Protein AF-0000000075737477 (afdb_homodimer)

Nearest PDB structures (foldseek):
  4mdc-assembly1_A  TM=9.839E-01  e=1.144E-24  Sinorhizobium meliloti 1021
  4o7h-assembly1_A  TM=9.599E-01  e=1.481E-21  Rhodospirillum rubrum F11
  4o7h-assembly1_B  TM=9.553E-01  e=2.310E-21  Rhodospirillum rubrum F11
  5nr1-assembly1_A  TM=9.297E-01  e=1.619E-19  Caulobacter vibrioides
  5a5k-assembly1_T  TM=8.372E-01  e=6.673E-10  Arabidopsis thaliana

Radius of gyration: 21.73 Å; Cα contacts (8 Å, |Δi|>4): 726; chains: 2; bounding box: 50×58×51 Å

InterPro domains:
  IPR004045 Glutathione S-transferase, N-terminal [PF13409] (9-73)
  IPR004045 Glutathione S-transferase, N-terminal [PS50404] (1-79)
  IPR004046 Glutathione S-transferase, C-terminal [PF00043] (142-206)
  IPR010987 Glutathione S-transferase, C-terminal-like [PS50405] (88-228)
  IPR036249 Thioredoxin-like superfamily [SSF52833] (1-107)
  IPR036282 Glutathione S-transferase, C-terminal domain superfamily [SSF47616] (81-213)
  IPR040079 Glutathione transferase family [SFLDS00019] (2-205)

Structure (mmCIF, N/CA/C/O backbone):
data_AF-0000000075737477-model_v1
#
loop_
_entity.id
_entity.type
_entity.pdbx_description
1 polymer 'Glutathione S-transferase family protein'
#
loop_
_atom_site.group_PDB
_atom_site.id
_atom_site.type_symbol
_atom_site.label_atom_id
_atom_site.label_alt_id
_atom_site.label_comp_id
_atom_site.label_asym_id
_atom_site.label_entity_id
_atom_site.label_seq_id
_atom_site.pdbx_PDB_ins_code
_atom_site.Cartn_x
_atom_site.Cartn_y
_atom_site.Cartn_z
_atom_site.occupancy
_atom_site.B_iso_or_equiv
_atom_site.auth_seq_id
_atom_site.auth_comp_id
_atom_site.auth_asym_id
_atom_site.auth_atom_id
_atom_site.pdbx_PDB_model_num
ATOM 1 N N . MET A 1 1 ? 11.039 21.469 -11.516 1 90.56 1 MET A N 1
ATOM 2 C CA . MET A 1 1 ? 9.703 21.734 -10.984 1 90.56 1 MET A CA 1
ATOM 3 C C . MET A 1 1 ? 8.836 20.484 -11.078 1 90.56 1 MET A C 1
ATOM 5 O O . MET A 1 1 ? 8.867 19.766 -12.078 1 90.56 1 MET A O 1
ATOM 9 N N . TYR A 1 2 ? 8.188 20.141 -9.984 1 97.94 2 TYR A N 1
ATOM 10 C CA . TYR A 1 2 ? 7.277 19.016 -9.961 1 97.94 2 TYR A CA 1
ATOM 11 C C . TYR A 1 2 ? 5.828 19.469 -10.094 1 97.94 2 TYR A C 1
ATOM 13 O O . TYR A 1 2 ? 5.469 20.547 -9.641 1 97.94 2 TYR A O 1
ATOM 21 N N . THR A 1 3 ? 5.059 18.656 -10.805 1 98.81 3 THR A N 1
ATOM 22 C CA . THR A 1 3 ? 3.609 18.828 -10.859 1 98.81 3 THR A CA 1
ATOM 23 C C . THR A 1 3 ? 2.904 17.672 -10.164 1 98.81 3 THR A C 1
ATOM 25 O O . THR A 1 3 ? 3.213 16.5 -10.414 1 98.81 3 THR A O 1
ATOM 28 N N . LEU A 1 4 ? 2.008 18.031 -9.281 1 98.81 4 LEU A N 1
ATOM 29 C CA . LEU A 1 4 ? 1.27 17 -8.547 1 98.81 4 LEU A CA 1
ATOM 30 C C . LEU A 1 4 ? -0.213 17.047 -8.898 1 98.81 4 LEU A C 1
ATOM 32 O O . LEU A 1 4 ? -0.882 18.047 -8.672 1 98.81 4 LEU A O 1
ATOM 36 N N . PHE A 1 5 ? -0.681 16 -9.539 1 98.88 5 PHE A N 1
ATOM 37 C CA . PHE A 1 5 ? -2.121 15.789 -9.641 1 98.88 5 PHE A CA 1
ATOM 38 C C . PHE A 1 5 ? -2.691 15.273 -8.328 1 98.88 5 PHE A C 1
ATOM 40 O O . PHE A 1 5 ? -2.275 14.227 -7.832 1 98.88 5 PHE A O 1
ATOM 47 N N . HIS A 1 6 ? -3.607 16.078 -7.773 1 98.5 6 HIS A N 1
ATOM 48 C CA . HIS A 1 6 ? -4.035 15.812 -6.402 1 98.5 6 HIS A CA 1
ATOM 49 C C . HIS A 1 6 ? -5.473 16.266 -6.18 1 98.5 6 HIS A C 1
ATOM 51 O O . HIS A 1 6 ? -6.062 16.922 -7.035 1 98.5 6 HIS A O 1
ATOM 57 N N . HIS A 1 7 ? -6.086 15.805 -5.152 1 97.31 7 HIS A N 1
ATOM 58 C CA . HIS A 1 7 ? -7.242 16.469 -4.555 1 97.31 7 HIS A CA 1
ATOM 59 C C . HIS A 1 7 ? -6.875 17.125 -3.229 1 97.31 7 HIS A C 1
ATOM 61 O O . HIS A 1 7 ? -6.164 16.531 -2.414 1 97.31 7 HIS A O 1
ATOM 67 N N . PRO A 1 8 ? -7.32 18.281 -2.951 1 96.19 8 PRO A N 1
ATOM 68 C CA . PRO A 1 8 ? -6.879 19.031 -1.773 1 96.19 8 PRO A CA 1
ATOM 69 C C . PRO A 1 8 ? -7.145 18.297 -0.467 1 96.19 8 PRO A C 1
ATOM 71 O O . PRO A 1 8 ? -6.414 18.469 0.511 1 96.19 8 PRO A O 1
ATOM 74 N N . PHE A 1 9 ? -8.141 17.469 -0.463 1 96.44 9 PHE A N 1
ATOM 75 C CA . PHE A 1 9 ? -8.492 16.797 0.789 1 96.44 9 PHE A CA 1
ATOM 76 C C . PHE A 1 9 ? -8.195 15.312 0.717 1 96.44 9 PHE A C 1
ATOM 78 O O . PHE A 1 9 ? -8.703 14.531 1.528 1 96.44 9 PHE A O 1
ATOM 85 N N . CYS A 1 10 ? -7.488 14.898 -0.272 1 98 10 CYS A N 1
ATOM 86 C CA . CYS A 1 10 ? -6.934 13.547 -0.305 1 98 10 CYS A CA 1
ATOM 87 C C . CYS A 1 10 ? -5.754 13.422 0.652 1 98 10 CYS A C 1
ATOM 89 O O . CYS A 1 10 ? -4.715 14.047 0.45 1 98 10 CYS A O 1
ATOM 91 N N . PRO A 1 11 ? -5.906 12.594 1.67 1 98.62 11 PRO A N 1
ATOM 92 C CA . PRO A 1 11 ? -4.824 12.469 2.648 1 98.62 11 PRO A CA 1
ATOM 93 C C . PRO A 1 11 ? -3.506 12.023 2.018 1 98.62 11 PRO A C 1
ATOM 95 O O . PRO A 1 11 ? -2.436 12.477 2.426 1 98.62 11 PRO A O 1
ATOM 98 N N . LEU A 1 12 ? -3.572 11.164 1.034 1 98.88 12 LEU A N 1
ATOM 99 C CA . LEU A 1 12 ? -2.373 10.688 0.355 1 98.88 12 LEU A CA 1
ATOM 100 C C . LEU A 1 12 ? -1.705 11.812 -0.428 1 98.88 12 LEU A C 1
ATOM 102 O O . LEU A 1 12 ? -0.476 11.898 -0.47 1 98.88 12 LEU A O 1
ATOM 106 N N . SER A 1 13 ? -2.518 12.641 -1.04 1 98.81 13 SER A N 1
ATOM 107 C CA . SER A 1 13 ? -1.984 13.805 -1.749 1 98.81 13 SER A CA 1
ATOM 108 C C . SER A 1 13 ? -1.354 14.805 -0.783 1 98.81 13 SER A C 1
ATOM 110 O O . SER A 1 13 ? -0.287 15.352 -1.06 1 98.81 13 SER A O 1
ATOM 112 N N . ARG A 1 14 ? -2.008 15.047 0.33 1 98.81 14 ARG A N 1
ATOM 113 C CA . ARG A 1 14 ? -1.467 15.945 1.346 1 98.81 14 ARG A CA 1
ATOM 114 C C . ARG A 1 14 ? -0.124 15.438 1.863 1 98.81 14 ARG A C 1
ATOM 116 O O . ARG A 1 14 ? 0.792 16.234 2.1 1 98.81 14 ARG A O 1
ATOM 123 N N . PHE A 1 15 ? -0.051 14.133 2.029 1 98.94 15 PHE A N 1
ATOM 124 C CA . PHE A 1 15 ? 1.203 13.516 2.443 1 98.94 15 PHE A CA 1
ATOM 125 C C . PHE A 1 15 ? 2.328 13.875 1.48 1 98.94 15 PHE A C 1
ATOM 127 O O . PHE A 1 15 ? 3.402 14.305 1.905 1 98.94 15 PHE A O 1
ATOM 134 N N . ILE A 1 16 ? 2.105 13.75 0.18 1 98.94 16 ILE A N 1
ATOM 135 C CA . ILE A 1 16 ? 3.133 14.008 -0.823 1 98.94 16 ILE A CA 1
ATOM 136 C C . ILE A 1 16 ? 3.449 15.5 -0.867 1 98.94 16 ILE A C 1
ATOM 138 O O . ILE A 1 16 ? 4.602 15.891 -1.059 1 98.94 16 ILE A O 1
ATOM 142 N N . ARG A 1 17 ? 2.445 16.328 -0.648 1 98.88 17 ARG A N 1
ATOM 143 C CA . ARG A 1 17 ? 2.693 17.766 -0.586 1 98.88 17 ARG A CA 1
ATOM 144 C C . ARG A 1 17 ? 3.619 18.109 0.576 1 98.88 17 ARG A C 1
ATOM 146 O O . ARG A 1 17 ? 4.535 18.922 0.425 1 98.88 17 ARG A O 1
ATOM 153 N N . LEU A 1 18 ? 3.379 17.516 1.75 1 98.81 18 LEU A N 1
ATOM 154 C CA . LEU A 1 18 ? 4.266 17.719 2.891 1 98.81 18 LEU A CA 1
ATOM 155 C C . LEU A 1 18 ? 5.676 17.234 2.574 1 98.81 18 LEU A C 1
ATOM 157 O O . LEU A 1 18 ? 6.652 17.938 2.877 1 98.81 18 LEU A O 1
ATOM 161 N N . ALA A 1 19 ? 5.785 16.031 1.979 1 98.81 19 ALA A N 1
ATOM 162 C CA . ALA A 1 19 ? 7.086 15.453 1.653 1 98.81 19 ALA A CA 1
ATOM 163 C C . ALA A 1 19 ? 7.879 16.375 0.727 1 98.81 19 ALA A C 1
ATOM 165 O O . ALA A 1 19 ? 9.055 16.641 0.97 1 98.81 19 ALA A O 1
ATOM 166 N N . LEU A 1 20 ? 7.191 16.891 -0.332 1 98.62 20 LEU A N 1
ATOM 167 C CA . LEU A 1 20 ? 7.863 17.766 -1.279 1 98.62 20 LEU A CA 1
ATOM 168 C C . LEU A 1 20 ? 8.289 19.062 -0.604 1 98.62 20 LEU A C 1
ATOM 170 O O . LEU A 1 20 ? 9.375 19.578 -0.867 1 98.62 20 LEU A O 1
ATOM 174 N N . GLY A 1 21 ? 7.438 19.562 0.293 1 98.25 21 GLY A N 1
ATOM 175 C CA . GLY A 1 21 ? 7.777 20.75 1.06 1 98.25 21 GLY A CA 1
ATOM 176 C C . GLY A 1 21 ? 9.008 20.562 1.929 1 98.25 21 GLY A C 1
ATOM 177 O O . GLY A 1 21 ? 9.867 21.453 1.999 1 98.25 21 GLY A O 1
ATOM 178 N N . GLU A 1 22 ? 9.094 19.469 2.609 1 98.31 22 GLU A N 1
ATOM 179 C CA . GLU A 1 22 ? 10.242 19.188 3.473 1 98.31 22 GLU A CA 1
ATOM 180 C C . GLU A 1 22 ? 11.523 19.047 2.662 1 98.31 22 GLU A C 1
ATOM 182 O O . GLU A 1 22 ? 12.617 19.344 3.16 1 98.31 22 GLU A O 1
ATOM 187 N N . HIS A 1 23 ? 11.398 18.609 1.409 1 97.81 23 HIS A N 1
ATOM 188 C CA . HIS A 1 23 ? 12.555 18.5 0.521 1 97.81 23 HIS A CA 1
ATOM 189 C C . HIS A 1 23 ? 12.898 19.844 -0.094 1 97.81 23 HIS A C 1
ATOM 191 O O . HIS A 1 23 ? 13.922 19.984 -0.77 1 97.81 23 HIS A O 1
ATOM 197 N N . GLY A 1 24 ? 12.062 20.859 0.083 1 96.88 24 GLY A N 1
ATOM 198 C CA . GLY A 1 24 ? 12.289 22.172 -0.484 1 96.88 24 GLY A CA 1
ATOM 199 C C . GLY A 1 24 ? 12.102 22.219 -1.988 1 96.88 24 GLY A C 1
ATOM 200 O O . GLY A 1 24 ? 12.789 22.969 -2.682 1 96.88 24 GLY A O 1
ATOM 201 N N . LEU A 1 25 ? 11.234 21.406 -2.496 1 97.31 25 LEU A N 1
ATOM 202 C CA . LEU A 1 25 ? 11.039 21.297 -3.938 1 97.31 25 LEU A CA 1
ATOM 203 C C . LEU A 1 25 ? 9.844 22.141 -4.387 1 97.31 25 LEU A C 1
ATOM 205 O O . LEU A 1 25 ? 8.828 22.203 -3.695 1 97.31 25 LEU A O 1
ATOM 209 N N . ASP A 1 26 ? 9.992 22.766 -5.504 1 95.88 26 ASP A N 1
ATOM 210 C CA . ASP A 1 26 ? 8.898 23.531 -6.086 1 95.88 26 ASP A CA 1
ATOM 211 C C . ASP A 1 26 ? 7.789 22.609 -6.59 1 95.88 26 ASP A C 1
ATOM 213 O O . ASP A 1 26 ? 8.062 21.594 -7.242 1 95.88 26 ASP A O 1
ATOM 217 N N . LEU A 1 27 ? 6.598 23.062 -6.293 1 97.31 27 LEU A N 1
ATOM 218 C CA . LEU A 1 27 ? 5.461 22.188 -6.57 1 97.31 27 LEU A CA 1
ATOM 219 C C . LEU A 1 27 ? 4.328 22.969 -7.238 1 97.31 27 LEU A C 1
ATOM 221 O O . LEU A 1 27 ? 3.898 24.016 -6.727 1 97.31 27 LEU A O 1
ATOM 225 N N . ARG A 1 28 ? 3.936 22.484 -8.406 1 98.19 28 ARG A N 1
ATOM 226 C CA . ARG A 1 28 ? 2.701 22.922 -9.055 1 98.19 28 ARG A CA 1
ATOM 227 C C . ARG A 1 28 ? 1.571 21.938 -8.797 1 98.19 28 ARG A C 1
ATOM 229 O O . ARG A 1 28 ? 1.744 20.719 -8.969 1 98.19 28 ARG A O 1
ATOM 236 N N . LEU A 1 29 ? 0.444 22.453 -8.352 1 98.19 29 LEU A N 1
ATOM 237 C CA . LEU A 1 29 ? -0.681 21.594 -8.016 1 98.19 29 LEU A CA 1
ATOM 238 C C . LEU A 1 29 ? -1.737 21.609 -9.117 1 98.19 29 LEU A C 1
ATOM 240 O O . LEU A 1 29 ? -2.078 22.688 -9.625 1 98.19 29 LEU A O 1
ATOM 244 N N . VAL A 1 30 ? -2.191 20.484 -9.516 1 98.5 30 VAL A N 1
ATOM 245 C CA . VAL A 1 30 ? -3.316 20.328 -10.43 1 98.5 30 VAL A CA 1
ATOM 246 C C . VAL A 1 30 ? -4.41 19.5 -9.773 1 98.5 30 VAL A C 1
ATOM 248 O O . VAL A 1 30 ? -4.207 18.312 -9.469 1 98.5 30 VAL A O 1
ATOM 251 N N . GLU A 1 31 ? -5.512 20.109 -9.562 1 97.38 31 GLU A N 1
ATOM 252 C CA . GLU A 1 31 ? -6.602 19.406 -8.914 1 97.38 31 GLU A CA 1
ATOM 253 C C . GLU A 1 31 ? -7.207 18.359 -9.844 1 97.38 31 GLU A C 1
ATOM 255 O O . GLU A 1 31 ? -7.43 18.625 -11.031 1 97.38 31 GLU A O 1
ATOM 260 N N . GLU A 1 32 ? -7.352 17.172 -9.281 1 97.81 32 GLU A N 1
ATOM 261 C CA . GLU A 1 32 ? -7.941 16.062 -10.016 1 97.81 32 GLU A CA 1
ATOM 262 C C . GLU A 1 32 ? -9.078 15.414 -9.227 1 97.81 32 GLU A C 1
ATOM 264 O O . GLU A 1 32 ? -8.906 15.086 -8.047 1 97.81 32 GLU A O 1
ATOM 269 N N . ARG A 1 33 ? -10.258 15.367 -9.867 1 96.06 33 ARG A N 1
ATOM 270 C CA . ARG A 1 33 ? -11.383 14.594 -9.344 1 96.06 33 ARG A CA 1
ATOM 271 C C . ARG A 1 33 ? -11.414 13.203 -9.953 1 96.06 33 ARG A C 1
ATOM 273 O O . ARG A 1 33 ? -12 12.992 -11.016 1 96.06 33 ARG A O 1
ATOM 280 N N . SER A 1 34 ? -10.844 12.234 -9.219 1 95 34 SER A N 1
ATOM 281 C CA . SER A 1 34 ? -10.547 10.906 -9.758 1 95 34 SER A CA 1
ATOM 282 C C . SER A 1 34 ? -11.82 10.195 -10.211 1 95 34 SER A C 1
ATOM 284 O O . SER A 1 34 ? -11.789 9.391 -11.141 1 95 34 SER A O 1
ATOM 286 N N . TRP A 1 35 ? -12.977 10.516 -9.617 1 95 35 TRP A N 1
ATOM 287 C CA . TRP A 1 35 ? -14.234 9.852 -9.953 1 95 35 TRP A CA 1
ATOM 288 C C . TRP A 1 35 ? -14.711 10.25 -11.336 1 95 35 TRP A C 1
ATOM 290 O O . TRP A 1 35 ? -15.586 9.594 -11.914 1 95 35 TRP A O 1
ATOM 300 N N . GLU A 1 36 ? -14.164 11.289 -11.867 1 95.25 36 GLU A N 1
ATOM 301 C CA . GLU A 1 36 ? -14.539 11.727 -13.211 1 95.25 36 GLU A CA 1
ATOM 302 C C . GLU A 1 36 ? -13.883 10.859 -14.281 1 95.25 36 GLU A C 1
ATOM 304 O O . GLU A 1 36 ? -14.312 10.859 -15.438 1 95.25 36 GLU A O 1
ATOM 309 N N . ARG A 1 37 ? -12.797 10.234 -13.961 1 95.44 37 ARG A N 1
ATOM 310 C CA . ARG A 1 37 ? -12.109 9.281 -14.828 1 95.44 37 ARG A CA 1
ATOM 311 C C . ARG A 1 37 ? -11.773 9.906 -16.172 1 95.44 37 ARG A C 1
ATOM 313 O O . ARG A 1 37 ? -12.062 9.328 -17.219 1 95.44 37 ARG A O 1
ATOM 320 N N . ARG A 1 38 ? -11.219 11.125 -16.125 1 96.94 38 ARG A N 1
ATOM 321 C CA . ARG A 1 38 ? -10.805 11.781 -17.359 1 96.94 38 ARG A CA 1
ATOM 322 C C . ARG A 1 38 ? -9.75 10.961 -18.094 1 96.94 38 ARG A C 1
ATOM 324 O O . ARG A 1 38 ? -8.828 10.43 -17.484 1 96.94 38 ARG A O 1
ATOM 331 N N . THR A 1 39 ? -9.867 10.836 -19.375 1 97.62 39 THR A N 1
ATOM 332 C CA . THR A 1 39 ? -8.961 10.047 -20.219 1 97.62 39 THR A CA 1
ATOM 333 C C . THR A 1 39 ? -7.523 10.531 -20.047 1 97.62 39 THR A C 1
ATOM 335 O O . THR A 1 39 ? -6.605 9.719 -19.938 1 97.62 39 THR A O 1
ATOM 338 N N . ALA A 1 40 ? -7.336 11.805 -19.984 1 98 40 ALA A N 1
ATOM 339 C CA . ALA A 1 40 ? -5.996 12.375 -19.859 1 98 40 ALA A CA 1
ATOM 340 C C . ALA A 1 40 ? -5.348 11.969 -18.531 1 98 40 ALA A C 1
ATOM 342 O O . ALA A 1 40 ? -4.141 11.711 -18.484 1 98 40 ALA A O 1
ATOM 343 N N . PHE A 1 41 ? -6.172 11.922 -17.5 1 98.19 41 PHE A N 1
ATOM 344 C CA . PHE A 1 41 ? -5.633 11.531 -16.203 1 98.19 41 PHE A CA 1
ATOM 345 C C . PHE A 1 41 ? -5.332 10.039 -16.172 1 98.19 41 PHE A C 1
ATOM 347 O O . PHE A 1 41 ? -4.309 9.617 -15.625 1 98.19 41 PHE A O 1
ATOM 354 N N . LEU A 1 42 ? -6.242 9.273 -16.797 1 97.31 42 LEU A N 1
ATOM 355 C CA . LEU A 1 42 ? -6.059 7.828 -16.844 1 97.31 42 LEU A CA 1
ATOM 356 C C . LEU A 1 42 ? -4.824 7.461 -17.672 1 97.31 42 LEU A C 1
ATOM 358 O O . LEU A 1 42 ? -4.207 6.418 -17.438 1 97.31 42 LEU A O 1
ATOM 362 N N . ALA A 1 43 ? -4.406 8.281 -18.578 1 97 43 ALA A N 1
ATOM 363 C CA . ALA A 1 43 ? -3.174 8.078 -19.328 1 97 43 ALA A CA 1
ATOM 364 C C . ALA A 1 43 ? -1.948 8.219 -18.422 1 97 43 ALA A C 1
ATOM 366 O O . ALA A 1 43 ? -0.921 7.582 -18.672 1 97 43 ALA A O 1
ATOM 367 N N . LEU A 1 44 ? -2.074 9.039 -17.359 1 97.44 44 LEU A N 1
ATOM 368 C CA . LEU A 1 44 ? -0.996 9.219 -16.391 1 97.44 44 LEU A CA 1
ATOM 369 C C . LEU A 1 44 ? -0.961 8.062 -15.398 1 97.44 44 LEU A C 1
ATOM 371 O O . LEU A 1 44 ? 0.116 7.598 -15.016 1 97.44 44 LEU A O 1
ATOM 375 N N . ASN A 1 45 ? -2.115 7.609 -15.023 1 97.75 45 ASN A N 1
ATOM 376 C CA . ASN A 1 45 ? -2.262 6.531 -14.055 1 97.75 45 ASN A CA 1
ATOM 377 C C . ASN A 1 45 ? -3.506 5.691 -14.328 1 97.75 45 ASN A C 1
ATOM 379 O O . ASN A 1 45 ? -4.594 6.012 -13.852 1 97.75 45 ASN A O 1
ATOM 383 N N . PRO A 1 46 ? -3.338 4.586 -14.93 1 96.25 46 PRO A N 1
ATOM 384 C CA . PRO A 1 46 ? -4.48 3.74 -15.281 1 96.25 46 PRO A CA 1
ATOM 385 C C . PRO A 1 46 ? -5.305 3.32 -14.07 1 96.25 46 PRO A C 1
ATOM 387 O O . PRO A 1 46 ? -6.484 2.984 -14.203 1 96.25 46 PRO A O 1
ATOM 390 N N . ALA A 1 47 ? -4.688 3.369 -12.898 1 96.88 47 ALA A N 1
ATOM 391 C CA . ALA A 1 47 ? -5.434 3.025 -11.688 1 96.88 47 ALA A CA 1
ATOM 392 C C . ALA A 1 47 ? -6.445 4.109 -11.344 1 96.88 47 ALA A C 1
ATOM 394 O O . ALA A 1 47 ? -7.363 3.883 -10.547 1 96.88 47 ALA A O 1
ATOM 395 N N . GLY A 1 48 ? -6.234 5.355 -11.867 1 97.44 48 GLY A N 1
ATOM 396 C CA . GLY A 1 48 ? -7.203 6.434 -11.742 1 97.44 48 GLY A CA 1
ATOM 397 C C . GLY A 1 48 ? -7.262 7.023 -10.344 1 97.44 48 GLY A C 1
ATOM 398 O O . GLY A 1 48 ? -8.297 7.551 -9.93 1 97.44 48 GLY A O 1
ATOM 399 N N . THR A 1 49 ? -6.141 6.91 -9.602 1 97.69 49 THR A N 1
ATOM 400 C CA . THR A 1 49 ? -6.137 7.426 -8.242 1 97.69 49 THR A CA 1
ATOM 401 C C . THR A 1 49 ? -5.125 8.562 -8.094 1 97.69 49 THR A C 1
ATOM 403 O O . THR A 1 49 ? -4.199 8.68 -8.898 1 97.69 49 THR A O 1
ATOM 406 N N . THR A 1 50 ? -5.348 9.438 -7.176 1 98.38 50 THR A N 1
ATOM 407 C CA . THR A 1 50 ? -4.375 10.438 -6.75 1 98.38 50 THR A CA 1
ATOM 408 C C . THR A 1 50 ? -3.619 9.961 -5.512 1 98.38 50 THR A C 1
ATOM 410 O O . THR A 1 50 ? -4.125 9.141 -4.746 1 98.38 50 THR A O 1
ATOM 413 N N . PRO A 1 51 ? -2.359 10.445 -5.379 1 98.81 51 PRO A N 1
ATOM 414 C CA . PRO A 1 51 ? -1.619 11.461 -6.129 1 98.81 51 PRO A CA 1
ATOM 415 C C . PRO A 1 51 ? -0.83 10.875 -7.297 1 98.81 51 PRO A C 1
ATOM 417 O O . PRO A 1 51 ? -0.506 9.68 -7.293 1 98.81 51 PRO A O 1
ATOM 420 N N . VAL A 1 52 ? -0.579 11.688 -8.305 1 98.94 52 VAL A N 1
ATOM 421 C CA . VAL A 1 52 ? 0.365 11.391 -9.375 1 98.94 52 VAL A CA 1
ATOM 422 C C . VAL A 1 52 ? 1.365 12.531 -9.523 1 98.94 52 VAL A C 1
ATOM 424 O O . VAL A 1 52 ? 0.973 13.688 -9.695 1 98.94 52 VAL A O 1
ATOM 427 N N . LEU A 1 53 ? 2.639 12.211 -9.391 1 98.94 53 LEU A N 1
ATOM 428 C CA . LEU A 1 53 ? 3.713 13.188 -9.539 1 98.94 53 LEU A CA 1
ATOM 429 C C . LEU A 1 53 ? 4.289 13.148 -10.953 1 98.94 53 LEU A C 1
ATOM 431 O O . LEU A 1 53 ? 4.527 12.062 -11.5 1 98.94 53 LEU A O 1
ATOM 435 N N . VAL A 1 54 ? 4.406 14.266 -11.531 1 98.62 54 VAL A N 1
ATOM 436 C CA . VAL A 1 54 ? 4.969 14.375 -12.867 1 98.62 54 VAL A CA 1
ATOM 437 C C . VAL A 1 54 ? 6.184 15.305 -12.852 1 98.62 54 VAL A C 1
ATOM 439 O O . VAL A 1 54 ? 6.164 16.344 -12.188 1 98.62 54 VAL A O 1
ATOM 442 N N . ALA A 1 55 ? 7.234 14.867 -13.445 1 96 55 ALA A N 1
ATOM 443 C CA . ALA A 1 55 ? 8.461 15.656 -13.578 1 96 55 ALA A CA 1
ATOM 444 C C . ALA A 1 55 ? 9.031 15.547 -14.984 1 96 55 ALA A C 1
ATOM 446 O O . ALA A 1 55 ? 8.773 14.578 -15.703 1 96 55 ALA A O 1
ATOM 447 N N . GLU A 1 56 ? 9.781 16.516 -15.383 1 93.62 56 GLU A N 1
ATOM 448 C CA . GLU A 1 56 ? 10.391 16.531 -16.703 1 93.62 56 GLU A CA 1
ATOM 449 C C . GLU A 1 56 ? 11.359 15.359 -16.875 1 93.62 56 GLU A C 1
ATOM 451 O O . GLU A 1 56 ? 12.188 15.102 -16 1 93.62 56 GLU A O 1
ATOM 456 N N . GLY A 1 57 ? 11.227 14.695 -17.922 1 93 57 GLY A N 1
ATOM 457 C CA . GLY A 1 57 ? 12.156 13.633 -18.281 1 93 57 GLY A CA 1
ATOM 458 C C . GLY A 1 57 ? 11.891 12.344 -17.531 1 93 57 GLY A C 1
ATOM 459 O O . GLY A 1 57 ? 12.719 11.43 -17.547 1 93 57 GLY A O 1
ATOM 460 N N . ARG A 1 58 ? 10.828 12.312 -16.812 1 94.5 58 ARG A N 1
ATOM 461 C CA . ARG A 1 58 ? 10.461 11.109 -16.062 1 94.5 58 ARG A CA 1
ATOM 462 C C . ARG A 1 58 ? 9.07 10.625 -16.453 1 94.5 58 ARG A C 1
ATOM 464 O O . ARG A 1 58 ? 8.234 11.414 -16.906 1 94.5 58 ARG A O 1
ATOM 471 N N . PRO A 1 59 ? 8.898 9.344 -16.406 1 97.25 59 PRO A N 1
ATOM 472 C CA . PRO A 1 59 ? 7.5 8.914 -16.484 1 97.25 59 PRO A CA 1
ATOM 473 C C . PRO A 1 59 ? 6.668 9.406 -15.297 1 97.25 59 PRO A C 1
ATOM 475 O O . PRO A 1 59 ? 7.223 9.789 -14.266 1 97.25 59 PRO A O 1
ATOM 478 N N . PRO A 1 60 ? 5.312 9.391 -15.438 1 98.62 60 PRO A N 1
ATOM 479 C CA . PRO A 1 60 ? 4.484 9.68 -14.266 1 98.62 60 PRO A CA 1
ATOM 480 C C . PRO A 1 60 ? 4.766 8.75 -13.094 1 98.62 60 PRO A C 1
ATOM 482 O O . PRO A 1 60 ? 5.082 7.57 -13.297 1 98.62 60 PRO A O 1
ATOM 485 N N . ILE A 1 61 ? 4.707 9.289 -11.953 1 98.75 61 ILE A N 1
ATOM 486 C CA . ILE A 1 61 ? 4.961 8.539 -10.727 1 98.75 61 ILE A CA 1
ATOM 487 C C . ILE A 1 61 ? 3.68 8.461 -9.898 1 98.75 61 ILE A C 1
ATOM 489 O O . ILE A 1 61 ? 3.381 9.367 -9.117 1 98.75 61 ILE A O 1
ATOM 493 N N . PRO A 1 62 ? 2.912 7.371 -10.023 1 98.62 62 PRO A N 1
ATOM 494 C CA . PRO A 1 62 ? 1.612 7.301 -9.352 1 98.62 62 PRO A CA 1
ATOM 495 C C . PRO A 1 62 ? 1.702 6.676 -7.965 1 98.62 62 PRO A C 1
ATOM 497 O O . PRO A 1 62 ? 2.484 5.746 -7.75 1 98.62 62 PRO A O 1
ATOM 500 N N . GLY A 1 63 ? 0.907 7.219 -7.051 1 98.44 63 GLY A N 1
ATOM 501 C CA . GLY A 1 63 ? 0.766 6.602 -5.738 1 98.44 63 GLY A CA 1
ATOM 502 C C . GLY A 1 63 ? 1.74 7.152 -4.715 1 98.44 63 GLY A C 1
ATOM 503 O O . GLY A 1 63 ? 2.92 7.348 -5.016 1 98.44 63 GLY A O 1
ATOM 504 N N . ALA A 1 64 ? 1.278 7.324 -3.525 1 98.62 64 ALA A N 1
ATOM 505 C CA . ALA A 1 64 ? 2.086 7.926 -2.465 1 98.62 64 ALA A CA 1
ATOM 506 C C . ALA A 1 64 ? 3.318 7.074 -2.168 1 98.62 64 ALA A C 1
ATOM 508 O O . ALA A 1 64 ? 4.414 7.605 -1.968 1 98.62 64 ALA A O 1
ATOM 509 N N . GLY A 1 65 ? 3.135 5.75 -2.162 1 98.12 65 GLY A N 1
ATOM 510 C CA . GLY A 1 65 ? 4.246 4.859 -1.877 1 98.12 65 GLY A CA 1
ATOM 511 C C . GLY A 1 65 ? 5.352 4.934 -2.914 1 98.12 65 GLY A C 1
ATOM 512 O O . GLY A 1 65 ? 6.535 4.965 -2.568 1 98.12 65 GLY A O 1
ATOM 513 N N . VAL A 1 66 ? 5 4.961 -4.18 1 98.62 66 VAL A N 1
ATOM 514 C CA . VAL A 1 66 ? 5.973 5.031 -5.266 1 98.62 66 VAL A CA 1
ATOM 515 C C . VAL A 1 66 ? 6.68 6.387 -5.242 1 98.62 66 VAL A C 1
ATOM 517 O O . VAL A 1 66 ? 7.898 6.461 -5.402 1 98.62 66 VAL A O 1
ATOM 520 N N . ILE A 1 67 ? 5.93 7.43 -4.973 1 98.81 67 ILE A N 1
ATOM 521 C CA . ILE A 1 67 ? 6.453 8.789 -4.996 1 98.81 67 ILE A CA 1
ATOM 522 C C . ILE A 1 67 ? 7.512 8.953 -3.91 1 98.81 67 ILE A C 1
ATOM 524 O O . ILE A 1 67 ? 8.578 9.523 -4.156 1 98.81 67 ILE A O 1
ATOM 528 N N . VAL A 1 68 ? 7.27 8.406 -2.719 1 98.44 68 VAL A N 1
ATOM 529 C CA . VAL A 1 68 ? 8.203 8.664 -1.627 1 98.44 68 VAL A CA 1
ATOM 530 C C . VAL A 1 68 ? 9.484 7.875 -1.844 1 98.44 68 VAL A C 1
ATOM 532 O O . VAL A 1 68 ? 10.578 8.328 -1.48 1 98.44 68 VAL A O 1
ATOM 535 N N . GLU A 1 69 ? 9.375 6.652 -2.398 1 98.44 69 GLU A N 1
ATOM 536 C CA . GLU A 1 69 ? 10.594 5.922 -2.748 1 98.44 69 GLU A CA 1
ATOM 537 C C . GLU A 1 69 ? 11.398 6.672 -3.803 1 98.44 69 GLU A C 1
ATOM 539 O O . GLU A 1 69 ? 12.617 6.785 -3.691 1 98.44 69 GLU A O 1
ATOM 544 N N . PHE A 1 70 ? 10.734 7.223 -4.781 1 98.56 70 PHE A N 1
ATOM 545 C CA . PHE A 1 70 ? 11.375 8.031 -5.816 1 98.56 70 PHE A CA 1
ATOM 546 C C . PHE A 1 70 ? 12.062 9.242 -5.203 1 98.56 70 PHE A C 1
ATOM 548 O O . PHE A 1 70 ? 13.227 9.508 -5.492 1 98.56 70 PHE A O 1
ATOM 555 N N . LEU A 1 71 ? 11.352 9.984 -4.328 1 98.56 71 LEU A N 1
ATOM 556 C CA . LEU A 1 71 ? 11.898 11.188 -3.709 1 98.56 71 LEU A CA 1
ATOM 557 C C . LEU A 1 71 ? 13.156 10.852 -2.902 1 98.56 71 LEU A C 1
ATOM 559 O O . LEU A 1 71 ? 14.141 11.594 -2.943 1 98.56 71 LEU A O 1
ATOM 563 N N . ASP A 1 72 ? 13.055 9.727 -2.207 1 98.25 72 ASP A N 1
ATOM 564 C CA . ASP A 1 72 ? 14.219 9.344 -1.411 1 98.25 72 ASP A CA 1
ATOM 565 C C . ASP A 1 72 ? 15.406 9 -2.305 1 98.25 72 ASP A C 1
ATOM 567 O O . ASP A 1 72 ? 16.531 9.398 -2.018 1 98.25 72 ASP A O 1
ATOM 571 N N . GLU A 1 73 ? 15.164 8.281 -3.365 1 97.19 73 GLU A N 1
ATOM 572 C CA . GLU A 1 73 ? 16.219 7.816 -4.254 1 97.19 73 GLU A CA 1
ATOM 573 C C . GLU A 1 73 ? 16.875 8.984 -4.988 1 97.19 73 GLU A C 1
ATOM 575 O O . GLU A 1 73 ? 18.094 8.969 -5.23 1 97.19 73 GLU A O 1
ATOM 580 N N . VAL A 1 74 ? 16.094 9.992 -5.254 1 96.94 74 VAL A N 1
ATOM 581 C CA . VAL A 1 74 ? 16.594 11.07 -6.105 1 96.94 74 VAL A CA 1
ATOM 582 C C . VAL A 1 74 ? 17.062 12.234 -5.242 1 96.94 74 VAL A C 1
ATOM 584 O O . VAL A 1 74 ? 18.078 12.883 -5.559 1 96.94 74 VAL A O 1
ATOM 587 N N . HIS A 1 75 ? 16.438 12.43 -4.109 1 97.25 75 HIS A N 1
ATOM 588 C CA . HIS A 1 75 ? 16.703 13.648 -3.355 1 97.25 75 HIS A CA 1
ATOM 589 C C . HIS A 1 75 ? 17.156 13.328 -1.938 1 97.25 75 HIS A C 1
ATOM 591 O O . HIS A 1 75 ? 17.641 14.211 -1.226 1 97.25 75 HIS A O 1
ATOM 597 N N . GLY A 1 76 ? 17.016 12.07 -1.497 1 96.81 76 GLY A N 1
ATOM 598 C CA . GLY A 1 76 ? 17.203 11.711 -0.101 1 96.81 76 GLY A CA 1
ATOM 599 C C . GLY A 1 76 ? 18.641 11.93 0.373 1 96.81 76 GLY A C 1
ATOM 600 O O . GLY A 1 76 ? 18.859 12.398 1.49 1 96.81 76 GLY A O 1
ATOM 601 N N . VAL A 1 77 ? 19.594 11.641 -0.471 1 94.69 77 VAL A N 1
ATOM 602 C CA . VAL A 1 77 ? 21 11.695 -0.091 1 94.69 77 VAL A CA 1
ATOM 603 C C . VAL A 1 77 ? 21.391 13.141 0.187 1 94.69 77 VAL A C 1
ATOM 605 O O . VAL A 1 77 ? 22.141 13.414 1.133 1 94.69 77 VAL A O 1
ATOM 608 N N . GLU A 1 78 ? 20.859 14.023 -0.549 1 95.12 78 GLU A N 1
ATOM 609 C CA . GLU A 1 78 ? 21.219 15.438 -0.44 1 95.12 78 GLU A CA 1
ATOM 610 C C . GLU A 1 78 ? 20.703 16.031 0.867 1 95.12 78 GLU A C 1
ATOM 612 O O . GLU A 1 78 ? 21.188 17.094 1.296 1 95.12 78 GLU A O 1
ATOM 617 N N . MET A 1 79 ? 19.828 15.375 1.475 1 95.62 79 MET A N 1
ATOM 618 C CA . MET A 1 79 ? 19.234 15.891 2.697 1 95.62 79 MET A CA 1
ATOM 619 C C . MET A 1 79 ? 20.125 15.633 3.902 1 95.62 79 MET A C 1
ATOM 621 O O . MET A 1 79 ? 19.891 16.172 4.984 1 95.62 79 MET A O 1
ATOM 625 N N . GLY A 1 80 ? 21.156 14.719 3.756 1 94.38 80 GLY A N 1
ATOM 626 C CA . GLY A 1 80 ? 22.062 14.414 4.855 1 94.38 80 GLY A CA 1
ATOM 627 C C . GLY A 1 80 ? 21.344 13.891 6.09 1 94.38 80 GLY A C 1
ATOM 628 O O . GLY A 1 80 ? 20.562 12.938 6.004 1 94.38 80 GLY A O 1
ATOM 629 N N . ASP A 1 81 ? 21.438 14.641 7.172 1 92.12 81 ASP A N 1
ATOM 630 C CA . ASP A 1 81 ? 20.891 14.211 8.453 1 92.12 81 ASP A CA 1
ATOM 631 C C . ASP A 1 81 ? 19.375 14.383 8.492 1 92.12 81 ASP A C 1
ATOM 633 O O . ASP A 1 81 ? 18.703 13.828 9.367 1 92.12 81 ASP A O 1
ATOM 637 N N . ARG A 1 82 ? 18.875 15.141 7.562 1 94.94 82 ARG A N 1
ATOM 638 C CA . ARG A 1 82 ? 17.438 15.414 7.547 1 94.94 82 ARG A CA 1
ATOM 639 C C . ARG A 1 82 ? 16.719 14.469 6.602 1 94.94 82 ARG A C 1
ATOM 641 O O . ARG A 1 82 ? 15.523 14.633 6.34 1 94.94 82 ARG A O 1
ATOM 648 N N . ARG A 1 83 ? 17.469 13.438 6.105 1 97.94 83 ARG A N 1
ATOM 649 C CA . ARG A 1 83 ? 16.859 12.477 5.199 1 97.94 83 ARG A CA 1
ATOM 650 C C . ARG A 1 83 ? 15.633 11.836 5.832 1 97.94 83 ARG A C 1
ATOM 652 O O . ARG A 1 83 ? 15.68 11.375 6.973 1 97.94 83 ARG A O 1
ATOM 659 N N . LEU A 1 84 ? 14.555 11.742 5.094 1 98.69 84 LEU A N 1
ATOM 660 C CA . LEU A 1 84 ? 13.25 11.375 5.641 1 98.69 84 LEU A CA 1
ATOM 661 C C . LEU A 1 84 ? 13.094 9.859 5.684 1 98.69 84 LEU A C 1
ATOM 663 O O . LEU A 1 84 ? 12.219 9.344 6.383 1 98.69 84 LEU A O 1
ATOM 667 N N . LEU A 1 85 ? 13.812 9.156 4.887 1 98.62 85 LEU A N 1
ATOM 668 C CA . LEU A 1 85 ? 14 7.715 5.023 1 98.62 85 LEU A CA 1
ATOM 669 C C . LEU A 1 85 ? 15.406 7.398 5.52 1 98.62 85 LEU A C 1
ATOM 671 O O . LEU A 1 85 ? 16.391 7.621 4.805 1 98.62 85 LEU A O 1
ATOM 675 N N . PRO A 1 86 ? 15.453 6.898 6.742 1 97.62 86 PRO A N 1
ATOM 676 C CA . PRO A 1 86 ? 16.766 6.691 7.363 1 97.62 86 PRO A CA 1
ATOM 677 C C . PRO A 1 86 ? 17.656 5.734 6.57 1 97.62 86 PRO A C 1
ATOM 679 O O . PRO A 1 86 ? 17.188 5.109 5.613 1 97.62 86 PRO A O 1
ATOM 682 N N . GLN A 1 87 ? 18.938 5.656 6.992 1 95.06 87 GLN A N 1
ATOM 683 C CA . GLN A 1 87 ? 19.906 4.836 6.273 1 95.06 87 GLN A CA 1
ATOM 684 C C . GLN A 1 87 ? 19.938 3.416 6.824 1 95.06 87 GLN A C 1
ATOM 686 O O . GLN A 1 87 ? 20.141 2.459 6.074 1 95.06 87 GLN A O 1
ATOM 691 N N . SER A 1 88 ? 19.719 3.293 8.148 1 95.75 88 SER A N 1
ATOM 692 C CA . SER A 1 88 ? 19.797 1.964 8.742 1 95.75 88 SER A CA 1
ATOM 693 C C . SER A 1 88 ? 18.641 1.085 8.297 1 95.75 88 SER A C 1
ATOM 695 O O . SER A 1 88 ? 17.5 1.558 8.18 1 95.75 88 SER A O 1
ATOM 697 N N . THR A 1 89 ? 18.953 -0.16 8.109 1 97.19 89 THR A N 1
ATOM 698 C CA . THR A 1 89 ? 17.969 -1.124 7.637 1 97.19 89 THR A CA 1
ATOM 699 C C . THR A 1 89 ? 16.781 -1.216 8.609 1 97.19 89 THR A C 1
ATOM 701 O O . THR A 1 89 ? 15.625 -1.172 8.195 1 97.19 89 THR A O 1
ATOM 704 N N . ALA A 1 90 ? 17.094 -1.27 9.844 1 97.75 90 ALA A N 1
ATOM 705 C CA . ALA A 1 90 ? 16.047 -1.408 10.867 1 97.75 90 ALA A CA 1
ATOM 706 C C . ALA A 1 90 ? 15.125 -0.198 10.875 1 97.75 90 ALA A C 1
ATOM 708 O O . ALA A 1 90 ? 13.906 -0.346 10.953 1 97.75 90 ALA A O 1
ATOM 709 N N . GLU A 1 91 ? 15.703 0.974 10.773 1 97.75 91 GLU A N 1
ATOM 710 C CA . GLU A 1 91 ? 14.906 2.193 10.789 1 97.75 91 GLU A CA 1
ATOM 711 C C . GLU A 1 91 ? 14.078 2.328 9.516 1 97.75 91 GLU A C 1
ATOM 713 O O . GLU A 1 91 ? 12.945 2.811 9.547 1 97.75 91 GLU A O 1
ATOM 718 N N . ARG A 1 92 ? 14.641 1.875 8.383 1 98.31 92 ARG A N 1
ATOM 719 C CA . ARG A 1 92 ? 13.906 1.899 7.121 1 98.31 92 ARG A CA 1
ATOM 720 C C . ARG A 1 92 ? 12.68 0.996 7.184 1 98.31 92 ARG A C 1
ATOM 722 O O . ARG A 1 92 ? 11.602 1.373 6.723 1 98.31 92 ARG A O 1
ATOM 729 N N . ILE A 1 93 ? 12.844 -0.152 7.801 1 98.5 93 ILE A N 1
ATOM 730 C CA . ILE A 1 93 ? 11.742 -1.091 7.965 1 98.5 93 ILE A CA 1
ATOM 731 C C . ILE A 1 93 ? 10.633 -0.443 8.789 1 98.5 93 ILE A C 1
ATOM 733 O O . ILE A 1 93 ? 9.453 -0.503 8.422 1 98.5 93 ILE A O 1
ATOM 737 N N . GLU A 1 94 ? 11.023 0.218 9.836 1 98.44 94 GLU A N 1
ATOM 738 C CA . GLU A 1 94 ? 10.055 0.825 10.742 1 98.44 94 GLU A CA 1
ATOM 739 C C . GLU A 1 94 ? 9.305 1.966 10.055 1 98.44 94 GLU A C 1
ATOM 741 O O . GLU A 1 94 ? 8.086 2.086 10.195 1 98.44 94 GLU A O 1
ATOM 746 N N . VAL A 1 95 ? 10 2.766 9.312 1 98.81 95 VAL A N 1
ATOM 747 C CA . VAL A 1 95 ? 9.367 3.871 8.602 1 98.81 95 VAL A CA 1
ATOM 748 C C . VAL A 1 95 ? 8.375 3.328 7.574 1 98.81 95 VAL A C 1
ATOM 750 O O . VAL A 1 95 ? 7.238 3.793 7.492 1 98.81 95 VAL A O 1
ATOM 753 N N . ARG A 1 96 ? 8.766 2.307 6.84 1 98.69 96 ARG A N 1
ATOM 754 C CA . ARG A 1 96 ? 7.895 1.745 5.812 1 98.69 96 ARG A CA 1
ATOM 755 C C . ARG A 1 96 ? 6.695 1.037 6.438 1 98.69 96 ARG A C 1
ATOM 757 O O . ARG A 1 96 ? 5.598 1.06 5.879 1 98.69 96 ARG A O 1
ATOM 764 N N . ARG A 1 97 ? 6.953 0.415 7.59 1 98.56 97 ARG A N 1
ATOM 765 C CA . ARG A 1 97 ? 5.844 -0.199 8.312 1 98.56 97 ARG A CA 1
ATOM 766 C C . ARG A 1 97 ? 4.793 0.842 8.695 1 98.56 97 ARG A C 1
ATOM 768 O O . ARG A 1 97 ? 3.596 0.623 8.5 1 98.56 97 ARG A O 1
ATOM 775 N N . LEU A 1 98 ? 5.219 1.947 9.18 1 98.75 98 LEU A N 1
ATOM 776 C CA . LEU A 1 98 ? 4.301 2.998 9.602 1 98.75 98 LEU A CA 1
ATOM 777 C C . LEU A 1 98 ? 3.672 3.689 8.398 1 98.75 98 LEU A C 1
ATOM 779 O O . LEU A 1 98 ? 2.516 4.113 8.453 1 98.75 98 LEU A O 1
ATOM 783 N N . LEU A 1 99 ? 4.438 3.822 7.32 1 98.81 99 LEU A N 1
ATOM 784 C CA . LEU A 1 99 ? 3.834 4.324 6.09 1 98.81 99 LEU A CA 1
ATOM 785 C C . LEU A 1 99 ? 2.668 3.441 5.656 1 98.81 99 LEU A C 1
ATOM 787 O O . LEU A 1 99 ? 1.603 3.947 5.293 1 98.81 99 LEU A O 1
ATOM 791 N N . SER A 1 100 ? 2.865 2.162 5.723 1 98.44 100 SER A N 1
ATOM 792 C CA . SER A 1 100 ? 1.789 1.234 5.387 1 98.44 100 SER A CA 1
ATOM 793 C C . SER A 1 100 ? 0.625 1.361 6.363 1 98.44 100 SER A C 1
ATOM 795 O O . SER A 1 100 ? -0.539 1.302 5.961 1 98.44 100 SER A O 1
ATOM 797 N N . TRP A 1 101 ? 0.911 1.579 7.633 1 98.56 101 TRP A N 1
ATOM 798 C CA . TRP A 1 101 ? -0.131 1.751 8.641 1 98.56 101 TRP A CA 1
ATOM 799 C C . TRP A 1 101 ? -1.032 2.932 8.297 1 98.56 101 TRP A C 1
ATOM 801 O O . TRP A 1 101 ? -2.26 2.818 8.336 1 98.56 101 TRP A O 1
ATOM 811 N N . PHE A 1 102 ? -0.431 4.016 7.922 1 98.81 102 PHE A N 1
ATOM 812 C CA . PHE A 1 102 ? -1.216 5.23 7.73 1 98.81 102 PHE A CA 1
ATOM 813 C C . PHE A 1 102 ? -1.796 5.285 6.32 1 98.81 102 PHE A C 1
ATOM 815 O O . PHE A 1 102 ? -2.992 5.523 6.145 1 98.81 102 PHE A O 1
ATOM 822 N N . ASN A 1 103 ? -0.989 4.969 5.309 1 98.69 103 ASN A N 1
ATOM 823 C CA . ASN A 1 103 ? -1.397 5.156 3.92 1 98.69 103 ASN A CA 1
ATOM 824 C C . ASN A 1 103 ? -2.309 4.031 3.445 1 98.69 103 ASN A C 1
ATOM 826 O O . ASN A 1 103 ? -2.982 4.16 2.422 1 98.69 103 ASN A O 1
ATOM 830 N N . ASP A 1 104 ? -2.26 2.926 4.172 1 98.06 104 ASP A N 1
ATOM 831 C CA . ASP A 1 104 ? -3.115 1.808 3.789 1 98.06 104 ASP A CA 1
ATOM 832 C C . ASP A 1 104 ? -4.191 1.554 4.844 1 98.06 104 ASP A C 1
ATOM 834 O O . ASP A 1 104 ? -5.375 1.787 4.598 1 98.06 104 ASP A O 1
ATOM 838 N N . LYS A 1 105 ? -3.838 1.19 6.062 1 98.12 105 LYS A N 1
ATOM 839 C CA . LYS A 1 105 ? -4.781 0.776 7.098 1 98.12 105 LYS A CA 1
ATOM 840 C C . LYS A 1 105 ? -5.621 1.956 7.582 1 98.12 105 LYS A C 1
ATOM 842 O O . LYS A 1 105 ? -6.852 1.898 7.562 1 98.12 105 LYS A O 1
ATOM 847 N N . PHE A 1 106 ? -4.984 3.033 7.996 1 98.88 106 PHE A N 1
ATOM 848 C CA . PHE A 1 106 ? -5.684 4.219 8.469 1 98.88 106 PHE A CA 1
ATOM 849 C C . PHE A 1 106 ? -6.539 4.824 7.363 1 98.88 106 PHE A C 1
ATOM 851 O O . PHE A 1 106 ? -7.672 5.238 7.602 1 98.88 106 PHE A O 1
ATOM 858 N N . PHE A 1 107 ? -6.016 4.812 6.176 1 98.75 107 PHE A N 1
ATOM 859 C CA . PHE A 1 107 ? -6.754 5.332 5.031 1 98.75 107 PHE A CA 1
ATOM 860 C C . PHE A 1 107 ? -8.023 4.523 4.793 1 98.75 107 PHE A C 1
ATOM 862 O O . PHE A 1 107 ? -9.109 5.086 4.668 1 98.75 107 PHE A O 1
ATOM 869 N N . GLU A 1 108 ? -7.895 3.262 4.812 1 97.69 108 GLU A N 1
ATOM 870 C CA . GLU A 1 108 ? -9.008 2.373 4.508 1 97.69 108 GLU A CA 1
ATOM 871 C C . GLU A 1 108 ? -10.07 2.422 5.605 1 97.69 108 GLU A C 1
ATOM 873 O O . GLU A 1 108 ? -11.266 2.34 5.328 1 97.69 108 GLU A O 1
ATOM 878 N N . GLU A 1 109 ? -9.648 2.592 6.809 1 97.88 109 GLU A N 1
ATOM 879 C CA . GLU A 1 109 ? -10.539 2.412 7.949 1 97.88 109 GLU A CA 1
ATOM 880 C C . GLU A 1 109 ? -11.141 3.744 8.391 1 97.88 109 GLU A C 1
ATOM 882 O O . GLU A 1 109 ? -12.164 3.77 9.07 1 97.88 109 GLU A O 1
ATOM 887 N N . ALA A 1 110 ? -10.445 4.832 8.078 1 98.56 110 ALA A N 1
ATOM 888 C CA . ALA A 1 110 ? -10.859 6.066 8.742 1 98.56 110 ALA A CA 1
ATOM 889 C C . ALA A 1 110 ? -10.828 7.246 7.77 1 98.56 110 ALA A C 1
ATOM 891 O O . ALA A 1 110 ? -11.883 7.688 7.289 1 98.56 110 ALA A O 1
ATOM 892 N N . SER A 1 111 ? -9.672 7.656 7.246 1 98.75 111 SER A N 1
ATOM 893 C CA . SER A 1 111 ? -9.586 8.922 6.523 1 98.75 111 SER A CA 1
ATOM 894 C C . SER A 1 111 ? -10.25 8.82 5.152 1 98.75 111 SER A C 1
ATOM 896 O O . SER A 1 111 ? -10.938 9.75 4.719 1 98.75 111 SER A O 1
ATOM 898 N N . GLY A 1 112 ? -10.086 7.707 4.441 1 98.19 112 GLY A N 1
ATOM 899 C CA . GLY A 1 112 ? -10.719 7.52 3.148 1 98.19 112 GLY A CA 1
ATOM 900 C C . GLY A 1 112 ? -12.234 7.613 3.205 1 98.19 112 GLY A C 1
ATOM 901 O O . GLY A 1 112 ? -12.828 8.453 2.527 1 98.19 112 GLY A O 1
ATOM 902 N N . PRO A 1 113 ? -12.82 6.766 4.059 1 98.12 113 PRO A N 1
ATOM 903 C CA . PRO A 1 113 ? -14.281 6.801 4.203 1 98.12 113 PRO A CA 1
ATOM 904 C C . PRO A 1 113 ? -14.797 8.172 4.641 1 98.12 113 PRO A C 1
ATOM 906 O O . PRO A 1 113 ? -15.82 8.633 4.137 1 98.12 113 PRO A O 1
ATOM 909 N N . LEU A 1 114 ? -14.117 8.812 5.547 1 98.12 114 LEU A N 1
ATOM 910 C CA . LEU A 1 114 ? -14.57 10.117 6.02 1 98.12 114 LEU A CA 1
ATOM 911 C C . LEU A 1 114 ? -14.5 11.156 4.906 1 98.12 114 LEU A C 1
ATOM 913 O O . LEU A 1 114 ? -15.43 11.945 4.727 1 98.12 114 LEU A O 1
ATOM 917 N N . MET A 1 115 ? -13.43 11.164 4.121 1 97.19 115 MET A N 1
ATOM 918 C CA . MET A 1 115 ? -13.297 12.117 3.023 1 97.19 115 MET A CA 1
ATOM 919 C C . MET A 1 115 ? -14.336 11.844 1.938 1 97.19 115 MET A C 1
ATOM 921 O O . MET A 1 115 ? -14.898 12.773 1.363 1 97.19 115 MET A O 1
ATOM 925 N N . THR A 1 116 ? -14.547 10.57 1.697 1 97.25 116 THR A N 1
ATOM 926 C CA . THR A 1 116 ? -15.508 10.211 0.663 1 97.25 116 THR A CA 1
ATOM 927 C C . THR A 1 116 ? -16.922 10.648 1.058 1 97.25 116 THR A C 1
ATOM 929 O O . THR A 1 116 ? -17.594 11.352 0.303 1 97.25 116 THR A O 1
ATOM 932 N N . GLU A 1 117 ? -17.312 10.305 2.264 1 96.75 117 GLU A N 1
ATOM 933 C CA . GLU A 1 117 ? -18.688 10.516 2.703 1 96.75 117 GLU A CA 1
ATOM 934 C C . GLU A 1 117 ? -18.953 11.992 2.979 1 96.75 117 GLU A C 1
ATOM 936 O O . GLU A 1 117 ? -20.062 12.484 2.729 1 96.75 117 GLU A O 1
ATOM 941 N N . ARG A 1 118 ? -17.906 12.703 3.43 1 94.88 118 ARG A N 1
ATOM 942 C CA . ARG A 1 118 ? -18.188 14.039 3.943 1 94.88 118 ARG A CA 1
ATOM 943 C C . ARG A 1 118 ? -17.734 15.109 2.951 1 94.88 118 ARG A C 1
ATOM 945 O O . ARG A 1 118 ? -18.156 16.266 3.045 1 94.88 118 ARG A O 1
ATOM 952 N N . ILE A 1 119 ? -16.938 14.688 1.983 1 94.88 119 ILE A N 1
ATOM 953 C CA . ILE A 1 119 ? -16.406 15.703 1.08 1 94.88 119 ILE A CA 1
ATOM 954 C C . ILE A 1 119 ? -16.688 15.305 -0.366 1 94.88 119 ILE A C 1
ATOM 956 O O . ILE A 1 119 ? -17.453 15.977 -1.061 1 94.88 119 ILE A O 1
ATOM 960 N N . TYR A 1 120 ? -16.266 14.148 -0.824 1 95.38 120 TYR A N 1
ATOM 961 C CA . TYR A 1 120 ? -16.266 13.812 -2.242 1 95.38 120 TYR A CA 1
ATOM 962 C C . TYR A 1 120 ? -17.688 13.656 -2.773 1 95.38 120 TYR A C 1
ATOM 964 O O . TYR A 1 120 ? -18 14.117 -3.877 1 95.38 120 TYR A O 1
ATOM 972 N N . LYS A 1 121 ? -18.484 13.047 -1.992 1 94.81 121 LYS A N 1
ATOM 973 C CA . LYS A 1 121 ? -19.844 12.766 -2.455 1 94.81 121 LYS A CA 1
ATOM 974 C C . LYS A 1 121 ? -20.594 14.055 -2.785 1 94.81 121 LYS A C 1
ATOM 976 O O . LYS A 1 121 ? -21.484 14.062 -3.637 1 94.81 121 LYS A O 1
ATOM 981 N N . ARG A 1 122 ? -20.156 15.109 -2.195 1 89.69 122 ARG A N 1
ATOM 982 C CA . ARG A 1 122 ? -20.781 16.391 -2.439 1 89.69 122 ARG A CA 1
ATOM 983 C C . ARG A 1 122 ? -20.562 16.859 -3.875 1 89.69 122 ARG A C 1
ATOM 985 O O . ARG A 1 122 ? -21.328 17.656 -4.41 1 89.69 122 ARG A O 1
ATOM 992 N N . PHE A 1 123 ? -19.562 16.312 -4.465 1 91.19 123 PHE A N 1
ATOM 993 C CA . PHE A 1 123 ? -19.172 16.766 -5.801 1 91.19 123 PHE A CA 1
ATOM 994 C C . PHE A 1 123 ? -19.406 15.672 -6.828 1 91.19 123 PHE A C 1
ATOM 996 O O . PHE A 1 123 ? -19.188 15.883 -8.023 1 91.19 123 PHE A O 1
ATOM 1003 N N . MET A 1 124 ? -19.828 14.531 -6.355 1 93.5 124 MET A N 1
ATOM 1004 C CA . MET A 1 124 ? -20.047 13.391 -7.238 1 93.5 124 MET A CA 1
ATOM 1005 C C . MET A 1 124 ? -21.484 13.336 -7.723 1 93.5 124 MET A C 1
ATOM 1007 O O . MET A 1 124 ? -22.406 13.625 -6.961 1 93.5 124 MET A O 1
ATOM 1011 N N . SER A 1 125 ? -21.594 12.984 -8.977 1 92.69 125 SER A N 1
ATOM 1012 C CA . SER A 1 125 ? -22.938 12.68 -9.469 1 92.69 125 SER A CA 1
ATOM 1013 C C . SER A 1 125 ? -23.484 11.398 -8.836 1 92.69 125 SER A C 1
ATOM 1015 O O . SER A 1 125 ? -22.719 10.609 -8.281 1 92.69 125 SER A O 1
ATOM 1017 N N . GLU A 1 126 ? -24.719 11.227 -8.961 1 89.5 126 GLU A N 1
ATOM 1018 C CA . GLU A 1 126 ? -25.312 9.992 -8.461 1 89.5 126 GLU A CA 1
ATOM 1019 C C . GLU A 1 126 ? -24.734 8.773 -9.164 1 89.5 126 GLU A C 1
ATOM 1021 O O . GLU A 1 126 ? -24.516 7.734 -8.539 1 89.5 126 GLU A O 1
ATOM 1026 N N . GLU A 1 127 ? -24.484 8.938 -10.375 1 89.12 127 GLU A N 1
ATOM 1027 C CA . GLU A 1 127 ? -23.922 7.852 -11.172 1 89.12 127 GLU A CA 1
ATOM 1028 C C . GLU A 1 127 ? -22.516 7.512 -10.727 1 89.12 127 GLU A C 1
ATOM 1030 O O . GLU A 1 127 ? -22.078 6.363 -10.82 1 89.12 127 GLU A O 1
ATOM 1035 N N . ASP A 1 128 ? -21.891 8.477 -10.078 1 89.25 128 ASP A N 1
ATOM 1036 C CA . ASP A 1 128 ? -20.516 8.305 -9.648 1 89.25 128 ASP A CA 1
ATOM 1037 C C . ASP A 1 128 ? -20.438 7.867 -8.188 1 89.25 128 ASP A C 1
ATOM 1039 O O . ASP A 1 128 ? -19.359 7.766 -7.617 1 89.25 128 ASP A O 1
ATOM 1043 N N . GLY A 1 129 ? -21.625 7.688 -7.641 1 87 129 GLY A N 1
ATOM 1044 C CA . GLY A 1 129 ? -21.656 7.254 -6.254 1 87 129 GLY A CA 1
ATOM 1045 C C . GLY A 1 129 ? -22 8.367 -5.289 1 87 129 GLY A C 1
ATOM 1046 O O . GLY A 1 129 ? -21.859 8.219 -4.074 1 87 129 GLY A O 1
ATOM 1047 N N . GLY A 1 130 ? -22.375 9.5 -5.918 1 90.31 130 GLY A N 1
ATOM 1048 C CA . GLY A 1 130 ? -22.797 10.609 -5.07 1 90.31 130 GLY A CA 1
ATOM 1049 C C . GLY A 1 130 ? -24.109 10.359 -4.352 1 90.31 130 GLY A C 1
ATOM 1050 O O . GLY A 1 130 ? -24.734 9.32 -4.547 1 90.31 130 GLY A O 1
ATOM 1051 N N . GLY A 1 131 ? -24.453 11.234 -3.424 1 89.81 131 GLY A N 1
ATOM 1052 C CA . GLY A 1 131 ? -25.641 11.125 -2.6 1 89.81 131 GLY A CA 1
ATOM 1053 C C . GLY A 1 131 ? -25.391 11.477 -1.145 1 89.81 131 GLY A C 1
ATOM 1054 O O . GLY A 1 131 ? -24.328 11.984 -0.793 1 89.81 131 GLY A O 1
ATOM 1055 N N . PRO A 1 132 ? -26.422 11.289 -0.39 1 93.06 132 PRO A N 1
ATOM 1056 C CA . PRO A 1 132 ? -26.25 11.609 1.029 1 93.06 132 PRO A CA 1
ATOM 1057 C C . PRO A 1 132 ? -25.203 10.727 1.714 1 93.06 132 PRO A C 1
ATOM 1059 O O . PRO A 1 132 ? -25 9.578 1.314 1 93.06 132 PRO A O 1
ATOM 1062 N N . PRO A 1 133 ? -24.531 11.312 2.65 1 94.5 133 PRO A N 1
ATOM 1063 C CA . PRO A 1 133 ? -23.516 10.523 3.365 1 94.5 133 PRO A CA 1
ATOM 1064 C C . PRO A 1 133 ? -24.109 9.281 4.039 1 94.5 133 PRO A C 1
ATOM 1066 O O . PRO A 1 133 ? -25.234 9.328 4.535 1 94.5 133 PRO A O 1
ATOM 1069 N N . ALA A 1 134 ? -23.375 8.227 3.982 1 96.38 134 ALA A N 1
ATOM 1070 C CA . ALA A 1 134 ? -23.75 7.004 4.699 1 96.38 134 ALA A CA 1
ATOM 1071 C C . ALA A 1 134 ? -23.344 7.094 6.168 1 96.38 134 ALA A C 1
ATOM 1073 O O . ALA A 1 134 ? -22.172 6.895 6.516 1 96.38 134 ALA A O 1
ATOM 1074 N N . MET A 1 135 ? -24.297 7.215 7.07 1 96.81 135 MET A N 1
ATOM 1075 C CA . MET A 1 135 ? -24.031 7.516 8.477 1 96.81 135 MET A CA 1
ATOM 1076 C C . MET A 1 135 ? -23.359 6.336 9.172 1 96.81 135 MET A C 1
ATOM 1078 O O . MET A 1 135 ? -22.547 6.523 10.078 1 96.81 135 MET A O 1
ATOM 1082 N N . ASP A 1 136 ? -23.688 5.184 8.719 1 97.62 136 ASP A N 1
ATOM 1083 C CA . ASP A 1 136 ? -23.047 4.004 9.305 1 97.62 136 ASP A CA 1
ATOM 1084 C C . ASP A 1 136 ? -21.562 3.961 8.992 1 97.62 136 ASP A C 1
ATOM 1086 O O . ASP A 1 136 ? -20.75 3.574 9.836 1 97.62 136 ASP A O 1
ATOM 1090 N N . VAL A 1 137 ? -21.188 4.395 7.844 1 97.5 137 VAL A N 1
ATOM 1091 C CA . VAL A 1 137 ? -19.797 4.453 7.426 1 97.5 137 VAL A CA 1
ATOM 1092 C C . VAL A 1 137 ? -19.062 5.52 8.234 1 97.5 137 VAL A C 1
ATOM 1094 O O . VAL A 1 137 ? -17.953 5.277 8.727 1 97.5 137 VAL A O 1
ATOM 1097 N N . ILE A 1 138 ? -19.703 6.617 8.422 1 97.88 138 ILE A N 1
ATOM 1098 C CA . ILE A 1 138 ? -19.109 7.727 9.156 1 97.88 138 ILE A CA 1
ATOM 1099 C C . ILE A 1 138 ? -18.891 7.316 10.609 1 97.88 138 ILE A C 1
ATOM 1101 O O . ILE A 1 138 ? -17.812 7.562 11.172 1 97.88 138 ILE A O 1
ATOM 1105 N N . ARG A 1 139 ? -19.859 6.676 11.172 1 98.06 139 ARG A N 1
ATOM 1106 C CA . ARG A 1 139 ? -19.75 6.238 12.562 1 98.06 139 ARG A CA 1
ATOM 1107 C C . ARG A 1 139 ? -18.609 5.242 12.742 1 98.06 139 ARG A C 1
ATOM 1109 O O . ARG A 1 139 ? -17.828 5.344 13.688 1 98.06 139 ARG A O 1
ATOM 1116 N N . ALA A 1 140 ? -18.5 4.312 11.867 1 98.19 140 ALA A N 1
ATOM 1117 C CA . ALA A 1 140 ? -17.438 3.32 11.93 1 98.19 140 ALA A CA 1
ATOM 1118 C C . ALA A 1 140 ? -16.062 3.977 11.766 1 98.19 140 ALA A C 1
ATOM 1120 O O . ALA A 1 140 ? -15.125 3.658 12.5 1 98.19 140 ALA A O 1
ATOM 1121 N N . ALA A 1 141 ? -15.969 4.848 10.82 1 98.5 141 ALA A N 1
ATOM 1122 C CA . ALA A 1 141 ? -14.719 5.547 10.562 1 98.5 141 ALA A CA 1
ATOM 1123 C C . ALA A 1 141 ? -14.289 6.375 11.773 1 98.5 141 ALA A C 1
ATOM 1125 O O . ALA A 1 141 ? -13.117 6.371 12.156 1 98.5 141 ALA A O 1
ATOM 1126 N N . ASN A 1 142 ? -15.242 7.023 12.375 1 98.25 142 ASN A N 1
ATOM 1127 C CA . ASN A 1 142 ? -14.945 7.824 13.555 1 98.25 142 ASN A CA 1
ATOM 1128 C C . ASN A 1 142 ? -14.469 6.957 14.719 1 98.25 142 ASN A C 1
ATOM 1130 O O . ASN A 1 142 ? -13.562 7.344 15.453 1 98.25 142 ASN A O 1
ATOM 1134 N N . ALA A 1 143 ? -15.109 5.855 14.844 1 98.44 143 ALA A N 1
ATOM 1135 C CA . ALA A 1 143 ? -14.656 4.918 15.867 1 98.44 143 ALA A CA 1
ATOM 1136 C C . ALA A 1 143 ? -13.227 4.465 15.609 1 98.44 143 ALA A C 1
ATOM 1138 O O . ALA A 1 143 ? -12.43 4.344 16.547 1 98.44 143 ALA A O 1
ATOM 1139 N N . ASN A 1 144 ? -12.93 4.293 14.383 1 98.5 144 ASN A N 1
ATOM 1140 C CA . ASN A 1 144 ? -11.586 3.854 14.008 1 98.5 144 ASN A CA 1
ATOM 1141 C C . ASN A 1 144 ? -10.555 4.953 14.234 1 98.5 144 ASN A C 1
ATOM 1143 O O . ASN A 1 144 ? -9.398 4.672 14.562 1 98.5 144 ASN A O 1
ATOM 1147 N N . VAL A 1 145 ? -10.953 6.207 14.055 1 98.62 145 VAL A N 1
ATOM 1148 C CA . VAL A 1 145 ? -10.039 7.32 14.305 1 98.62 145 VAL A CA 1
ATOM 1149 C C . VAL A 1 145 ? -9.508 7.25 15.734 1 98.62 145 VAL A C 1
ATOM 1151 O O . VAL A 1 145 ? -8.32 7.484 15.969 1 98.62 145 VAL A O 1
ATOM 1154 N N . ARG A 1 146 ? -10.352 6.871 16.656 1 98.25 146 ARG A N 1
ATOM 1155 C CA . ARG A 1 146 ? -9.969 6.797 18.062 1 98.25 146 ARG A CA 1
ATOM 1156 C C . ARG A 1 146 ? -8.898 5.73 18.281 1 98.25 146 ARG A C 1
ATOM 1158 O O . ARG A 1 146 ? -7.934 5.953 19.016 1 98.25 146 ARG A O 1
ATOM 1165 N N . TYR A 1 147 ? -9.094 4.648 17.594 1 96.94 147 TYR A N 1
ATOM 1166 C CA . TYR A 1 147 ? -8.117 3.562 17.672 1 96.94 147 TYR A CA 1
ATOM 1167 C C . TYR A 1 147 ? -6.766 4.004 17.125 1 96.94 147 TYR A C 1
ATOM 1169 O O . TYR A 1 147 ? -5.73 3.768 17.734 1 96.94 147 TYR A O 1
ATOM 1177 N N . HIS A 1 148 ? -6.754 4.609 16.047 1 98.5 148 HIS A N 1
ATOM 1178 C CA . HIS A 1 148 ? -5.52 5.059 15.398 1 98.5 148 HIS A CA 1
ATOM 1179 C C . HIS A 1 148 ? -4.859 6.18 16.203 1 98.5 148 HIS A C 1
ATOM 1181 O O . HIS A 1 148 ? -3.633 6.25 16.281 1 98.5 148 HIS A O 1
ATOM 1187 N N . LEU A 1 149 ? -5.691 7.039 16.781 1 98.75 149 LEU A N 1
ATOM 1188 C CA . LEU A 1 149 ? -5.164 8.117 17.609 1 98.75 149 LEU A CA 1
ATOM 1189 C C . LEU A 1 149 ? -4.453 7.562 18.828 1 98.75 149 LEU A C 1
ATOM 1191 O O . LEU A 1 149 ? -3.373 8.031 19.203 1 98.75 149 LEU A O 1
ATOM 1195 N N . ALA A 1 150 ? -5.043 6.594 19.422 1 98.38 150 ALA A N 1
ATOM 1196 C CA . ALA A 1 150 ? -4.434 5.953 20.578 1 98.38 150 ALA A CA 1
ATOM 1197 C C . ALA A 1 150 ? -3.088 5.332 20.234 1 98.38 150 ALA A C 1
ATOM 1199 O O . ALA A 1 150 ? -2.137 5.402 21.016 1 98.38 150 ALA A O 1
ATOM 1200 N N . TYR A 1 151 ? -3.01 4.738 19.094 1 98.12 151 TYR A N 1
ATOM 1201 C CA . TYR A 1 151 ? -1.76 4.145 18.641 1 98.12 151 TYR A CA 1
ATOM 1202 C C . TYR A 1 151 ? -0.698 5.211 18.406 1 98.12 151 TYR A C 1
ATOM 1204 O O . TYR A 1 151 ? 0.459 5.039 18.797 1 98.12 151 TYR A O 1
ATOM 1212 N N . ILE A 1 152 ? -1.083 6.297 17.781 1 98.69 152 ILE A N 1
ATOM 1213 C CA . ILE A 1 152 ? -0.173 7.414 17.562 1 98.69 152 ILE A CA 1
ATOM 1214 C C . ILE A 1 152 ? 0.33 7.934 18.922 1 98.69 152 ILE A C 1
ATOM 1216 O O . ILE A 1 152 ? 1.525 8.195 19.078 1 98.69 152 ILE A O 1
ATOM 1220 N N . GLY A 1 153 ? -0.629 8.102 19.828 1 98.69 153 GLY A N 1
ATOM 1221 C CA . GLY A 1 153 ? -0.244 8.531 21.156 1 98.69 153 GLY A CA 1
ATOM 1222 C C . GLY A 1 153 ? 0.764 7.609 21.828 1 98.69 153 GLY A C 1
ATOM 1223 O O . GLY A 1 153 ? 1.728 8.07 22.438 1 98.69 153 GLY A O 1
ATOM 1224 N N . TRP A 1 154 ? 0.525 6.348 21.688 1 98.06 154 TRP A N 1
ATOM 1225 C CA . TRP A 1 154 ? 1.438 5.363 22.266 1 98.06 154 TRP A CA 1
ATOM 1226 C C . TRP A 1 154 ? 2.836 5.508 21.672 1 98.06 154 TRP A C 1
ATOM 1228 O O . TRP A 1 154 ? 3.83 5.492 22.391 1 98.06 154 TRP A O 1
ATOM 1238 N N . LEU A 1 155 ? 2.961 5.656 20.391 1 98.19 155 LEU A N 1
ATOM 1239 C CA . LEU A 1 155 ? 4.242 5.855 19.719 1 98.19 155 LEU A CA 1
ATOM 1240 C C . LEU A 1 155 ? 4.914 7.137 20.203 1 98.19 155 LEU A C 1
ATOM 1242 O O . LEU A 1 155 ? 6.117 7.148 20.469 1 98.19 155 LEU A O 1
ATOM 1246 N N . ALA A 1 156 ? 4.121 8.156 20.359 1 98.06 156 ALA A N 1
ATOM 1247 C CA . ALA A 1 156 ? 4.641 9.484 20.672 1 98.06 156 ALA A CA 1
ATOM 1248 C C . ALA A 1 156 ? 5.117 9.562 22.125 1 98.06 156 ALA A C 1
ATOM 1250 O O . ALA A 1 156 ? 5.898 10.453 22.469 1 98.06 156 ALA A O 1
ATOM 1251 N N . ARG A 1 157 ? 4.637 8.703 22.953 1 97.81 157 ARG A N 1
ATOM 1252 C CA . ARG A 1 157 ? 5.051 8.68 24.344 1 97.81 157 ARG A CA 1
ATOM 1253 C C . ARG A 1 157 ? 6.41 8 24.5 1 97.81 157 ARG A C 1
ATOM 1255 O O . ARG A 1 157 ? 7.145 8.281 25.453 1 97.81 157 ARG A O 1
ATOM 1262 N N . THR A 1 158 ? 6.742 7.203 23.547 1 95.25 158 THR A N 1
ATOM 1263 C CA . THR A 1 158 ? 7.93 6.371 23.719 1 95.25 158 THR A CA 1
ATOM 1264 C C . THR A 1 158 ? 9.039 6.797 22.766 1 95.25 158 THR A C 1
ATOM 1266 O O . THR A 1 158 ? 10.195 6.383 22.922 1 95.25 158 THR A O 1
ATOM 1269 N N . ARG A 1 159 ? 8.719 7.625 21.859 1 97.19 159 ARG A N 1
ATOM 1270 C CA . ARG A 1 159 ? 9.656 8.055 20.828 1 97.19 159 ARG A CA 1
ATOM 1271 C C . ARG A 1 159 ? 9.57 9.555 20.594 1 97.19 159 ARG A C 1
ATOM 1273 O O . ARG A 1 159 ? 8.523 10.164 20.844 1 97.19 159 ARG A O 1
ATOM 1280 N N . ASN A 1 160 ? 10.656 10.172 20.141 1 97.25 160 ASN A N 1
ATOM 1281 C CA . ASN A 1 160 ? 10.625 11.586 19.781 1 97.25 160 ASN A CA 1
ATOM 1282 C C . ASN A 1 160 ? 9.734 11.844 18.578 1 97.25 160 ASN A C 1
ATOM 1284 O O . ASN A 1 160 ? 9.055 12.867 18.5 1 97.25 160 ASN A O 1
ATOM 1288 N N . PHE A 1 161 ? 9.82 10.977 17.625 1 98.62 161 PHE A N 1
ATOM 1289 C CA . PHE A 1 161 ? 8.953 10.93 16.453 1 98.62 161 PHE A CA 1
ATOM 1290 C C . PHE A 1 161 ? 8.352 9.531 16.297 1 98.62 161 PHE A C 1
ATOM 1292 O O . PHE A 1 161 ? 8.703 8.609 17.031 1 98.62 161 PHE A O 1
ATOM 1299 N N . LEU A 1 162 ? 7.457 9.359 15.43 1 98.75 162 LEU A N 1
ATOM 1300 C CA . LEU A 1 162 ? 6.648 8.148 15.406 1 98.75 162 LEU A CA 1
ATOM 1301 C C . LEU A 1 162 ? 7.512 6.926 15.117 1 98.75 162 LEU A C 1
ATOM 1303 O O . LEU A 1 162 ? 7.285 5.852 15.68 1 98.75 162 LEU A O 1
ATOM 1307 N N . ALA A 1 163 ? 8.5 7.117 14.219 1 98.38 163 ALA A N 1
ATOM 1308 C CA . ALA A 1 163 ? 9.297 5.957 13.82 1 98.38 163 ALA A CA 1
ATOM 1309 C C . ALA A 1 163 ? 10.625 5.922 14.57 1 98.38 163 ALA A C 1
ATOM 1311 O O . ALA A 1 163 ? 11.469 5.055 14.32 1 98.38 163 ALA A O 1
ATOM 1312 N N . GLY A 1 164 ? 10.891 6.91 15.438 1 97.19 164 GLY A N 1
ATOM 1313 C CA . GLY A 1 164 ? 12.148 6.961 16.172 1 97.19 164 GLY A CA 1
ATOM 1314 C C . GLY A 1 164 ? 12.523 8.359 16.625 1 97.19 164 GLY A C 1
ATOM 1315 O O . GLY A 1 164 ? 11.664 9.133 17.047 1 97.19 164 GLY A O 1
ATOM 1316 N N . ASP A 1 165 ? 13.844 8.656 16.469 1 96.19 165 ASP A N 1
ATOM 1317 C CA . ASP A 1 165 ? 14.375 9.859 17.094 1 96.19 165 ASP A CA 1
ATOM 1318 C C . ASP A 1 165 ? 14.266 11.062 16.172 1 96.19 165 ASP A C 1
ATOM 1320 O O . ASP A 1 165 ? 14.328 12.211 16.625 1 96.19 165 ASP A O 1
ATOM 1324 N N . ARG A 1 166 ? 14.109 10.805 14.938 1 97.12 166 ARG A N 1
ATOM 1325 C CA . ARG A 1 166 ? 14.062 11.891 13.953 1 97.12 166 ARG A CA 1
ATOM 1326 C C . ARG A 1 166 ? 12.773 11.828 13.141 1 97.12 166 ARG A C 1
ATOM 1328 O O . ARG A 1 166 ? 12.141 10.773 13.039 1 97.12 166 ARG A O 1
ATOM 1335 N N . MET A 1 167 ? 12.438 12.977 12.594 1 98.44 167 MET A N 1
ATOM 1336 C CA . MET A 1 167 ? 11.266 13.039 11.727 1 98.44 167 MET A CA 1
ATOM 1337 C C . MET A 1 167 ? 11.492 12.25 10.445 1 98.44 167 MET A C 1
ATOM 1339 O O . MET A 1 167 ? 12.578 12.312 9.859 1 98.44 167 MET A O 1
ATOM 1343 N N . THR A 1 168 ? 10.555 11.508 10.07 1 98.81 168 THR A N 1
ATOM 1344 C CA . THR A 1 168 ? 10.625 10.719 8.852 1 98.81 168 THR A CA 1
ATOM 1345 C C . THR A 1 168 ? 9.344 10.867 8.031 1 98.81 168 THR A C 1
ATOM 1347 O O . THR A 1 168 ? 8.445 11.625 8.414 1 98.81 168 THR A O 1
ATOM 1350 N N . TYR A 1 169 ? 9.219 10.125 6.918 1 98.88 169 TYR A N 1
ATOM 1351 C CA . TYR A 1 169 ? 8.008 10.07 6.113 1 98.88 169 TYR A CA 1
ATOM 1352 C C . TYR A 1 169 ? 6.82 9.594 6.945 1 98.88 169 TYR A C 1
ATOM 1354 O O . TYR A 1 169 ? 5.676 9.969 6.676 1 98.88 169 TYR A O 1
ATOM 1362 N N . ALA A 1 170 ? 7.09 8.812 7.949 1 98.88 170 ALA A N 1
ATOM 1363 C CA . ALA A 1 170 ? 6.016 8.273 8.781 1 98.88 170 ALA A CA 1
ATOM 1364 C C . ALA A 1 170 ? 5.254 9.398 9.484 1 98.88 170 ALA A C 1
ATOM 1366 O O . ALA A 1 170 ? 4.023 9.367 9.562 1 98.88 170 ALA A O 1
ATOM 1367 N N . ASP A 1 171 ? 5.988 10.375 9.969 1 98.94 171 ASP A N 1
ATOM 1368 C CA . ASP A 1 171 ? 5.359 11.508 10.641 1 98.94 171 ASP A CA 1
ATOM 1369 C C . ASP A 1 171 ? 4.508 12.32 9.672 1 98.94 171 ASP A C 1
ATOM 1371 O O . ASP A 1 171 ? 3.398 12.734 10.008 1 98.94 171 ASP A O 1
ATOM 1375 N N . LEU A 1 172 ? 5.039 12.484 8.516 1 98.94 172 LEU A N 1
ATOM 1376 C CA . LEU A 1 172 ? 4.352 13.289 7.516 1 98.94 172 LEU A CA 1
ATOM 1377 C C . LEU A 1 172 ? 3.082 12.594 7.039 1 98.94 172 LEU A C 1
ATOM 1379 O O . LEU A 1 172 ? 2.053 13.242 6.836 1 98.94 172 LEU A O 1
ATOM 1383 N N . ALA A 1 173 ? 3.146 11.289 6.848 1 98.94 173 ALA A N 1
ATOM 1384 C CA . ALA A 1 173 ? 1.965 10.539 6.445 1 98.94 173 ALA A CA 1
ATOM 1385 C C . ALA A 1 173 ? 0.873 10.617 7.508 1 98.94 173 ALA A C 1
ATOM 1387 O O . ALA A 1 173 ? -0.274 10.953 7.207 1 98.94 173 ALA A O 1
ATOM 1388 N N . ALA A 1 174 ? 1.272 10.344 8.719 1 98.94 174 ALA A N 1
ATOM 1389 C CA . ALA A 1 174 ? 0.313 10.398 9.82 1 98.94 174 ALA A CA 1
ATOM 1390 C C . ALA A 1 174 ? -0.332 11.773 9.922 1 98.94 174 ALA A C 1
ATOM 1392 O O . ALA A 1 174 ? -1.558 11.891 10.008 1 98.94 174 ALA A O 1
ATOM 1393 N N . ALA A 1 175 ? 0.438 12.781 9.852 1 98.88 175 ALA A N 1
ATOM 1394 C CA . ALA A 1 175 ? -0.046 14.156 10 1 98.88 175 ALA A CA 1
ATOM 1395 C C . ALA A 1 175 ? -0.966 14.539 8.844 1 98.88 175 ALA A C 1
ATOM 1397 O O . ALA A 1 175 ? -1.947 15.258 9.039 1 98.88 175 ALA A O 1
ATOM 1398 N N . ALA A 1 176 ? -0.649 14.078 7.668 1 98.88 176 ALA A N 1
ATOM 1399 C CA . ALA A 1 176 ? -1.471 14.367 6.496 1 98.88 176 ALA A CA 1
ATOM 1400 C C . ALA A 1 176 ? -2.869 13.781 6.648 1 98.88 176 ALA A C 1
ATOM 1402 O O . ALA A 1 176 ? -3.867 14.445 6.352 1 98.88 176 ALA A O 1
ATOM 1403 N N . HIS A 1 177 ? -2.916 12.539 7.082 1 98.81 177 HIS A N 1
ATOM 1404 C CA . HIS A 1 177 ? -4.211 11.906 7.312 1 98.81 177 HIS A CA 1
ATOM 1405 C C . HIS A 1 177 ? -5 12.641 8.391 1 98.81 177 HIS A C 1
ATOM 1407 O O . HIS A 1 177 ? -6.188 12.922 8.211 1 98.81 177 HIS A O 1
ATOM 1413 N N . LEU A 1 178 ? -4.32 12.977 9.484 1 98.69 178 LEU A N 1
ATOM 1414 C CA . LEU A 1 178 ? -4.98 13.68 10.57 1 98.69 178 LEU A CA 1
ATOM 1415 C C . LEU A 1 178 ? -5.426 15.07 10.133 1 98.69 178 LEU A C 1
ATOM 1417 O O . LEU A 1 178 ? -6.465 15.562 10.57 1 98.69 178 LEU A O 1
ATOM 1421 N N . SER A 1 179 ? -4.672 15.703 9.289 1 98.06 179 SER A N 1
ATOM 1422 C CA . SER A 1 179 ? -5.02 17.047 8.82 1 98.06 179 SER A CA 1
ATOM 1423 C C . SER A 1 179 ? -6.352 17.047 8.07 1 98.06 179 SER A C 1
ATOM 1425 O O . SER A 1 179 ? -7.168 17.953 8.25 1 98.06 179 SER A O 1
ATOM 1427 N N . ALA A 1 180 ? -6.59 16.047 7.242 1 97.69 180 ALA A N 1
ATOM 1428 C CA . ALA A 1 180 ? -7.836 15.93 6.488 1 97.69 180 ALA A CA 1
ATOM 1429 C C . ALA A 1 180 ? -9.023 15.719 7.422 1 97.69 180 ALA A C 1
ATOM 1431 O O . ALA A 1 180 ? -10.07 16.359 7.262 1 97.69 180 ALA A O 1
ATOM 1432 N N . ILE A 1 181 ? -8.805 14.891 8.422 1 97.94 181 ILE A N 1
ATOM 1433 C CA . ILE A 1 181 ? -9.875 14.578 9.359 1 97.94 181 ILE A CA 1
ATOM 1434 C C . ILE A 1 181 ? -10.109 15.766 10.289 1 97.94 181 ILE A C 1
ATOM 1436 O O . ILE A 1 181 ? -11.25 16.078 10.648 1 97.94 181 ILE A O 1
ATOM 1440 N N . ASP A 1 182 ? -9.047 16.391 10.672 1 97.12 182 ASP A N 1
ATOM 1441 C CA . ASP A 1 182 ? -9.117 17.562 11.555 1 97.12 182 ASP A CA 1
ATOM 1442 C C . ASP A 1 182 ? -9.875 18.703 10.891 1 97.12 182 ASP A C 1
ATOM 1444 O O . ASP A 1 182 ? -10.562 19.469 11.57 1 97.12 182 ASP A O 1
ATOM 1448 N N . TYR A 1 183 ? -9.742 18.828 9.57 1 96.81 183 TYR A N 1
ATOM 1449 C CA . TYR A 1 183 ? -10.492 19.828 8.836 1 96.81 183 TYR A CA 1
ATOM 1450 C C . TYR A 1 183 ? -11.984 19.719 9.117 1 96.81 183 TYR A C 1
ATOM 1452 O O . TYR A 1 183 ? -12.68 20.719 9.266 1 96.81 183 TYR A O 1
ATOM 1460 N N . LEU A 1 184 ? -12.453 18.484 9.281 1 94.12 184 LEU A N 1
ATOM 1461 C CA . LEU A 1 184 ? -13.867 18.188 9.477 1 94.12 184 LEU A CA 1
ATOM 1462 C C . LEU A 1 184 ? -14.234 18.25 10.953 1 94.12 184 LEU A C 1
ATOM 1464 O O . LEU A 1 184 ? -15.406 18.141 11.312 1 94.12 184 LEU A O 1
ATOM 1468 N N . GLY A 1 185 ? -13.211 18.297 11.797 1 94.06 185 GLY A N 1
ATOM 1469 C CA . GLY A 1 185 ? -13.453 18.344 13.234 1 94.06 185 GLY A CA 1
ATOM 1470 C C . GLY A 1 185 ? -13.664 16.969 13.844 1 94.06 185 GLY A C 1
ATOM 1471 O O . GLY A 1 185 ? -14.258 16.844 14.914 1 94.06 185 GLY A O 1
ATOM 1472 N N . ASP A 1 186 ? -13.133 15.938 13.203 1 94.5 186 ASP A N 1
ATOM 1473 C CA . ASP A 1 186 ? -13.461 14.57 13.602 1 94.5 186 ASP A CA 1
ATOM 1474 C C . ASP A 1 186 ? -12.305 13.922 14.352 1 94.5 186 ASP A C 1
ATOM 1476 O O . ASP A 1 186 ? -12.297 12.703 14.555 1 94.5 186 ASP A O 1
ATOM 1480 N N . VAL A 1 187 ? -11.281 14.648 14.711 1 97.62 187 VAL A N 1
ATOM 1481 C CA . VAL A 1 187 ? -10.219 14.086 15.531 1 97.62 187 VAL A CA 1
ATOM 1482 C C . VAL A 1 187 ? -10.477 14.414 17 1 97.62 187 VAL A C 1
ATOM 1484 O O . VAL A 1 187 ? -10.531 15.578 17.391 1 97.62 187 VAL A O 1
ATOM 1487 N N . PRO A 1 188 ? -10.633 13.43 17.797 1 97.31 188 PRO A N 1
ATOM 1488 C CA . PRO A 1 188 ? -10.875 13.68 19.219 1 97.31 188 PRO A CA 1
ATOM 1489 C C . PRO A 1 188 ? -9.594 13.961 19.984 1 97.31 188 PRO A C 1
ATOM 1491 O O . PRO A 1 188 ? -9.203 13.172 20.844 1 97.31 188 PRO A O 1
ATOM 1494 N N . TRP A 1 189 ? -9.055 15.094 19.859 1 96.88 189 TRP A N 1
ATOM 1495 C CA . TRP A 1 189 ? -7.754 15.469 20.406 1 96.88 189 TRP A CA 1
ATOM 1496 C C . TRP A 1 189 ? -7.754 15.375 21.938 1 96.88 189 TRP A C 1
ATOM 1498 O O . TRP A 1 189 ? -6.723 15.07 22.531 1 96.88 189 TRP A O 1
ATOM 1508 N N . ILE A 1 190 ? -8.828 15.586 22.562 1 96 190 ILE A N 1
ATOM 1509 C CA . ILE A 1 190 ? -8.945 15.625 24.016 1 96 190 ILE A CA 1
ATOM 1510 C C . ILE A 1 190 ? -8.664 14.242 24.594 1 96 190 ILE A C 1
ATOM 1512 O O . ILE A 1 190 ? -8.312 14.109 25.766 1 96 190 ILE A O 1
ATOM 1516 N N . GLU A 1 191 ? -8.758 13.258 23.781 1 97.5 191 GLU A N 1
ATOM 1517 C CA . GLU A 1 191 ? -8.648 11.883 24.25 1 97.5 191 GLU A CA 1
ATOM 1518 C C . GLU A 1 191 ? -7.188 11.445 24.344 1 97.5 191 GLU A C 1
ATOM 1520 O O . GLU A 1 191 ? -6.875 10.422 24.953 1 97.5 191 GLU A O 1
ATOM 1525 N N . ASP A 1 192 ? -6.258 12.172 23.734 1 98.19 192 ASP A N 1
ATOM 1526 C CA . ASP A 1 192 ? -4.863 11.742 23.766 1 98.19 192 ASP A CA 1
ATOM 1527 C C . ASP A 1 192 ? -3.916 12.93 23.641 1 98.19 192 ASP A C 1
ATOM 1529 O O . ASP A 1 192 ? -3.576 13.352 22.531 1 98.19 192 ASP A O 1
ATOM 1533 N N . GLU A 1 193 ? -3.334 13.359 24.734 1 97.81 193 GLU A N 1
ATOM 1534 C CA . GLU A 1 193 ? -2.502 14.555 24.812 1 97.81 193 GLU A CA 1
ATOM 1535 C C . GLU A 1 193 ? -1.169 14.344 24.094 1 97.81 193 GLU A C 1
ATOM 1537 O O . GLU A 1 193 ? -0.62 15.273 23.5 1 97.81 193 GLU A O 1
ATOM 1542 N N . ALA A 1 194 ? -0.691 13.148 24.141 1 98.38 194 ALA A N 1
ATOM 1543 C CA . ALA A 1 194 ? 0.581 12.852 23.484 1 98.38 194 ALA A CA 1
ATOM 1544 C C . ALA A 1 194 ? 0.453 12.953 21.969 1 98.38 194 ALA A C 1
ATOM 1546 O O . ALA A 1 194 ? 1.312 13.531 21.297 1 98.38 194 ALA A O 1
ATOM 1547 N N . ALA A 1 195 ? -0.625 12.398 21.469 1 98.44 195 ALA A N 1
ATOM 1548 C CA . ALA A 1 195 ? -0.884 12.5 20.031 1 98.44 195 ALA A CA 1
ATOM 1549 C C . ALA A 1 195 ? -1.064 13.961 19.609 1 98.44 195 ALA A C 1
ATOM 1551 O O . ALA A 1 195 ? -0.534 14.383 18.578 1 98.44 195 ALA A O 1
ATOM 1552 N N . LYS A 1 196 ? -1.778 14.656 20.453 1 98.06 196 LYS A N 1
ATOM 1553 C CA . LYS A 1 196 ? -2.033 16.062 20.172 1 98.06 196 LYS A CA 1
ATOM 1554 C C . LYS A 1 196 ? -0.731 16.859 20.125 1 98.06 196 LYS A C 1
ATOM 1556 O O . LYS A 1 196 ? -0.508 17.641 19.203 1 98.06 196 LYS A O 1
ATOM 1561 N N . ALA A 1 197 ? 0.092 16.688 21.062 1 98 197 ALA A N 1
ATOM 1562 C CA . ALA A 1 197 ? 1.36 17.406 21.156 1 98 197 ALA A CA 1
ATOM 1563 C C . ALA A 1 197 ? 2.26 17.078 19.969 1 98 197 ALA A C 1
ATOM 1565 O O . ALA A 1 197 ? 2.875 17.969 19.375 1 98 197 ALA A O 1
ATOM 1566 N N . TRP A 1 198 ? 2.338 15.812 19.625 1 98.5 198 TRP A N 1
ATOM 1567 C CA . TRP A 1 198 ? 3.107 15.391 18.453 1 98.5 198 TRP A CA 1
ATOM 1568 C C . TRP A 1 198 ? 2.594 16.062 17.188 1 98.5 198 TRP A C 1
ATOM 1570 O O . TRP A 1 198 ? 3.375 16.625 16.406 1 98.5 198 TRP A O 1
ATOM 1580 N N . TYR A 1 199 ? 1.265 16.031 17.016 1 98.5 199 TYR A N 1
ATOM 1581 C CA . TYR A 1 199 ? 0.668 16.625 15.82 1 98.5 199 TYR A CA 1
ATOM 1582 C C . TYR A 1 199 ? 0.935 18.125 15.75 1 98.5 199 TYR A C 1
ATOM 1584 O O . TYR A 1 199 ? 1.237 18.656 14.68 1 98.5 199 TYR A O 1
ATOM 1592 N N . ALA A 1 200 ? 0.824 18.812 16.859 1 97.75 200 ALA A N 1
ATOM 1593 C CA . ALA A 1 200 ? 1.075 20.25 16.906 1 97.75 200 ALA A CA 1
ATOM 1594 C C . ALA A 1 200 ? 2.496 20.562 16.453 1 97.75 200 ALA A C 1
ATOM 1596 O O . ALA A 1 200 ? 2.721 21.562 15.766 1 97.75 200 ALA A O 1
ATOM 1597 N N . ARG A 1 201 ? 3.369 19.734 16.828 1 97.38 201 ARG A N 1
ATOM 1598 C CA . ARG A 1 201 ? 4.766 19.922 16.438 1 97.38 201 ARG A CA 1
ATOM 1599 C C . ARG A 1 201 ? 4.934 19.781 14.922 1 97.38 201 ARG A C 1
ATOM 1601 O O . ARG A 1 201 ? 5.617 20.594 14.297 1 97.38 201 ARG A O 1
ATOM 1608 N N . ILE A 1 202 ? 4.355 18.781 14.32 1 98.25 202 ILE A N 1
ATOM 1609 C CA . ILE A 1 202 ? 4.469 18.578 12.883 1 98.25 202 ILE A CA 1
ATOM 1610 C C . ILE A 1 202 ? 3.717 19.672 12.133 1 98.25 202 ILE A C 1
ATOM 1612 O O . ILE A 1 202 ? 4.219 20.219 11.148 1 98.25 202 ILE A O 1
ATOM 1616 N N . LYS A 1 203 ? 2.58 20.016 12.617 1 97.62 203 LYS A N 1
ATOM 1617 C CA . LYS A 1 203 ? 1.695 21 12.016 1 97.62 203 LYS A CA 1
ATOM 1618 C C . LYS A 1 203 ? 2.346 22.375 12 1 97.62 203 LYS A C 1
ATOM 1620 O O . LYS A 1 203 ? 2.027 23.219 11.148 1 97.62 203 LYS A O 1
ATOM 1625 N N . SER A 1 204 ? 3.221 22.672 12.875 1 97.25 204 SER A N 1
ATOM 1626 C CA . SER A 1 204 ? 3.85 23.984 13.008 1 97.25 204 SER A CA 1
ATOM 1627 C C . SER A 1 204 ? 4.969 24.156 11.992 1 97.25 204 SER A C 1
ATOM 1629 O O . SER A 1 204 ? 5.523 25.25 11.852 1 97.25 204 SER A O 1
ATOM 1631 N N . ARG A 1 205 ? 5.273 23.172 11.273 1 97.5 205 ARG A N 1
ATOM 1632 C CA . ARG A 1 205 ? 6.355 23.25 10.305 1 97.5 205 ARG A CA 1
ATOM 1633 C C . ARG A 1 205 ? 5.941 24.062 9.078 1 97.5 205 ARG A C 1
ATOM 1635 O O . ARG A 1 205 ? 4.773 24.047 8.68 1 97.5 205 ARG A O 1
ATOM 1642 N N . PRO A 1 206 ? 6.914 24.656 8.383 1 97.31 206 PRO A N 1
ATOM 1643 C CA . PRO A 1 206 ? 6.613 25.469 7.203 1 97.31 206 PRO A CA 1
ATOM 1644 C C . PRO A 1 206 ? 5.914 24.672 6.102 1 97.31 206 PRO A C 1
ATOM 1646 O O . PRO A 1 206 ? 5.047 25.203 5.406 1 97.31 206 PRO A O 1
ATOM 1649 N N . SER A 1 207 ? 6.234 23.438 5.945 1 97.5 207 SER A N 1
ATOM 1650 C CA . SER A 1 207 ? 5.66 22.625 4.883 1 97.5 207 SER A CA 1
ATOM 1651 C C . SER A 1 207 ? 4.156 22.453 5.066 1 97.5 207 SER A C 1
ATOM 1653 O O . SER A 1 207 ? 3.436 22.172 4.105 1 97.5 207 SER A O 1
ATOM 1655 N N . PHE A 1 208 ? 3.643 22.703 6.289 1 97.75 208 PHE A N 1
ATOM 1656 C CA . PHE A 1 208 ? 2.236 22.484 6.594 1 97.75 208 PHE A CA 1
ATOM 1657 C C . PHE A 1 208 ? 1.398 23.703 6.246 1 97.75 208 PHE A C 1
ATOM 1659 O O . PHE A 1 208 ? 0.174 23.609 6.129 1 97.75 208 PHE A O 1
ATOM 1666 N N . ARG A 1 209 ? 1.979 24.812 6.094 1 96.25 209 ARG A N 1
ATOM 1667 C CA . ARG A 1 209 ? 1.29 26.094 5.969 1 96.25 209 ARG A CA 1
ATOM 1668 C C . ARG A 1 209 ? 0.342 26.094 4.777 1 96.25 209 ARG A C 1
ATOM 1670 O O . ARG A 1 209 ? -0.817 26.5 4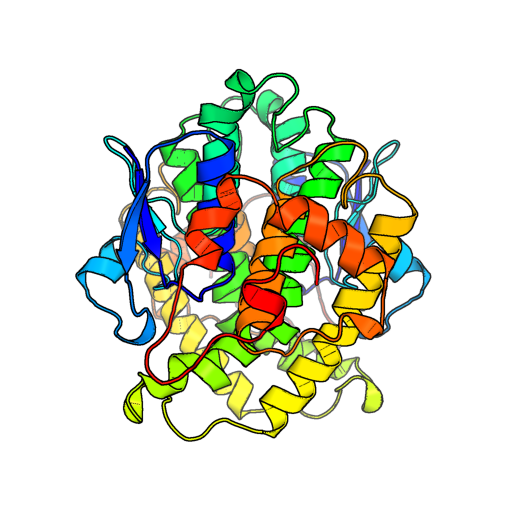.898 1 96.25 209 ARG A O 1
ATOM 1677 N N . PRO A 1 210 ? 0.793 25.594 3.609 1 95.88 210 PRO A N 1
ATOM 1678 C CA . PRO A 1 210 ? -0.136 25.594 2.479 1 95.88 210 PRO A CA 1
ATOM 1679 C C . PRO A 1 210 ? -1.369 24.734 2.725 1 95.88 210 PRO A C 1
ATOM 1681 O O . PRO A 1 210 ? -2.453 25.031 2.219 1 95.88 210 PRO A O 1
ATOM 1684 N N . LEU A 1 211 ? -1.229 23.656 3.486 1 96.19 211 LEU A N 1
ATOM 1685 C CA . LEU A 1 211 ? -2.363 22.781 3.783 1 96.19 211 LEU A CA 1
ATOM 1686 C C . LEU A 1 211 ? -3.389 23.516 4.648 1 96.19 211 LEU A C 1
ATOM 1688 O O . LEU A 1 211 ? -4.598 23.375 4.441 1 96.19 211 LEU A O 1
ATOM 1692 N N . LEU A 1 212 ? -2.908 24.297 5.562 1 95 212 LEU A N 1
ATOM 1693 C CA . LEU A 1 212 ? -3.766 24.938 6.547 1 95 212 LEU A CA 1
ATOM 1694 C C . LEU A 1 212 ? -4.562 26.078 5.906 1 95 212 LEU A C 1
ATOM 1696 O O . LEU A 1 212 ? -5.539 26.562 6.484 1 95 212 LEU A O 1
ATOM 1700 N N . SER A 1 213 ? -4.184 26.469 4.691 1 91.81 213 SER A N 1
ATOM 1701 C CA . SER A 1 213 ? -4.879 27.531 3.975 1 91.81 213 SER A CA 1
ATOM 1702 C C . SER A 1 213 ? -5.945 26.969 3.045 1 91.81 213 SER A C 1
ATOM 1704 O O . SER A 1 213 ? -6.707 27.719 2.436 1 91.81 213 SER A O 1
ATOM 1706 N N . GLU A 1 214 ? -5.996 25.625 2.934 1 91.62 214 GLU A N 1
ATOM 1707 C CA . GLU A 1 214 ? -6.996 24.984 2.078 1 91.62 214 GLU A CA 1
ATOM 1708 C C . GLU A 1 214 ? -8.398 25.141 2.656 1 91.62 214 GLU A C 1
ATOM 1710 O O . GLU A 1 214 ? -8.586 25.062 3.873 1 91.62 214 GLU A O 1
ATOM 1715 N N . TRP A 1 215 ? -9.312 25.422 1.747 1 89.38 215 TRP A N 1
ATOM 1716 C CA . TRP A 1 215 ? -10.703 25.562 2.16 1 89.38 215 TRP A CA 1
ATOM 1717 C C . TRP A 1 215 ? -11.641 24.984 1.1 1 89.38 215 TRP A C 1
ATOM 1719 O O . TRP A 1 215 ? -11.266 24.875 -0.07 1 89.38 215 TRP A O 1
ATOM 1729 N N . LEU A 1 216 ? -12.75 24.516 1.542 1 87.69 216 LEU A N 1
ATOM 1730 C CA . LEU A 1 216 ? -13.781 23.984 0.666 1 87.69 216 LEU A CA 1
ATOM 1731 C C . LEU A 1 216 ? -15.086 24.75 0.829 1 87.69 216 LEU A C 1
ATOM 1733 O O . LEU A 1 216 ? -15.57 24.938 1.949 1 87.69 216 LEU A O 1
ATOM 1737 N N . ALA A 1 217 ? -15.562 25.141 -0.328 1 84.56 217 ALA A N 1
ATOM 1738 C CA . ALA A 1 217 ? -16.812 25.891 -0.295 1 84.56 217 ALA A CA 1
ATOM 1739 C C . ALA A 1 217 ? -17.938 25.078 0.339 1 84.56 217 ALA A C 1
ATOM 1741 O O . ALA A 1 217 ? -18.125 23.906 -0.016 1 84.56 217 ALA A O 1
ATOM 1742 N N . GLY A 1 218 ? -18.547 25.641 1.292 1 82.25 218 GLY A N 1
ATOM 1743 C CA . GLY A 1 218 ? -19.688 24.984 1.906 1 82.25 218 GLY A CA 1
ATOM 1744 C C . GLY A 1 218 ? -19.312 24.094 3.074 1 82.25 218 GLY A C 1
ATOM 1745 O O . GLY A 1 218 ? -20.188 23.562 3.76 1 82.25 218 GLY A O 1
ATOM 1746 N N . VAL A 1 219 ? -18.047 24 3.203 1 85.75 219 VAL A N 1
ATOM 1747 C CA . VAL A 1 219 ? -17.578 23.172 4.309 1 85.75 219 VAL A CA 1
ATOM 1748 C C . VAL A 1 219 ? -16.516 23.938 5.109 1 85.75 219 VAL A C 1
ATOM 1750 O O . VAL A 1 219 ? -15.32 23.734 4.91 1 85.75 219 VAL A O 1
ATOM 1753 N N . PRO A 1 220 ? -16.938 24.672 6.016 1 86.88 220 PRO A N 1
ATOM 1754 C CA . PRO A 1 220 ? -15.945 25.438 6.789 1 86.88 220 PRO A CA 1
ATOM 1755 C C . PRO A 1 220 ? -15.016 24.547 7.598 1 86.88 220 PRO A C 1
ATOM 1757 O O . PRO A 1 220 ? -15.43 23.484 8.086 1 86.88 220 PRO A O 1
ATOM 1760 N N . ALA A 1 221 ? -13.797 25.031 7.773 1 90.38 221 ALA A N 1
ATOM 1761 C CA . ALA A 1 221 ? -12.797 24.297 8.539 1 90.38 221 ALA A CA 1
ATOM 1762 C C . ALA A 1 221 ? -13.125 24.297 10.031 1 90.38 221 ALA A C 1
ATOM 1764 O O . ALA A 1 221 ? -13.656 25.281 10.547 1 90.38 221 ALA A O 1
ATOM 1765 N N . SER A 1 222 ? -12.773 23.281 10.625 1 90.25 222 SER A N 1
ATOM 1766 C CA . SER A 1 222 ? -12.898 23.234 12.078 1 90.25 222 SER A CA 1
ATOM 1767 C C . SER A 1 222 ? -11.945 24.219 12.75 1 90.25 222 SER A C 1
ATOM 1769 O O . SER A 1 222 ? -10.977 24.672 12.141 1 90.25 222 SER A O 1
ATOM 1771 N N . ARG A 1 223 ? -12.211 24.516 14.031 1 87.12 223 ARG A N 1
ATOM 1772 C CA . ARG A 1 223 ? -11.391 25.453 14.789 1 87.12 223 ARG A CA 1
ATOM 1773 C C . ARG A 1 223 ? -9.977 24.922 14.984 1 87.12 223 ARG A C 1
ATOM 1775 O O . ARG A 1 223 ? -9.008 25.672 14.867 1 87.12 223 ARG A O 1
ATOM 1782 N N . THR A 1 224 ? -9.859 23.703 15.219 1 87.31 224 THR A N 1
ATOM 1783 C CA . THR A 1 224 ? -8.562 23.094 15.516 1 87.31 224 THR A CA 1
ATOM 1784 C C . THR A 1 224 ? -7.707 23 14.258 1 87.31 224 THR A C 1
ATOM 1786 O O . THR A 1 224 ? -6.48 22.922 14.336 1 87.31 224 THR A O 1
ATOM 1789 N N . TYR A 1 225 ? -8.328 23.062 13.125 1 90.06 225 TYR A N 1
ATOM 1790 C CA . TYR A 1 225 ? -7.621 22.891 11.859 1 90.06 225 TYR A CA 1
ATOM 1791 C C . TYR A 1 225 ? -6.633 24.031 11.633 1 90.06 225 TYR A C 1
ATOM 1793 O O . TYR A 1 225 ? -5.469 23.797 11.297 1 90.06 225 TYR A O 1
ATOM 1801 N N . VAL A 1 226 ? -6.988 25.25 11.945 1 86.75 226 VAL A N 1
ATOM 1802 C CA . VAL A 1 226 ? -6.164 26.391 11.602 1 86.75 226 VAL A CA 1
ATOM 1803 C C . VAL A 1 226 ? -5.367 26.844 12.828 1 86.75 226 VAL A C 1
ATOM 1805 O O . VAL A 1 226 ? -4.391 27.578 12.703 1 86.75 226 VAL A O 1
ATOM 1808 N N . ASP A 1 227 ? -5.797 26.281 14 1 87.19 227 ASP A N 1
ATOM 1809 C CA . ASP A 1 227 ? -5.168 26.688 15.25 1 87.19 227 ASP A CA 1
ATOM 1810 C C . ASP A 1 227 ? -3.928 25.844 15.547 1 87.19 227 ASP A C 1
ATOM 1812 O O . ASP A 1 227 ? -4.035 24.656 15.844 1 87.19 227 ASP A O 1
ATOM 1816 N N . LEU A 1 228 ? -2.773 26.438 15.555 1 85.75 228 LEU A N 1
ATOM 1817 C CA . LEU A 1 228 ? -1.52 25.719 15.805 1 85.75 228 LEU A CA 1
ATOM 1818 C C . LEU A 1 228 ? -1.365 25.406 17.281 1 85.75 228 LEU A C 1
ATOM 1820 O O . LEU A 1 228 ? -0.582 24.516 17.656 1 85.75 228 LEU A O 1
ATOM 1824 N N . ASP A 1 229 ? -2.047 26.156 18.172 1 82.56 229 ASP A N 1
ATOM 1825 C CA . ASP A 1 229 ? -2.012 25.984 19.609 1 82.56 229 ASP A CA 1
ATOM 1826 C C . ASP A 1 229 ? -3.309 25.359 20.125 1 82.56 229 ASP A C 1
ATOM 1828 O O . ASP A 1 229 ? -3.766 25.672 21.219 1 82.56 229 ASP A O 1
ATOM 1832 N N . PHE A 1 230 ? -3.85 24.578 19.484 1 84.12 230 PHE A N 1
ATOM 1833 C CA . PHE A 1 230 ? -5.152 24 19.781 1 84.12 230 PHE A CA 1
ATOM 1834 C C . PHE A 1 230 ? -5.051 23.016 20.938 1 84.12 230 PHE A C 1
ATOM 1836 O O . PHE A 1 230 ? -3.971 22.484 21.234 1 84.12 230 PHE A O 1
ATOM 1843 N N . MET B 1 1 ? 18.828 -17.609 7.488 1 90.75 1 MET B N 1
ATOM 1844 C CA . MET B 1 1 ? 17.531 -18.25 7.23 1 90.75 1 MET B CA 1
ATOM 1845 C C . MET B 1 1 ? 16.391 -17.297 7.543 1 90.75 1 MET B C 1
ATOM 1847 O O . MET B 1 1 ? 16.422 -16.578 8.539 1 90.75 1 MET B O 1
ATOM 1851 N N . TYR B 1 2 ? 15.477 -17.172 6.629 1 97.94 2 TYR B N 1
ATOM 1852 C CA . TYR B 1 2 ? 14.297 -16.344 6.836 1 97.94 2 TYR B CA 1
ATOM 1853 C C . TYR B 1 2 ? 13.102 -17.188 7.273 1 97.94 2 TYR B C 1
ATOM 1855 O O . TYR B 1 2 ? 12.969 -18.344 6.867 1 97.94 2 TYR B O 1
ATOM 1863 N N . THR B 1 3 ? 12.305 -16.609 8.148 1 98.81 3 THR B N 1
ATOM 1864 C CA . THR B 1 3 ? 11.016 -17.188 8.516 1 98.81 3 THR B CA 1
ATOM 1865 C C . THR B 1 3 ? 9.875 -16.297 8.023 1 98.81 3 THR B C 1
ATOM 1867 O O . THR B 1 3 ? 9.891 -15.078 8.242 1 98.81 3 THR B O 1
ATOM 1870 N N . LEU B 1 4 ? 8.945 -16.906 7.352 1 98.81 4 LEU B N 1
ATOM 1871 C CA . LEU B 1 4 ? 7.805 -16.156 6.828 1 98.81 4 LEU B CA 1
ATOM 1872 C C . LEU B 1 4 ? 6.508 -16.609 7.496 1 98.81 4 LEU B C 1
ATOM 1874 O O . LEU B 1 4 ? 6.117 -17.766 7.387 1 98.81 4 LEU B O 1
ATOM 1878 N N . PHE B 1 5 ? 5.918 -15.719 8.242 1 98.88 5 PHE B N 1
ATOM 1879 C CA . PHE B 1 5 ? 4.535 -15.914 8.664 1 98.88 5 PHE B CA 1
ATOM 1880 C C . PHE B 1 5 ? 3.572 -15.625 7.523 1 98.88 5 PHE B C 1
ATOM 1882 O O . PHE B 1 5 ? 3.559 -14.516 6.984 1 98.88 5 PHE B O 1
ATOM 1889 N N . HIS B 1 6 ? 2.826 -16.672 7.156 1 98.5 6 HIS B N 1
ATOM 1890 C CA . HIS B 1 6 ? 2.055 -16.578 5.922 1 98.5 6 HIS B CA 1
ATOM 1891 C C . HIS B 1 6 ? 0.785 -17.422 6.004 1 98.5 6 HIS B C 1
ATOM 1893 O O . HIS B 1 6 ? 0.605 -18.188 6.945 1 98.5 6 HIS B O 1
ATOM 1899 N N . HIS B 1 7 ? -0.141 -17.188 5.145 1 97.25 7 HIS B N 1
ATOM 1900 C CA . HIS B 1 7 ? -1.165 -18.172 4.793 1 97.25 7 HIS B CA 1
ATOM 1901 C C . HIS B 1 7 ? -0.929 -18.734 3.396 1 97.25 7 HIS B C 1
ATOM 1903 O O . HIS B 1 7 ? -0.606 -17.984 2.467 1 97.25 7 HIS B O 1
ATOM 1909 N N . PRO B 1 8 ? -1.078 -19.969 3.186 1 96.12 8 PRO B N 1
ATOM 1910 C CA . PRO B 1 8 ? -0.717 -20.609 1.916 1 96.12 8 PRO B CA 1
ATOM 1911 C C . PRO B 1 8 ? -1.457 -20.016 0.723 1 96.12 8 PRO B C 1
ATOM 1913 O O . PRO B 1 8 ? -0.934 -20 -0.395 1 96.12 8 PRO B O 1
ATOM 1916 N N . PHE B 1 9 ? -2.627 -19.5 0.964 1 96.31 9 PHE B N 1
ATOM 1917 C CA . PHE B 1 9 ? -3.41 -19 -0.16 1 96.31 9 PHE B CA 1
ATOM 1918 C C . PHE B 1 9 ? -3.535 -17.484 -0.106 1 96.31 9 PHE B C 1
ATOM 1920 O O . PHE B 1 9 ? -4.41 -16.906 -0.752 1 96.31 9 PHE B O 1
ATOM 1927 N N . CYS B 1 10 ? -2.77 -16.859 0.717 1 97.94 10 CYS B N 1
ATOM 1928 C CA . CYS B 1 10 ? -2.623 -15.414 0.674 1 97.94 10 CYS B CA 1
ATOM 1929 C C . CYS B 1 10 ? -1.762 -14.984 -0.51 1 97.94 10 CYS B C 1
ATOM 1931 O O . CYS B 1 10 ? -0.569 -15.289 -0.557 1 97.94 10 CYS B O 1
ATOM 1933 N N . PRO B 1 11 ? -2.355 -14.266 -1.454 1 98.62 11 PRO B N 1
ATOM 1934 C CA . PRO B 1 11 ? -1.59 -13.875 -2.641 1 98.62 11 PRO B CA 1
ATOM 1935 C C . PRO B 1 11 ? -0.344 -13.062 -2.295 1 98.62 11 PRO B C 1
ATOM 1937 O O . PRO B 1 11 ? 0.696 -13.211 -2.939 1 98.62 11 PRO B O 1
ATOM 1940 N N . LEU B 1 12 ? -0.435 -12.219 -1.289 1 98.88 12 LEU B N 1
ATOM 1941 C CA . LEU B 1 12 ? 0.703 -11.406 -0.873 1 98.88 12 LEU B CA 1
ATOM 1942 C C . LEU B 1 12 ? 1.81 -12.273 -0.288 1 98.88 12 LEU B C 1
ATOM 1944 O O . LEU B 1 12 ? 2.994 -12.023 -0.518 1 98.88 12 LEU B O 1
ATOM 1948 N N . SER B 1 13 ? 1.414 -13.281 0.463 1 98.81 13 SER B N 1
ATOM 1949 C CA . SER B 1 13 ? 2.389 -14.227 1.004 1 98.81 13 SER B CA 1
ATOM 1950 C C . SER B 1 13 ? 3.045 -15.039 -0.106 1 98.81 13 SER B C 1
ATOM 1952 O O . SER B 1 13 ? 4.258 -15.258 -0.085 1 98.81 13 SER B O 1
ATOM 1954 N N . ARG B 1 14 ? 2.262 -15.484 -1.059 1 98.81 14 ARG B N 1
ATOM 1955 C CA . ARG B 1 14 ? 2.797 -16.234 -2.195 1 98.81 14 ARG B CA 1
ATOM 1956 C C . ARG B 1 14 ? 3.801 -15.391 -2.977 1 98.81 14 ARG B C 1
ATOM 1958 O O . ARG B 1 14 ? 4.828 -15.898 -3.43 1 98.81 14 ARG B O 1
ATOM 1965 N N . PHE B 1 15 ? 3.469 -14.125 -3.113 1 98.94 15 PHE B N 1
ATOM 1966 C CA . PHE B 1 15 ? 4.379 -13.195 -3.773 1 98.94 15 PHE B CA 1
ATOM 1967 C C . PHE B 1 15 ? 5.742 -13.195 -3.09 1 98.94 15 PHE B C 1
ATOM 1969 O O . PHE B 1 15 ? 6.773 -13.328 -3.752 1 98.94 15 PHE B O 1
ATOM 1976 N N . ILE B 1 16 ? 5.781 -13.094 -1.767 1 98.94 16 ILE B N 1
ATOM 1977 C CA . ILE B 1 16 ? 7.031 -13.023 -1.021 1 98.94 16 ILE B CA 1
ATOM 1978 C C . ILE B 1 16 ? 7.754 -14.367 -1.094 1 98.94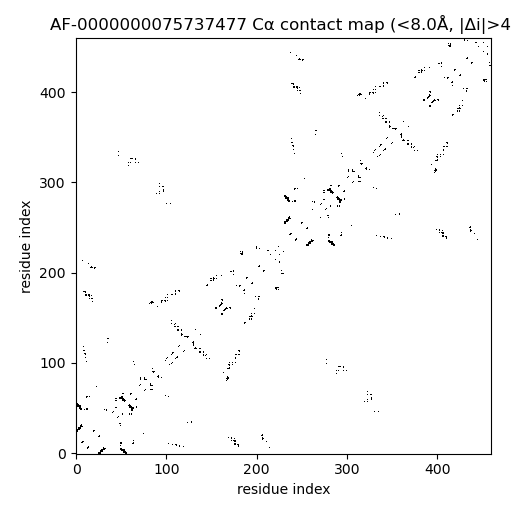 16 ILE B C 1
ATOM 1980 O O . ILE B 1 16 ? 8.984 -14.414 -1.17 1 98.94 16 ILE B O 1
ATOM 1984 N N . ARG B 1 17 ? 7 -15.453 -1.115 1 98.81 17 ARG B N 1
ATOM 1985 C CA . ARG B 1 17 ? 7.617 -16.766 -1.273 1 98.81 17 ARG B CA 1
ATOM 1986 C C . ARG B 1 17 ? 8.328 -16.875 -2.619 1 98.81 17 ARG B C 1
ATOM 1988 O O . ARG B 1 17 ? 9.445 -17.391 -2.699 1 98.81 17 ARG B O 1
ATOM 1995 N N . LEU B 1 18 ? 7.676 -16.406 -3.695 1 98.81 18 LEU B N 1
ATOM 1996 C CA . LEU B 1 18 ? 8.312 -16.391 -5.008 1 98.81 18 LEU B CA 1
ATOM 1997 C C . LEU B 1 18 ? 9.57 -15.523 -4.996 1 98.81 18 LEU B C 1
ATOM 1999 O O . LEU B 1 18 ? 10.609 -15.922 -5.523 1 98.81 18 LEU B O 1
ATOM 2003 N N . ALA B 1 19 ? 9.461 -14.312 -4.395 1 98.81 19 ALA B N 1
ATOM 2004 C CA . ALA B 1 19 ? 10.586 -13.383 -4.344 1 98.81 19 ALA B CA 1
ATOM 2005 C C . ALA B 1 19 ? 11.781 -14.016 -3.645 1 98.81 19 ALA B C 1
ATOM 2007 O O . ALA B 1 19 ? 12.906 -13.953 -4.148 1 98.81 19 ALA B O 1
ATOM 2008 N N . LEU B 1 20 ? 11.516 -14.664 -2.48 1 98.62 20 LEU B N 1
ATOM 2009 C CA . LEU B 1 20 ? 12.602 -15.289 -1.731 1 98.62 20 LEU B CA 1
ATOM 2010 C C . LEU B 1 20 ? 13.211 -16.438 -2.523 1 98.62 20 LEU B C 1
ATOM 2012 O O . LEU B 1 20 ? 14.43 -16.625 -2.523 1 98.62 20 LEU B O 1
ATOM 2016 N N . GLY B 1 21 ? 12.359 -17.188 -3.23 1 98.25 21 GLY B N 1
ATOM 2017 C CA . GLY B 1 21 ? 12.844 -18.266 -4.09 1 98.25 21 GLY B CA 1
ATOM 2018 C C . GLY B 1 21 ? 13.75 -17.766 -5.203 1 98.25 21 GLY B C 1
ATOM 2019 O O . GLY B 1 21 ? 14.781 -18.375 -5.484 1 98.25 21 GLY B O 1
ATOM 2020 N N . GLU B 1 22 ? 13.375 -16.703 -5.852 1 98.38 22 GLU B N 1
ATOM 2021 C CA . GLU B 1 22 ? 14.172 -16.141 -6.934 1 98.38 22 GLU B CA 1
ATOM 2022 C C . GLU B 1 22 ? 15.516 -15.625 -6.414 1 98.38 22 GLU B C 1
ATOM 2024 O O . GLU B 1 22 ? 16.5 -15.617 -7.148 1 98.38 22 GLU B O 1
ATOM 2029 N N . HIS B 1 23 ? 15.555 -15.18 -5.152 1 97.81 23 HIS B N 1
ATOM 2030 C CA . HIS B 1 23 ? 16.797 -14.727 -4.531 1 97.81 23 HIS B CA 1
ATOM 2031 C C . HIS B 1 23 ? 17.641 -15.906 -4.059 1 97.81 23 HIS B C 1
ATOM 2033 O O . HIS B 1 23 ? 18.781 -15.727 -3.637 1 97.81 23 HIS B O 1
ATOM 2039 N N . GLY B 1 24 ? 17.094 -17.094 -4.078 1 96.81 24 GLY B N 1
ATOM 2040 C CA . GLY B 1 24 ? 17.797 -18.281 -3.621 1 96.81 24 GLY B CA 1
ATOM 2041 C C . GLY B 1 24 ? 17.969 -18.328 -2.113 1 96.81 24 GLY B C 1
ATOM 2042 O O . GLY B 1 24 ? 18.969 -18.828 -1.612 1 96.81 24 GLY B O 1
ATOM 2043 N N . LEU B 1 25 ? 17.031 -17.781 -1.396 1 97.31 25 LEU B N 1
ATOM 2044 C CA . LEU B 1 25 ? 17.141 -17.688 0.057 1 97.31 25 LEU B CA 1
ATOM 2045 C C . LEU B 1 25 ? 16.359 -18.812 0.727 1 97.31 25 LEU B C 1
ATOM 2047 O O . LEU B 1 25 ? 15.266 -19.188 0.274 1 97.31 25 LEU B O 1
ATOM 2051 N N . ASP B 1 26 ? 16.906 -19.328 1.77 1 95.75 26 ASP B N 1
ATOM 2052 C CA . ASP B 1 26 ? 16.234 -20.344 2.555 1 95.75 26 ASP B CA 1
ATOM 2053 C C . ASP B 1 26 ? 15.039 -19.766 3.314 1 95.75 26 ASP B C 1
ATOM 2055 O O . ASP B 1 26 ? 15.156 -18.688 3.916 1 95.75 26 ASP B O 1
ATOM 2059 N N . LEU B 1 27 ? 14 -20.547 3.279 1 97.31 27 LEU B N 1
ATOM 2060 C CA . LEU B 1 27 ? 12.75 -20.031 3.826 1 97.31 27 LEU B CA 1
ATOM 2061 C C . LEU B 1 27 ? 12.055 -21.062 4.695 1 97.31 27 LEU B C 1
ATOM 2063 O O . LEU B 1 27 ? 11.836 -22.203 4.262 1 97.31 27 LEU B O 1
ATOM 2067 N N . ARG B 1 28 ? 11.805 -20.688 5.938 1 98.19 28 ARG B N 1
ATOM 2068 C CA . ARG B 1 28 ? 10.914 -21.422 6.824 1 98.19 28 ARG B CA 1
ATOM 2069 C C . ARG B 1 28 ? 9.523 -20.797 6.848 1 98.19 28 ARG B C 1
ATOM 2071 O O . ARG B 1 28 ? 9.383 -19.578 7.02 1 98.19 28 ARG B O 1
ATOM 2078 N N . LEU B 1 29 ? 8.523 -21.625 6.648 1 98.19 29 LEU B N 1
ATOM 2079 C CA . LEU B 1 29 ? 7.156 -21.125 6.598 1 98.19 29 LEU B CA 1
ATOM 2080 C C . LEU B 1 29 ? 6.418 -21.422 7.898 1 98.19 29 LEU B C 1
ATOM 2082 O O . LEU B 1 29 ? 6.512 -22.516 8.438 1 98.19 29 LEU B O 1
ATOM 2086 N N . VAL B 1 30 ? 5.762 -20.438 8.414 1 98.5 30 VAL B N 1
ATOM 2087 C CA . VAL B 1 30 ? 4.867 -20.578 9.562 1 98.5 30 VAL B CA 1
ATOM 2088 C C . VAL B 1 30 ? 3.465 -20.109 9.18 1 98.5 30 VAL B C 1
ATOM 2090 O O . VAL B 1 30 ? 3.258 -18.922 8.883 1 98.5 30 VAL B O 1
ATOM 2093 N N . GLU B 1 31 ? 2.57 -21.016 9.195 1 97.38 31 GLU B N 1
ATOM 2094 C CA . GLU B 1 31 ? 1.205 -20.656 8.82 1 97.38 31 GLU B CA 1
ATOM 2095 C C . GLU B 1 31 ? 0.544 -19.797 9.891 1 97.38 31 GLU B C 1
ATOM 2097 O O . GLU B 1 31 ? 0.669 -20.078 11.086 1 97.38 31 GLU B O 1
ATOM 2102 N N . GLU B 1 32 ? -0.044 -18.719 9.414 1 97.81 32 GLU B N 1
ATOM 2103 C CA . GLU B 1 32 ? -0.749 -17.797 10.297 1 97.81 32 GLU B CA 1
ATOM 2104 C C . GLU B 1 32 ? -2.162 -17.516 9.789 1 97.81 32 GLU B C 1
ATOM 2106 O O . GLU B 1 32 ? -2.354 -17.188 8.617 1 97.81 32 GLU B O 1
ATOM 2111 N N . ARG B 1 33 ? -3.148 -17.781 10.672 1 95.94 33 ARG B N 1
ATOM 2112 C CA . ARG B 1 33 ? -4.527 -17.375 10.422 1 95.94 33 ARG B CA 1
ATOM 2113 C C . ARG B 1 33 ? -4.82 -16.031 11.07 1 95.94 33 ARG B C 1
ATOM 2115 O O . ARG B 1 33 ? -5.207 -15.961 12.234 1 95.94 33 ARG B O 1
ATOM 2122 N N . SER B 1 34 ? -4.715 -14.961 10.273 1 95 34 SER B N 1
ATOM 2123 C CA . SER B 1 34 ? -4.691 -13.594 10.773 1 95 34 SER B CA 1
ATOM 2124 C C . SER B 1 34 ? -5.984 -13.25 11.508 1 95 34 SER B C 1
ATOM 2126 O O . SER B 1 34 ? -5.98 -12.445 12.438 1 95 34 SER B O 1
ATOM 2128 N N . TRP B 1 35 ? -7.109 -13.914 11.172 1 94.94 35 TRP B N 1
ATOM 2129 C CA . TRP B 1 35 ? -8.398 -13.609 11.789 1 94.94 35 TRP B CA 1
ATOM 2130 C C . TRP B 1 35 ? -8.43 -14.086 13.234 1 94.94 35 TRP B C 1
ATOM 2132 O O . TRP B 1 35 ? -9.305 -13.672 14.008 1 94.94 35 TRP B O 1
ATOM 2142 N N . GLU B 1 36 ? -7.504 -14.906 13.609 1 95.19 36 GLU B N 1
ATOM 2143 C CA . GLU B 1 36 ? -7.449 -15.383 14.984 1 95.19 36 GLU B CA 1
ATOM 2144 C C . GLU B 1 36 ? -6.836 -14.336 15.906 1 95.19 36 GLU B C 1
ATOM 2146 O O . GLU B 1 36 ? -6.984 -14.422 17.125 1 95.19 36 GLU B O 1
ATOM 2151 N N . ARG B 1 37 ? -6.074 -13.445 15.383 1 95.38 37 ARG B N 1
ATOM 2152 C CA . ARG B 1 37 ? -5.504 -12.312 16.094 1 95.38 37 ARG B CA 1
ATOM 2153 C C . ARG B 1 37 ? -4.723 -12.773 17.328 1 95.38 37 ARG B C 1
ATOM 2155 O O . ARG B 1 37 ? -4.922 -12.258 18.422 1 95.38 37 ARG B O 1
ATOM 2162 N N . ARG B 1 38 ? -3.877 -13.781 17.125 1 96.88 38 ARG B N 1
ATOM 2163 C CA . ARG B 1 38 ? -3.031 -14.258 18.219 1 96.88 38 ARG B CA 1
ATOM 2164 C C . ARG B 1 38 ? -2.123 -13.148 18.734 1 96.88 38 ARG B C 1
ATOM 2166 O O . ARG B 1 38 ? -1.543 -12.398 17.938 1 96.88 38 ARG B O 1
ATOM 2173 N N . THR B 1 39 ? -1.983 -13.016 20 1 97.56 39 THR B N 1
ATOM 2174 C CA . THR B 1 39 ? -1.179 -11.984 20.656 1 97.56 39 THR B CA 1
ATOM 2175 C C . THR B 1 39 ? 0.267 -12.047 20.172 1 97.56 39 THR B C 1
ATOM 2177 O O . THR B 1 39 ? 0.875 -11.016 19.891 1 97.56 39 THR B O 1
ATOM 2180 N N . ALA B 1 40 ? 0.778 -13.219 20.016 1 97.94 40 ALA B N 1
ATOM 2181 C CA . ALA B 1 40 ? 2.162 -13.391 19.578 1 97.94 40 ALA B CA 1
ATOM 2182 C C . ALA B 1 40 ? 2.367 -12.867 18.172 1 97.94 40 ALA B C 1
ATOM 2184 O O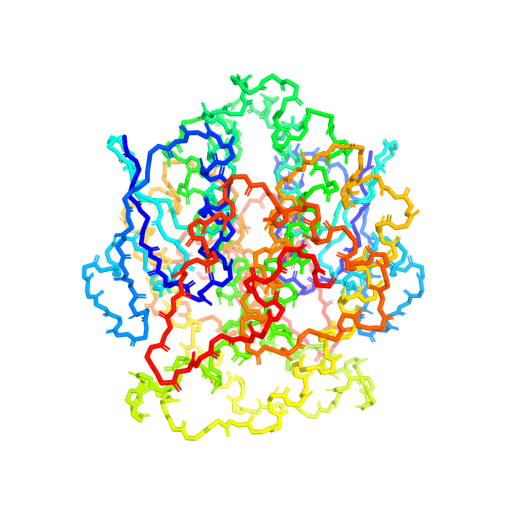 . ALA B 1 40 ? 3.41 -12.281 17.859 1 97.94 40 ALA B O 1
ATOM 2185 N N . PHE B 1 41 ? 1.357 -13.086 17.328 1 98.19 41 PHE B N 1
ATOM 2186 C CA . PHE B 1 41 ? 1.471 -12.602 15.961 1 98.19 41 PHE B CA 1
ATOM 2187 C C . PHE B 1 41 ? 1.33 -11.086 15.914 1 98.19 41 PHE B C 1
ATOM 2189 O O . PHE B 1 41 ? 2.051 -10.414 15.172 1 98.19 41 PHE B O 1
ATOM 2196 N N . LEU B 1 42 ? 0.401 -10.594 16.75 1 97.31 42 LEU B N 1
ATOM 2197 C CA . LEU B 1 42 ? 0.18 -9.148 16.797 1 97.31 42 LEU B CA 1
ATOM 2198 C C . LEU B 1 42 ? 1.409 -8.43 17.344 1 97.31 42 LEU B C 1
ATOM 2200 O O . LEU B 1 42 ? 1.645 -7.266 17.016 1 97.31 42 LEU B O 1
ATOM 2204 N N . ALA B 1 43 ? 2.227 -9.07 18.109 1 97 43 ALA B N 1
ATOM 2205 C CA . ALA B 1 43 ? 3.488 -8.508 18.594 1 97 43 ALA B CA 1
ATOM 2206 C C . ALA B 1 43 ? 4.477 -8.328 17.438 1 97 43 ALA B C 1
ATOM 2208 O O . ALA B 1 43 ? 5.312 -7.422 17.469 1 97 43 ALA B O 1
ATOM 2209 N N . LEU B 1 44 ? 4.359 -9.188 16.391 1 97.44 44 LEU B N 1
ATOM 2210 C CA . LEU B 1 44 ? 5.207 -9.086 15.211 1 97.44 44 LEU B CA 1
ATOM 2211 C C . LEU B 1 44 ? 4.699 -7.996 14.273 1 97.44 44 LEU B C 1
ATOM 2213 O O . LEU B 1 44 ? 5.492 -7.262 13.68 1 97.44 44 LEU B O 1
ATOM 2217 N N . ASN B 1 45 ? 3.412 -7.898 14.18 1 97.69 45 ASN B N 1
ATOM 2218 C CA . ASN B 1 45 ? 2.762 -6.934 13.297 1 97.69 45 ASN B CA 1
ATOM 2219 C C . ASN B 1 45 ? 1.422 -6.469 13.859 1 97.69 45 ASN B C 1
ATOM 2221 O O . ASN B 1 45 ? 0.39 -7.098 13.617 1 97.69 45 ASN B O 1
ATOM 2225 N N . PRO B 1 46 ? 1.398 -5.34 14.445 1 96.25 46 PRO B N 1
ATOM 2226 C CA . PRO B 1 46 ? 0.172 -4.836 15.07 1 96.25 46 PRO B CA 1
ATOM 2227 C C . PRO B 1 46 ? -0.982 -4.707 14.078 1 96.25 46 PRO B C 1
ATOM 2229 O O . PRO B 1 46 ? -2.148 -4.707 14.477 1 96.25 46 PRO B O 1
ATOM 2232 N N . ALA B 1 47 ? -0.648 -4.617 12.797 1 96.88 47 ALA B N 1
ATOM 2233 C CA . ALA B 1 47 ? -1.703 -4.539 11.789 1 96.88 47 ALA B CA 1
ATOM 2234 C C . ALA B 1 47 ? -2.42 -5.875 11.641 1 96.88 47 ALA B C 1
ATOM 2236 O O . ALA B 1 47 ? -3.514 -5.941 11.07 1 96.88 47 ALA B O 1
ATOM 2237 N N . GLY B 1 48 ? -1.76 -6.996 12.062 1 97.38 48 GLY B N 1
ATOM 2238 C CA . GLY B 1 48 ? -2.389 -8.305 12.117 1 97.38 48 GLY B CA 1
ATOM 2239 C C . GLY B 1 48 ? -2.582 -8.93 10.742 1 97.38 48 GLY B C 1
ATOM 2240 O O . GLY B 1 48 ? -3.5 -9.727 10.547 1 97.38 48 GLY B O 1
ATOM 2241 N N . THR B 1 49 ? -1.722 -8.531 9.789 1 97.69 49 THR B N 1
ATOM 2242 C CA . THR B 1 49 ? -1.868 -9.07 8.445 1 97.69 49 THR B CA 1
ATOM 2243 C C . THR B 1 49 ? -0.636 -9.883 8.047 1 97.69 49 THR B C 1
ATOM 2245 O O . THR B 1 49 ? 0.439 -9.711 8.625 1 97.69 49 THR B O 1
ATOM 2248 N N . THR B 1 50 ? -0.798 -10.805 7.168 1 98.38 50 THR B N 1
ATOM 2249 C CA . THR B 1 50 ? 0.3 -11.508 6.508 1 98.38 50 THR B CA 1
ATOM 2250 C C . THR B 1 50 ? 0.603 -10.883 5.152 1 98.38 50 THR B C 1
ATOM 2252 O O . THR B 1 50 ? -0.267 -10.25 4.543 1 98.38 50 THR B O 1
ATOM 2255 N N . PRO B 1 51 ? 1.889 -10.992 4.73 1 98.81 51 PRO B N 1
ATOM 2256 C CA . PRO B 1 51 ? 3.031 -11.734 5.27 1 98.81 51 PRO B CA 1
ATOM 2257 C C . PRO B 1 51 ? 3.857 -10.914 6.254 1 98.81 51 PRO B C 1
ATOM 2259 O O . PRO B 1 51 ? 3.826 -9.68 6.215 1 98.81 51 PRO B O 1
ATOM 2262 N N . VAL B 1 52 ? 4.535 -11.594 7.16 1 98.94 52 VAL B N 1
ATOM 2263 C CA . VAL B 1 52 ? 5.566 -11.008 8.008 1 98.94 52 VAL B CA 1
ATOM 2264 C C . VAL B 1 52 ? 6.855 -11.82 7.895 1 98.94 52 VAL B C 1
ATOM 2266 O O . VAL B 1 52 ? 6.852 -13.031 8.117 1 98.94 52 VAL B O 1
ATOM 2269 N N . LEU B 1 53 ? 7.93 -11.164 7.492 1 98.94 53 LEU B N 1
ATOM 2270 C CA . LEU B 1 53 ? 9.242 -11.797 7.379 1 98.94 53 LEU B CA 1
ATOM 2271 C C . LEU B 1 53 ? 10.078 -11.539 8.633 1 98.94 53 LEU B C 1
ATOM 2273 O O . LEU B 1 53 ? 10.109 -10.422 9.141 1 98.94 53 LEU B O 1
ATOM 2277 N N . VAL B 1 54 ? 10.617 -12.562 9.141 1 98.62 54 VAL B N 1
ATOM 2278 C CA . VAL B 1 54 ? 11.469 -12.469 10.32 1 98.62 54 VAL B CA 1
ATOM 2279 C C . VAL B 1 54 ? 12.859 -13.016 10.008 1 98.62 54 VAL B C 1
ATOM 2281 O O . VAL B 1 54 ? 12.992 -14.039 9.328 1 98.62 54 VAL B O 1
ATOM 2284 N N . ALA B 1 55 ? 13.852 -12.281 10.375 1 96.06 55 ALA B N 1
ATOM 2285 C CA . ALA B 1 55 ? 15.242 -12.688 10.211 1 96.06 55 ALA B CA 1
ATOM 2286 C C . ALA B 1 55 ? 16.062 -12.383 11.461 1 96.06 55 ALA B C 1
ATOM 2288 O O . ALA B 1 55 ? 15.695 -11.492 12.242 1 96.06 55 ALA B O 1
ATOM 2289 N N . GLU B 1 56 ? 17.109 -13.094 11.648 1 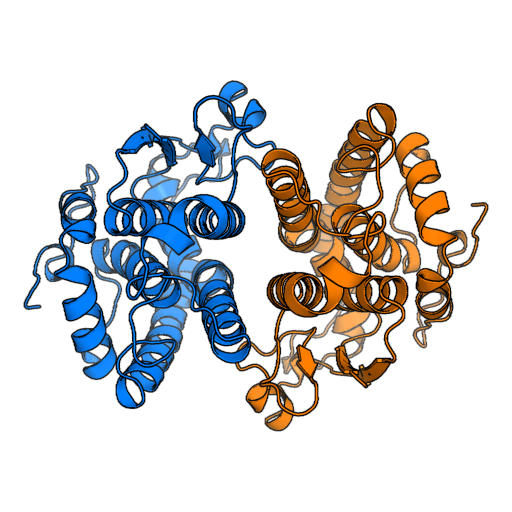93.75 56 GLU B N 1
ATOM 2290 C CA . GLU B 1 56 ? 17.969 -12.883 12.812 1 93.75 56 GLU B CA 1
ATOM 2291 C C . GLU B 1 56 ? 18.594 -11.484 12.805 1 93.75 56 GLU B C 1
ATOM 2293 O O . GLU B 1 56 ? 19.094 -11.039 11.773 1 93.75 56 GLU B O 1
ATOM 2298 N N . GLY B 1 57 ? 18.516 -10.859 13.875 1 93.25 57 GLY B N 1
ATOM 2299 C CA . GLY B 1 57 ? 19.156 -9.562 14.047 1 93.25 57 GLY B CA 1
ATOM 2300 C C . GLY B 1 57 ? 18.375 -8.422 13.414 1 93.25 57 GLY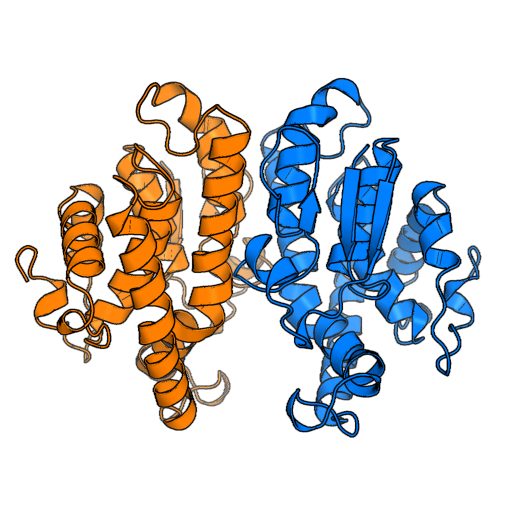 B C 1
ATOM 2301 O O . GLY B 1 57 ? 18.906 -7.316 13.273 1 93.25 57 GLY B O 1
ATOM 2302 N N . ARG B 1 58 ? 17.219 -8.719 12.953 1 94.69 58 ARG B N 1
ATOM 2303 C CA . ARG B 1 58 ? 16.375 -7.691 12.344 1 94.69 58 ARG B CA 1
ATOM 2304 C C . ARG B 1 58 ? 15.023 -7.602 13.039 1 94.69 58 ARG B C 1
ATOM 2306 O O . ARG B 1 58 ? 14.562 -8.578 13.641 1 94.69 58 ARG B O 1
ATOM 2313 N N . PRO B 1 59 ? 14.492 -6.422 13.07 1 97.31 59 PRO B N 1
ATOM 2314 C CA . PRO B 1 59 ? 13.078 -6.402 13.461 1 97.31 59 PRO B CA 1
ATOM 2315 C C . PRO B 1 59 ? 12.18 -7.141 12.477 1 97.31 59 PRO B C 1
ATOM 2317 O O . PRO B 1 59 ? 12.578 -7.379 11.336 1 97.31 59 PRO B O 1
ATOM 2320 N N . PRO B 1 60 ? 10.938 -7.504 12.906 1 98.62 60 PRO B N 1
ATOM 2321 C CA . PRO B 1 60 ? 9.992 -8.062 11.938 1 98.62 60 PRO B CA 1
ATOM 2322 C C . PRO B 1 60 ? 9.734 -7.121 10.758 1 98.62 60 PRO B C 1
ATOM 2324 O O . PRO B 1 60 ? 9.734 -5.898 10.93 1 98.62 60 PRO B O 1
ATOM 2327 N N . ILE B 1 61 ? 9.594 -7.695 9.641 1 98.75 61 ILE B N 1
ATOM 2328 C CA . ILE B 1 61 ? 9.344 -6.941 8.414 1 98.75 61 ILE B CA 1
ATOM 2329 C C . ILE B 1 61 ? 7.949 -7.258 7.883 1 98.75 61 ILE B C 1
ATOM 2331 O O . ILE B 1 61 ? 7.754 -8.242 7.168 1 98.75 61 ILE B O 1
ATOM 2335 N N . PRO B 1 62 ? 6.953 -6.418 8.211 1 98.62 62 PRO B N 1
ATOM 2336 C CA . PRO B 1 62 ? 5.574 -6.738 7.832 1 98.62 62 PRO B CA 1
ATOM 2337 C C . PRO B 1 62 ? 5.184 -6.16 6.473 1 98.62 62 PRO B C 1
ATOM 2339 O O . PRO B 1 62 ? 5.609 -5.059 6.117 1 98.62 62 PRO B O 1
ATOM 2342 N N . GLY B 1 63 ? 4.387 -6.93 5.742 1 98.44 63 GLY B N 1
ATOM 2343 C CA . GLY B 1 63 ? 3.801 -6.422 4.512 1 98.44 63 GLY B CA 1
ATOM 2344 C C . GLY B 1 63 ? 4.645 -6.711 3.285 1 98.44 63 GLY B C 1
ATOM 2345 O O . GLY B 1 63 ? 5.867 -6.551 3.314 1 98.44 63 GLY B O 1
ATOM 2346 N N . ALA B 1 64 ? 4.012 -7.039 2.221 1 98.62 64 ALA B N 1
ATOM 2347 C CA . ALA B 1 64 ? 4.703 -7.422 0.992 1 98.62 64 ALA B CA 1
ATOM 2348 C C . ALA B 1 64 ? 5.555 -6.27 0.462 1 98.62 64 ALA B C 1
ATOM 2350 O O . ALA B 1 64 ? 6.684 -6.48 0.017 1 98.62 64 ALA B O 1
ATOM 2351 N N . GLY B 1 65 ? 5.02 -5.055 0.538 1 98.12 65 GLY B N 1
ATOM 2352 C CA . GLY B 1 65 ? 5.75 -3.898 0.044 1 98.12 65 GLY B CA 1
ATOM 2353 C C . GLY B 1 65 ? 7.027 -3.627 0.814 1 98.12 65 GLY B C 1
ATOM 2354 O O . GLY B 1 65 ? 8.07 -3.336 0.219 1 98.12 65 GLY B O 1
ATOM 2355 N N . VAL B 1 66 ? 6.977 -3.709 2.125 1 98.62 66 VAL B N 1
ATOM 2356 C CA . VAL B 1 66 ? 8.141 -3.469 2.971 1 98.62 66 VAL B CA 1
ATOM 2357 C C . VAL B 1 66 ? 9.172 -4.57 2.754 1 98.62 66 VAL B C 1
ATOM 2359 O O . VAL B 1 66 ? 10.367 -4.297 2.645 1 98.62 66 VAL B O 1
ATOM 2362 N N . ILE B 1 67 ? 8.703 -5.785 2.615 1 98.81 67 ILE B N 1
ATOM 2363 C CA . ILE B 1 67 ? 9.578 -6.945 2.488 1 98.81 67 ILE B CA 1
ATOM 2364 C C . ILE B 1 67 ? 10.383 -6.848 1.194 1 98.81 67 ILE B C 1
ATOM 2366 O O . ILE B 1 67 ? 11.594 -7.078 1.189 1 98.81 67 ILE B O 1
ATOM 2370 N N . VAL B 1 68 ? 9.75 -6.426 0.096 1 98.5 68 VAL B N 1
ATOM 2371 C CA . VAL B 1 68 ? 10.461 -6.453 -1.176 1 98.5 68 VAL B CA 1
ATOM 2372 C C . VAL B 1 68 ? 11.484 -5.32 -1.221 1 98.5 68 VAL B C 1
ATOM 2374 O O . VAL B 1 68 ? 12.547 -5.465 -1.82 1 98.5 68 VAL B O 1
ATOM 2377 N N . GLU B 1 69 ? 11.156 -4.16 -0.613 1 98.44 69 GLU B N 1
ATOM 2378 C CA . GLU B 1 69 ? 12.164 -3.109 -0.514 1 98.44 69 GLU B CA 1
ATOM 2379 C C . GLU B 1 69 ? 13.359 -3.564 0.319 1 98.44 69 GLU B C 1
ATOM 2381 O O . GLU B 1 69 ? 14.508 -3.336 -0.06 1 98.44 69 GLU B O 1
ATOM 2386 N N . PHE B 1 70 ? 13.102 -4.254 1.396 1 98.62 70 PHE B N 1
ATOM 2387 C CA . PHE B 1 70 ? 14.148 -4.82 2.24 1 98.62 70 PHE B CA 1
ATOM 2388 C C . PHE B 1 70 ? 15 -5.809 1.455 1 98.62 70 PHE B C 1
ATOM 2390 O O . PHE B 1 70 ? 16.234 -5.73 1.477 1 98.62 70 PHE B O 1
ATOM 2397 N N . LEU B 1 71 ? 14.352 -6.746 0.741 1 98.56 71 LEU B N 1
ATOM 2398 C CA . LEU B 1 71 ? 15.07 -7.762 -0.023 1 98.56 71 LEU B CA 1
ATOM 2399 C C . LEU B 1 71 ? 15.969 -7.117 -1.071 1 98.56 71 LEU B C 1
ATOM 2401 O O . LEU B 1 71 ? 17.109 -7.551 -1.269 1 98.56 71 LEU B O 1
ATOM 2405 N N . ASP B 1 72 ? 15.414 -6.086 -1.694 1 98.25 72 ASP B N 1
ATOM 2406 C CA . ASP B 1 72 ? 16.219 -5.422 -2.711 1 98.25 72 ASP B CA 1
ATOM 2407 C C . ASP B 1 72 ? 17.438 -4.734 -2.086 1 98.25 72 ASP B C 1
ATOM 2409 O O . ASP B 1 72 ? 18.531 -4.801 -2.625 1 98.25 72 ASP B O 1
ATOM 2413 N N . GLU B 1 73 ? 17.234 -4.082 -0.972 1 97.25 73 GLU B N 1
ATOM 2414 C CA . GLU B 1 73 ? 18.281 -3.309 -0.319 1 97.25 73 GLU B CA 1
ATOM 2415 C C . GLU B 1 73 ? 19.391 -4.219 0.217 1 97.25 73 GLU B C 1
ATOM 2417 O O . GLU B 1 73 ? 20.562 -3.859 0.192 1 97.25 73 GLU B O 1
ATOM 2422 N N . VAL B 1 74 ? 18.984 -5.402 0.616 1 96.94 74 VAL B N 1
ATOM 2423 C CA . VAL B 1 74 ? 19.938 -6.266 1.306 1 96.94 74 VAL B CA 1
ATOM 2424 C C . VAL B 1 74 ? 20.516 -7.281 0.324 1 96.94 74 VAL B C 1
ATOM 2426 O O . VAL B 1 74 ? 21.703 -7.617 0.395 1 96.94 74 VAL B O 1
ATOM 2429 N N . HIS B 1 75 ? 19.734 -7.676 -0.653 1 97.25 75 HIS B N 1
ATOM 2430 C CA . HIS B 1 75 ? 20.156 -8.797 -1.485 1 97.25 75 HIS B CA 1
ATOM 2431 C C . HIS B 1 75 ? 20.188 -8.406 -2.959 1 97.25 75 HIS B C 1
ATOM 2433 O O . HIS B 1 75 ? 20.734 -9.148 -3.789 1 97.25 75 HIS B O 1
ATOM 2439 N N . GLY B 1 76 ? 19.609 -7.25 -3.316 1 96.81 76 GLY B N 1
ATOM 2440 C CA . GLY B 1 76 ? 19.391 -6.895 -4.711 1 96.81 76 GLY B CA 1
ATOM 2441 C C . GLY B 1 76 ? 20.688 -6.727 -5.492 1 96.81 76 GLY B C 1
ATOM 2442 O O . GLY B 1 76 ? 20.781 -7.152 -6.645 1 96.81 76 GLY B O 1
ATOM 2443 N N . VAL B 1 77 ? 21.672 -6.16 -4.863 1 94.69 77 VAL B N 1
ATOM 2444 C CA . VAL B 1 77 ? 22.922 -5.836 -5.543 1 94.69 77 VAL B CA 1
ATOM 2445 C C . VAL B 1 77 ? 23.641 -7.121 -5.949 1 94.69 77 VAL B C 1
ATOM 2447 O O . VAL B 1 77 ? 24.203 -7.203 -7.043 1 94.69 77 VAL B O 1
ATOM 2450 N N . GLU B 1 78 ? 23.531 -8.102 -5.145 1 95.06 78 GLU B N 1
ATOM 2451 C CA . GLU B 1 78 ? 24.25 -9.352 -5.375 1 95.06 78 GLU B CA 1
ATOM 2452 C C . GLU B 1 78 ? 23.656 -10.109 -6.559 1 95.06 78 GLU B C 1
ATOM 2454 O O . GLU B 1 78 ? 24.297 -11.008 -7.109 1 95.06 78 GLU B O 1
ATOM 2459 N N . MET B 1 79 ? 22.516 -9.734 -6.945 1 95.62 79 MET B N 1
ATOM 2460 C CA . MET B 1 79 ? 21.828 -10.438 -8.023 1 95.62 79 MET B CA 1
ATOM 2461 C C . MET B 1 79 ? 22.344 -9.977 -9.383 1 95.62 79 MET B C 1
ATOM 2463 O O . MET B 1 79 ? 22.047 -10.594 -10.406 1 95.62 79 MET B O 1
ATOM 2467 N N . GLY B 1 80 ? 23.078 -8.805 -9.438 1 94.38 80 GLY B N 1
ATOM 2468 C CA . GLY B 1 80 ? 23.609 -8.297 -10.695 1 94.38 80 GLY B CA 1
ATOM 2469 C C . GLY B 1 80 ? 22.516 -8.031 -11.727 1 94.38 80 GLY B C 1
ATOM 2470 O O . GLY B 1 80 ? 21.547 -7.332 -11.445 1 94.38 80 GLY B O 1
ATOM 2471 N N . ASP B 1 81 ? 22.578 -8.766 -12.828 1 92.19 81 ASP B N 1
ATOM 2472 C CA . ASP B 1 81 ? 21.656 -8.547 -13.945 1 92.19 81 ASP B CA 1
ATOM 2473 C C . ASP B 1 81 ? 20.281 -9.133 -13.656 1 92.19 81 ASP B C 1
ATOM 2475 O O . ASP B 1 81 ? 19.312 -8.812 -14.344 1 92.19 81 ASP B O 1
ATOM 2479 N N . ARG B 1 82 ? 20.219 -9.961 -12.656 1 94.94 82 ARG B N 1
ATOM 2480 C CA . ARG B 1 82 ? 18.969 -10.617 -12.336 1 94.94 82 ARG B CA 1
ATOM 2481 C C . ARG B 1 82 ? 18.219 -9.883 -11.227 1 94.94 82 ARG B C 1
ATOM 2483 O O . ARG B 1 82 ? 17.219 -10.367 -10.711 1 94.94 82 ARG B O 1
ATOM 2490 N N . ARG B 1 83 ? 18.766 -8.672 -10.883 1 97.94 83 ARG B N 1
ATOM 2491 C CA . ARG B 1 83 ? 18.125 -7.891 -9.828 1 97.94 83 ARG B CA 1
ATOM 2492 C C . ARG B 1 83 ? 16.656 -7.637 -10.148 1 97.94 83 ARG B C 1
ATOM 2494 O O . ARG B 1 83 ? 16.328 -7.215 -11.266 1 97.94 83 ARG B O 1
ATOM 2501 N N . LEU B 1 84 ? 15.781 -7.832 -9.203 1 98.75 84 LEU B N 1
ATOM 2502 C CA . LEU B 1 84 ? 14.344 -7.859 -9.438 1 98.75 84 LEU B CA 1
ATOM 2503 C C . LEU B 1 84 ? 13.758 -6.449 -9.398 1 98.75 84 LEU B C 1
ATOM 2505 O O . LEU B 1 84 ? 12.641 -6.219 -9.875 1 98.75 84 LEU B O 1
ATOM 2509 N N . LEU B 1 85 ? 14.406 -5.551 -8.742 1 98.62 85 LEU B N 1
ATOM 2510 C CA . LEU B 1 85 ? 14.148 -4.117 -8.875 1 98.62 85 LEU B CA 1
ATOM 2511 C C . LEU B 1 85 ? 15.266 -3.436 -9.656 1 98.62 85 LEU B C 1
ATOM 2513 O O . LEU B 1 85 ? 16.406 -3.354 -9.188 1 98.62 85 LEU B O 1
ATOM 2517 N N . PRO B 1 86 ? 14.898 -2.971 -10.844 1 97.62 86 PRO B N 1
ATOM 2518 C CA . PRO B 1 86 ? 15.93 -2.428 -11.734 1 97.62 86 PRO B CA 1
ATOM 2519 C C . PRO B 1 86 ? 16.656 -1.235 -11.125 1 97.62 86 PRO B C 1
ATOM 2521 O O . PRO B 1 86 ? 16.266 -0.732 -10.07 1 97.62 86 PRO B O 1
ATOM 2524 N N . GLN B 1 87 ? 17.75 -0.82 -11.805 1 95.06 87 GLN B N 1
ATOM 2525 C CA . GLN B 1 87 ? 18.578 0.261 -11.297 1 95.06 87 GLN B CA 1
ATOM 2526 C C . GLN B 1 87 ? 18.094 1.618 -11.797 1 95.06 87 GLN B C 1
ATOM 2528 O O . GLN B 1 87 ? 18.172 2.615 -11.078 1 95.06 87 GLN B O 1
ATOM 2533 N N . SER B 1 88 ? 17.562 1.628 -13.039 1 95.69 88 SER B N 1
ATOM 2534 C CA . SER B 1 88 ? 17.141 2.904 -13.602 1 95.69 88 SER B CA 1
ATOM 2535 C C . SER B 1 88 ? 15.898 3.436 -12.883 1 95.69 88 SER B C 1
ATOM 2537 O O . SER B 1 88 ? 14.992 2.67 -12.539 1 95.69 88 SER B O 1
ATOM 2539 N N . THR B 1 89 ? 15.891 4.73 -12.734 1 97.12 89 THR B N 1
ATOM 2540 C CA . THR B 1 89 ? 14.805 5.395 -12.023 1 97.12 89 THR B CA 1
ATOM 2541 C C . THR B 1 89 ? 13.469 5.121 -12.719 1 97.12 89 THR B C 1
ATOM 2543 O O . THR B 1 89 ? 12.484 4.766 -12.062 1 97.12 89 THR B O 1
ATOM 2546 N N . ALA B 1 90 ? 13.469 5.215 -13.984 1 97.75 90 ALA B N 1
ATOM 2547 C CA . ALA B 1 90 ? 12.234 5.023 -14.75 1 97.75 90 ALA B CA 1
ATOM 2548 C C . ALA B 1 90 ? 11.711 3.6 -14.594 1 97.75 90 ALA B C 1
ATOM 2550 O O . ALA B 1 90 ? 10.508 3.396 -14.398 1 97.75 90 ALA B O 1
ATOM 2551 N N . GLU B 1 91 ? 12.594 2.643 -14.664 1 97.75 91 GLU B N 1
ATOM 2552 C CA . GLU B 1 91 ? 12.188 1.246 -14.539 1 97.75 91 GLU B CA 1
ATOM 2553 C C . GLU B 1 91 ? 11.727 0.927 -13.117 1 97.75 91 GLU B C 1
ATOM 2555 O O . GLU B 1 91 ? 10.797 0.146 -12.922 1 97.75 91 GLU B O 1
ATOM 2560 N N . ARG B 1 92 ? 12.383 1.557 -12.125 1 98.31 92 ARG B N 1
ATOM 2561 C CA . ARG B 1 92 ? 11.977 1.368 -10.734 1 98.31 92 ARG B CA 1
ATOM 2562 C C . ARG B 1 92 ? 10.562 1.89 -10.5 1 98.31 92 ARG B C 1
ATOM 2564 O O . ARG B 1 92 ? 9.758 1.241 -9.82 1 98.31 92 ARG B O 1
ATOM 2571 N N . ILE B 1 93 ? 10.258 3.018 -11.094 1 98.5 93 ILE B N 1
ATOM 2572 C CA . ILE B 1 93 ? 8.93 3.605 -10.984 1 98.5 93 ILE B CA 1
ATOM 2573 C C . ILE B 1 93 ? 7.891 2.648 -11.57 1 98.5 93 ILE B C 1
ATOM 2575 O O . ILE B 1 93 ? 6.859 2.389 -10.953 1 98.5 93 ILE B O 1
ATOM 2579 N N . GLU B 1 94 ? 8.219 2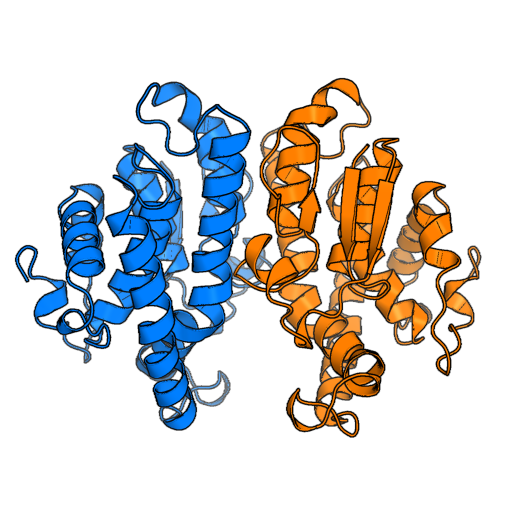.09 -12.695 1 98.44 94 GLU B N 1
ATOM 2580 C CA . GLU B 1 94 ? 7.277 1.208 -13.383 1 98.44 94 GLU B CA 1
ATOM 2581 C C . GLU B 1 94 ? 7.047 -0.075 -12.594 1 98.44 94 GLU B C 1
ATOM 2583 O O . GLU B 1 94 ? 5.91 -0.537 -12.469 1 98.44 94 GLU B O 1
ATOM 2588 N N . VAL B 1 95 ? 8.086 -0.625 -12.047 1 98.81 95 VAL B N 1
ATOM 2589 C CA . VAL B 1 95 ? 7.957 -1.843 -11.25 1 98.81 95 VAL B CA 1
ATOM 2590 C C . VAL B 1 95 ? 7.105 -1.564 -10.016 1 98.81 95 VAL B C 1
ATOM 2592 O O . VAL B 1 95 ? 6.184 -2.326 -9.703 1 98.81 95 VAL B O 1
ATOM 2595 N N . ARG B 1 96 ? 7.336 -0.455 -9.344 1 98.69 96 ARG B N 1
ATOM 2596 C CA . ARG B 1 96 ? 6.586 -0.127 -8.141 1 98.69 96 ARG B CA 1
ATOM 2597 C C . ARG B 1 96 ? 5.133 0.199 -8.469 1 98.69 96 ARG B C 1
ATOM 2599 O O . ARG B 1 96 ? 4.23 -0.113 -7.691 1 98.69 96 ARG B O 1
ATOM 2606 N N . ARG B 1 97 ? 4.953 0.833 -9.633 1 98.56 97 ARG B N 1
ATOM 2607 C CA . ARG B 1 97 ? 3.586 1.089 -10.078 1 98.56 97 ARG B CA 1
ATOM 2608 C C . ARG B 1 97 ? 2.814 -0.214 -10.25 1 98.56 97 ARG B C 1
ATOM 2610 O O . ARG B 1 97 ? 1.675 -0.333 -9.797 1 98.56 97 ARG B O 1
ATOM 2617 N N . LEU B 1 98 ? 3.416 -1.169 -10.852 1 98.75 98 LEU B N 1
ATOM 2618 C CA . LEU B 1 98 ? 2.758 -2.447 -11.102 1 98.75 98 LEU B CA 1
ATOM 2619 C C . LEU B 1 98 ? 2.621 -3.246 -9.805 1 98.75 98 LEU B C 1
ATOM 2621 O O . LEU B 1 98 ? 1.646 -3.977 -9.625 1 98.75 98 LEU B O 1
ATOM 2625 N N . LEU B 1 99 ? 3.605 -3.133 -8.93 1 98.81 99 LEU B N 1
ATOM 2626 C CA . LEU B 1 99 ? 3.449 -3.744 -7.613 1 98.81 99 LEU B CA 1
ATOM 2627 C C . LEU B 1 99 ? 2.209 -3.207 -6.906 1 98.81 99 LEU B C 1
ATOM 2629 O O . LEU B 1 99 ? 1.435 -3.977 -6.332 1 98.81 99 LEU B O 1
ATOM 2633 N N . SER B 1 100 ? 2.025 -1.924 -6.977 1 98.44 100 SER B N 1
ATOM 2634 C CA . SER B 1 100 ? 0.833 -1.323 -6.387 1 98.44 100 SER B CA 1
ATOM 2635 C C . SER B 1 100 ? -0.433 -1.804 -7.086 1 98.44 100 SER B C 1
ATOM 2637 O O . SER B 1 100 ? -1.449 -2.059 -6.434 1 98.44 100 SER B O 1
ATOM 2639 N N . TRP B 1 101 ? -0.378 -1.974 -8.391 1 98.56 101 TRP B N 1
ATOM 2640 C CA . TRP B 1 101 ? -1.524 -2.463 -9.156 1 98.56 101 TRP B CA 1
ATOM 2641 C C . TRP B 1 101 ? -1.959 -3.838 -8.656 1 98.56 101 TRP B C 1
ATOM 2643 O O . TRP B 1 101 ? -3.146 -4.074 -8.43 1 98.56 101 TRP B O 1
ATOM 2653 N N . PHE B 1 102 ? -1.016 -4.695 -8.453 1 98.81 102 PHE B N 1
ATOM 2654 C CA . PHE B 1 102 ? -1.366 -6.074 -8.141 1 98.81 102 PHE B CA 1
ATOM 2655 C C . PHE B 1 102 ? -1.588 -6.242 -6.641 1 98.81 102 PHE B C 1
ATOM 2657 O O . PHE B 1 102 ? -2.6 -6.805 -6.215 1 98.81 102 PHE B O 1
ATOM 2664 N N . ASN B 1 103 ? -0.699 -5.684 -5.82 1 98.69 103 ASN B N 1
ATOM 2665 C CA . ASN B 1 103 ? -0.725 -5.938 -4.383 1 98.69 103 ASN B CA 1
ATOM 2666 C C . ASN B 1 103 ? -1.788 -5.094 -3.686 1 98.69 103 ASN B C 1
ATOM 2668 O O . ASN B 1 103 ? -2.152 -5.371 -2.541 1 98.69 103 ASN B O 1
ATOM 2672 N N . ASP B 1 104 ? -2.211 -4.047 -4.371 1 98.06 104 ASP B N 1
ATOM 2673 C CA . ASP B 1 104 ? -3.238 -3.199 -3.771 1 98.06 104 ASP B CA 1
ATOM 2674 C C . ASP B 1 104 ? -4.547 -3.283 -4.555 1 98.06 104 ASP B C 1
ATOM 2676 O O . ASP B 1 104 ? -5.535 -3.84 -4.07 1 98.06 104 ASP B O 1
ATOM 2680 N N . LYS B 1 105 ? -4.578 -2.869 -5.809 1 98.12 105 LYS B N 1
ATOM 2681 C CA . LYS B 1 105 ? -5.805 -2.766 -6.598 1 98.12 105 LYS B CA 1
ATOM 2682 C C . LYS B 1 105 ? -6.363 -4.145 -6.926 1 98.12 105 LYS B C 1
ATOM 2684 O O . LYS B 1 105 ? -7.527 -4.434 -6.637 1 98.12 105 LYS B O 1
ATOM 2689 N N . PHE B 1 106 ? -5.566 -5.02 -7.508 1 98.88 106 PHE B N 1
ATOM 2690 C CA . PHE B 1 106 ? -5.992 -6.371 -7.855 1 98.88 106 PHE B CA 1
ATOM 2691 C C . PHE B 1 106 ? -6.379 -7.156 -6.609 1 98.88 106 PHE B C 1
ATOM 2693 O O . PHE B 1 106 ? -7.375 -7.879 -6.609 1 98.88 106 PHE B O 1
ATOM 2700 N N . PHE B 1 107 ? -5.633 -6.969 -5.566 1 98.75 107 PHE B N 1
ATOM 2701 C CA . PHE B 1 107 ? -5.93 -7.637 -4.305 1 98.75 107 PHE B CA 1
ATOM 2702 C C . PHE B 1 107 ? -7.293 -7.211 -3.775 1 98.75 107 PHE B C 1
ATOM 2704 O O . PHE B 1 107 ? -8.125 -8.055 -3.432 1 98.75 107 PHE B O 1
ATOM 2711 N N . GLU B 1 108 ? -7.527 -5.961 -3.779 1 97.69 108 GLU B N 1
ATOM 2712 C CA . GLU B 1 108 ? -8.758 -5.41 -3.213 1 97.69 108 GLU B CA 1
ATOM 2713 C C . GLU B 1 108 ? -9.969 -5.789 -4.059 1 97.69 108 GLU B C 1
ATOM 2715 O O . GLU B 1 108 ? -11.055 -6.035 -3.521 1 97.69 108 GLU B O 1
ATOM 2720 N N . GLU B 1 109 ? -9.789 -5.875 -5.324 1 97.88 109 GLU B N 1
ATOM 2721 C CA . GLU B 1 109 ? -10.914 -5.988 -6.238 1 97.88 109 GLU B CA 1
ATOM 2722 C C . GLU B 1 109 ? -11.203 -7.449 -6.582 1 97.88 109 GLU B C 1
ATOM 2724 O O . GLU B 1 109 ? -12.305 -7.785 -7.02 1 97.88 109 GLU B O 1
ATOM 2729 N N . ALA B 1 110 ? -10.172 -8.281 -6.457 1 98.56 110 ALA B N 1
ATOM 2730 C CA . ALA B 1 110 ? -10.359 -9.602 -7.051 1 98.56 110 ALA B CA 1
ATOM 2731 C C . ALA B 1 110 ? -9.789 -10.695 -6.148 1 98.56 110 ALA B C 1
ATOM 2733 O O . ALA B 1 110 ? -10.539 -11.398 -5.465 1 98.56 110 ALA B O 1
ATOM 2734 N N . SER B 1 111 ? -8.484 -10.758 -5.91 1 98.75 111 SER B N 1
ATOM 2735 C CA . SER B 1 111 ? -7.891 -11.922 -5.262 1 98.75 111 SER B CA 1
ATOM 2736 C C . SER B 1 111 ? -8.242 -11.969 -3.779 1 98.75 111 SER B C 1
ATOM 2738 O O . SER B 1 111 ? -8.531 -13.039 -3.234 1 98.75 111 SER B O 1
ATOM 2740 N N . GLY B 1 112 ? -8.25 -10.828 -3.082 1 98.12 112 GLY B N 1
ATOM 2741 C CA . GLY B 1 112 ? -8.609 -10.789 -1.676 1 98.12 112 GLY B CA 1
ATOM 2742 C C . GLY B 1 112 ? -10.016 -11.305 -1.407 1 98.12 112 GLY B C 1
ATOM 2743 O O . GLY B 1 112 ? -10.195 -12.258 -0.639 1 98.12 112 GLY B O 1
ATOM 2744 N N . PRO B 1 113 ? -10.992 -10.688 -2.092 1 98.12 113 PRO B N 1
ATOM 2745 C CA . PRO B 1 113 ? -12.375 -11.133 -1.917 1 98.12 113 PRO B CA 1
ATOM 2746 C C . PRO B 1 113 ? -12.57 -12.609 -2.27 1 98.12 113 PRO B C 1
ATOM 2748 O O . PRO B 1 113 ? -13.281 -13.328 -1.568 1 98.12 113 PRO B O 1
ATOM 2751 N N . LEU B 1 114 ? -11.945 -13.07 -3.316 1 98.06 114 LEU B N 1
ATOM 2752 C CA . LEU B 1 114 ? -12.109 -14.461 -3.719 1 98.06 114 LEU B CA 1
ATOM 2753 C C . LEU B 1 114 ? -11.5 -15.406 -2.684 1 98.06 114 LEU B C 1
ATOM 2755 O O . LEU B 1 114 ? -12.109 -16.422 -2.326 1 98.06 114 LEU B O 1
ATOM 2759 N N . MET B 1 115 ? -10.328 -15.086 -2.154 1 97.19 115 MET B N 1
ATOM 2760 C CA . MET B 1 115 ? -9.695 -15.93 -1.138 1 97.19 115 MET B CA 1
ATOM 2761 C C . MET B 1 115 ? -10.508 -15.922 0.153 1 97.19 115 MET B C 1
ATOM 2763 O O . MET B 1 115 ? -10.656 -16.953 0.806 1 97.19 115 MET B O 1
ATOM 2767 N N . THR B 1 116 ? -11.016 -14.742 0.483 1 97.19 116 THR B N 1
ATOM 2768 C CA . THR B 1 116 ? -11.789 -14.641 1.712 1 97.19 116 THR B CA 1
ATOM 2769 C C . THR B 1 116 ? -13.07 -15.469 1.617 1 97.19 116 THR B C 1
ATOM 2771 O O . THR B 1 116 ? -13.328 -16.312 2.473 1 97.19 116 THR B O 1
ATOM 2774 N N . GLU B 1 117 ? -13.797 -15.289 0.538 1 96.69 117 GLU B N 1
ATOM 2775 C CA . GLU B 1 117 ? -15.117 -15.898 0.401 1 96.69 117 GLU B CA 1
ATOM 2776 C C . GLU B 1 117 ? -15.016 -17.391 0.146 1 96.69 117 GLU B C 1
ATOM 2778 O O . GLU B 1 117 ? -15.852 -18.172 0.615 1 96.69 117 GLU B O 1
ATOM 2783 N N . ARG B 1 118 ? -13.938 -17.797 -0.554 1 94.81 118 ARG B N 1
ATOM 2784 C CA . ARG B 1 118 ? -13.93 -19.172 -1.037 1 94.81 118 ARG B CA 1
ATOM 2785 C C . ARG B 1 118 ? -12.992 -20.047 -0.204 1 94.81 118 ARG B C 1
ATOM 2787 O O . ARG B 1 118 ? -13.086 -21.266 -0.235 1 94.81 118 ARG B O 1
ATOM 2794 N N . ILE B 1 119 ? -12.148 -19.375 0.577 1 94.81 119 ILE B N 1
ATOM 2795 C CA . ILE B 1 119 ? -11.164 -20.172 1.308 1 94.81 119 ILE B CA 1
ATOM 2796 C C . ILE B 1 119 ? -11.227 -19.828 2.795 1 94.81 119 ILE B C 1
ATOM 2798 O O . ILE B 1 119 ? -11.602 -20.672 3.617 1 94.81 119 ILE B O 1
ATOM 2802 N N . TYR B 1 120 ? -11.062 -18.594 3.186 1 95.31 120 TYR B N 1
ATOM 2803 C CA . TYR B 1 120 ? -10.844 -18.219 4.578 1 95.31 120 TYR B CA 1
ATOM 2804 C C . TYR B 1 120 ? -12.102 -18.453 5.41 1 95.31 120 TYR B C 1
ATOM 2806 O O . TYR B 1 120 ? -12.016 -18.953 6.539 1 95.31 120 TYR B O 1
ATOM 2814 N N . LYS B 1 121 ? -13.195 -18.125 4.848 1 94.75 121 LYS B N 1
ATOM 2815 C CA . LYS B 1 121 ? -14.438 -18.219 5.602 1 94.75 121 LYS B CA 1
ATOM 2816 C C . LYS B 1 121 ? -14.703 -19.656 6.043 1 94.75 121 LYS B C 1
ATOM 2818 O O . LYS B 1 121 ? -15.352 -19.891 7.066 1 94.75 121 LYS B O 1
ATOM 2823 N N . ARG B 1 122 ? -14.125 -20.562 5.34 1 89.5 122 ARG B N 1
ATOM 2824 C CA . ARG B 1 122 ? -14.297 -21.969 5.672 1 89.5 122 ARG B CA 1
ATOM 2825 C C . ARG B 1 122 ? -13.641 -22.312 7.008 1 89.5 122 ARG B C 1
ATOM 2827 O O . ARG B 1 122 ? -14.023 -23.266 7.672 1 89.5 122 ARG B O 1
ATOM 2834 N N . PHE B 1 123 ? -12.734 -21.484 7.387 1 91.06 123 PHE B N 1
ATOM 2835 C CA . PHE B 1 123 ? -11.969 -21.766 8.594 1 91.06 123 PHE B CA 1
ATOM 2836 C C . PHE B 1 123 ? -12.258 -20.75 9.68 1 91.06 123 PHE B C 1
ATOM 2838 O O . PHE B 1 123 ? -11.742 -20.844 10.797 1 91.06 123 PHE B O 1
ATOM 2845 N N . MET B 1 124 ? -13.07 -19.797 9.344 1 93.38 124 MET B N 1
ATOM 2846 C CA . MET B 1 124 ? -13.398 -18.719 10.281 1 93.38 124 MET B CA 1
ATOM 2847 C C . MET B 1 124 ? -14.656 -19.062 11.07 1 93.38 124 MET B C 1
ATOM 2849 O O . MET B 1 124 ? -15.609 -19.625 10.523 1 93.38 124 MET B O 1
ATOM 2853 N N . SER B 1 125 ? -14.594 -18.719 12.336 1 92.56 125 SER B N 1
ATOM 2854 C CA . SER B 1 125 ? -15.828 -18.797 13.109 1 92.56 125 SER B CA 1
ATOM 2855 C C . SER B 1 125 ? -16.828 -17.734 12.664 1 92.56 125 SER B C 1
ATOM 2857 O O . SER B 1 125 ? -16.469 -16.781 11.977 1 92.56 125 SER B O 1
ATOM 2859 N N . GLU B 1 126 ? -18.016 -17.922 13.062 1 89.38 126 GLU B N 1
ATOM 2860 C CA . GLU B 1 126 ? -19.031 -16.922 12.75 1 89.38 126 GLU B CA 1
ATOM 2861 C C . GLU B 1 126 ? -18.672 -15.555 13.352 1 89.38 126 GLU B C 1
ATOM 2863 O O . GLU B 1 126 ? -18.891 -14.516 12.727 1 89.38 126 GLU B O 1
ATOM 2868 N N . GLU B 1 127 ? -18.109 -15.609 14.469 1 89.06 127 GLU B N 1
ATOM 2869 C CA . GLU B 1 127 ? -17.719 -14.391 15.156 1 89.06 127 GLU B CA 1
ATOM 2870 C C . GLU B 1 127 ? -16.594 -13.68 14.414 1 89.06 127 GLU B C 1
ATOM 2872 O O . GLU B 1 127 ? -16.484 -12.453 14.461 1 89.06 127 GLU B O 1
ATOM 2877 N N . ASP B 1 128 ? -15.898 -14.453 13.625 1 89.19 128 ASP B N 1
ATOM 2878 C CA . ASP B 1 128 ? -14.742 -13.914 12.906 1 89.19 128 ASP B CA 1
ATOM 2879 C C . ASP B 1 128 ? -15.125 -13.516 11.484 1 89.19 128 ASP B C 1
ATOM 2881 O O . ASP B 1 128 ? -14.266 -13.125 10.688 1 89.19 128 ASP B O 1
ATOM 2885 N N . GLY B 1 129 ? -16.406 -13.688 11.219 1 86.94 129 GLY B N 1
ATOM 2886 C CA . GLY B 1 129 ? -16.859 -13.32 9.891 1 86.94 129 GLY B CA 1
ATOM 2887 C C . GLY B 1 129 ? -17.078 -14.516 8.984 1 86.94 129 GLY B C 1
ATOM 2888 O O . GLY B 1 129 ? -17.25 -14.359 7.77 1 86.94 129 GLY B O 1
ATOM 2889 N N . GLY B 1 130 ? -16.984 -15.688 9.633 1 90.31 130 GLY B N 1
ATOM 2890 C CA . GLY B 1 130 ? -17.234 -16.891 8.852 1 90.31 130 GLY B CA 1
ATOM 2891 C C . GLY B 1 130 ? -18.688 -17.031 8.445 1 90.31 130 GLY B C 1
ATOM 2892 O O . GLY B 1 130 ? -19.516 -16.188 8.773 1 90.31 130 GLY B O 1
ATOM 2893 N N . GLY B 1 131 ? -18.969 -18.031 7.609 1 89.69 131 GLY B N 1
ATOM 2894 C CA . GLY B 1 131 ? -20.297 -18.281 7.07 1 89.69 131 GLY B CA 1
ATOM 2895 C C . GLY B 1 131 ? -20.281 -18.594 5.582 1 89.69 131 GLY B C 1
ATOM 2896 O O . GLY B 1 131 ? -19.219 -18.781 4.992 1 89.69 131 GLY B O 1
ATOM 2897 N N . PRO B 1 132 ? -21.469 -18.719 5.078 1 92.94 132 PRO B N 1
ATOM 2898 C CA . PRO B 1 132 ? -21.531 -19.016 3.646 1 92.94 132 PRO B CA 1
ATOM 2899 C C . PRO B 1 132 ? -20.938 -17.906 2.783 1 92.94 132 PRO B C 1
ATOM 2901 O O . PRO B 1 132 ? -20.984 -16.734 3.166 1 92.94 132 PRO B O 1
ATOM 2904 N N . PRO B 1 133 ? -20.344 -18.297 1.7 1 94.44 133 PRO B N 1
ATOM 2905 C CA . PRO B 1 133 ? -19.781 -17.281 0.812 1 94.44 133 PRO B CA 1
ATOM 2906 C C . PRO B 1 133 ? -20.828 -16.281 0.322 1 94.44 133 PRO B C 1
ATOM 2908 O O . PRO B 1 133 ? -21.984 -16.656 0.079 1 94.44 133 PRO B O 1
ATOM 2911 N N . ALA B 1 134 ? -20.438 -15.062 0.254 1 96.25 134 ALA B N 1
ATOM 2912 C CA . ALA B 1 134 ? -21.266 -14.016 -0.332 1 96.25 134 ALA B CA 1
ATOM 2913 C C . ALA B 1 134 ? -21.188 -14.039 -1.855 1 96.25 134 ALA B C 1
ATOM 2915 O O . ALA B 1 134 ? -20.219 -13.531 -2.434 1 96.25 134 ALA B O 1
ATOM 2916 N N . MET B 1 135 ? -22.234 -14.461 -2.531 1 96.75 135 MET B N 1
ATOM 2917 C CA . MET B 1 135 ? -22.203 -14.719 -3.967 1 96.75 135 MET B CA 1
ATOM 2918 C C . MET B 1 135 ? -22.062 -13.422 -4.754 1 96.75 135 MET B C 1
ATOM 2920 O O . MET B 1 135 ? -21.453 -13.398 -5.824 1 96.75 135 MET B O 1
ATOM 2924 N N . ASP B 1 136 ? -22.594 -12.383 -4.219 1 97.56 136 ASP B N 1
ATOM 2925 C CA . ASP B 1 136 ? -22.469 -11.094 -4.891 1 97.56 136 ASP B CA 1
ATOM 2926 C C . ASP B 1 136 ? -21.016 -10.617 -4.902 1 97.56 136 ASP B C 1
ATOM 2928 O O . ASP B 1 136 ? -20.562 -10.047 -5.891 1 97.56 136 ASP B O 1
ATOM 2932 N N . VAL B 1 137 ? -20.312 -10.898 -3.877 1 97.5 137 VAL B N 1
ATOM 2933 C CA . VAL B 1 137 ? -18.891 -10.539 -3.773 1 97.5 137 VAL B CA 1
ATOM 2934 C C . VAL B 1 137 ? -18.078 -11.383 -4.754 1 97.5 137 VAL B C 1
ATOM 2936 O O . VAL B 1 137 ? -17.219 -10.852 -5.469 1 97.5 137 VAL B O 1
ATOM 2939 N N . ILE B 1 138 ? -18.406 -12.617 -4.832 1 97.88 138 ILE B N 1
ATOM 2940 C CA . ILE B 1 138 ? -17.703 -13.539 -5.715 1 97.88 138 ILE B CA 1
ATOM 2941 C C . ILE B 1 138 ? -17.922 -13.133 -7.168 1 97.88 138 ILE B C 1
ATOM 2943 O O . ILE B 1 138 ? -16.984 -13.078 -7.961 1 97.88 138 ILE B O 1
ATOM 2947 N N . ARG B 1 139 ? -19.141 -12.812 -7.492 1 98.06 139 ARG B N 1
ATOM 2948 C CA . ARG B 1 139 ? -19.469 -12.406 -8.859 1 98.06 139 ARG B CA 1
ATOM 2949 C C . ARG B 1 139 ? -18.719 -11.133 -9.242 1 98.06 139 ARG B C 1
ATOM 2951 O O . ARG B 1 139 ? -18.172 -11.047 -10.344 1 98.06 139 ARG B O 1
ATOM 2958 N N . ALA B 1 140 ? -18.688 -10.18 -8.383 1 98.19 140 ALA B N 1
ATOM 2959 C CA . ALA B 1 140 ? -17.984 -8.93 -8.641 1 98.19 140 ALA B CA 1
ATOM 2960 C C . ALA B 1 140 ? -16.484 -9.164 -8.805 1 98.19 140 ALA B C 1
ATOM 2962 O O . ALA B 1 140 ? -15.859 -8.625 -9.719 1 98.19 140 ALA B O 1
ATOM 2963 N N . ALA B 1 141 ? -15.945 -9.945 -7.926 1 98.5 141 ALA B N 1
ATOM 2964 C CA . ALA B 1 141 ? -14.516 -10.25 -7.973 1 98.5 141 ALA B CA 1
ATOM 2965 C C . ALA B 1 141 ? -14.148 -10.969 -9.266 1 98.5 141 ALA B C 1
ATOM 2967 O O . ALA B 1 141 ? -13.141 -10.641 -9.898 1 98.5 141 ALA B O 1
ATOM 2968 N N . ASN B 1 142 ? -14.977 -11.875 -9.672 1 98.25 142 ASN B N 1
ATOM 2969 C CA . ASN B 1 142 ? -14.734 -12.602 -10.914 1 98.25 142 ASN B CA 1
ATOM 2970 C C . ASN B 1 142 ? -14.789 -11.672 -12.125 1 98.25 142 ASN B C 1
ATOM 2972 O O . ASN B 1 142 ? -14 -11.805 -13.055 1 98.25 142 ASN B O 1
ATOM 2976 N N . ALA B 1 143 ? -15.727 -10.797 -12.078 1 98.38 143 ALA B N 1
ATOM 2977 C CA . ALA B 1 143 ? -15.797 -9.805 -13.148 1 98.38 143 ALA B CA 1
ATOM 2978 C C . ALA B 1 143 ? -14.531 -8.953 -13.195 1 98.38 143 ALA B C 1
ATOM 2980 O O . ALA B 1 143 ? -14.016 -8.648 -14.273 1 98.38 143 ALA B O 1
ATOM 2981 N N . ASN B 1 144 ? -14.031 -8.656 -12.055 1 98.5 144 ASN B N 1
ATOM 2982 C CA . ASN B 1 144 ? -12.82 -7.848 -11.969 1 98.5 144 ASN B CA 1
ATOM 2983 C C . ASN B 1 144 ? -11.594 -8.617 -12.445 1 98.5 144 ASN B C 1
ATOM 2985 O O . ASN B 1 144 ? -10.672 -8.039 -13.008 1 98.5 144 ASN B O 1
ATOM 2989 N N . VAL B 1 145 ? -11.57 -9.93 -12.227 1 98.62 145 VAL B N 1
ATOM 2990 C CA . VAL B 1 145 ? -10.461 -10.742 -12.695 1 98.62 145 VAL B CA 1
ATOM 2991 C C . VAL B 1 145 ? -10.289 -10.578 -14.203 1 98.62 145 VAL B C 1
ATOM 2993 O O . VAL B 1 145 ? -9.164 -10.477 -14.703 1 98.62 145 VAL B O 1
ATOM 2996 N N . ARG B 1 146 ? -11.383 -10.477 -14.906 1 98.25 146 ARG B N 1
ATOM 2997 C CA . ARG B 1 146 ? -11.352 -10.352 -16.359 1 98.25 146 ARG B CA 1
ATOM 2998 C C . ARG B 1 146 ? -10.695 -9.031 -16.781 1 98.25 146 ARG B C 1
ATOM 3000 O O . ARG B 1 146 ? -9.891 -9 -17.703 1 98.25 146 ARG B O 1
ATOM 3007 N N . TYR B 1 147 ? -11.023 -8.023 -16.031 1 96.94 147 TYR B N 1
ATOM 3008 C CA . TYR B 1 147 ? -10.43 -6.715 -16.281 1 96.94 147 TYR B CA 1
ATOM 3009 C C . TYR B 1 147 ? -8.922 -6.746 -16.047 1 96.94 147 TYR B C 1
ATOM 3011 O O . TYR B 1 147 ? -8.156 -6.25 -16.875 1 96.94 147 TYR B O 1
ATOM 3019 N N . HIS B 1 148 ? -8.516 -7.289 -15.023 1 98.5 148 HIS B N 1
ATOM 3020 C CA . HIS B 1 148 ? -7.102 -7.359 -14.672 1 98.5 148 HIS B CA 1
ATOM 3021 C C . HIS B 1 148 ? -6.344 -8.273 -15.633 1 98.5 148 HIS B C 1
ATOM 3023 O O . HIS B 1 148 ? -5.191 -7.996 -15.977 1 98.5 148 HIS B O 1
ATOM 3029 N N . LEU B 1 149 ? -7.004 -9.344 -16.047 1 98.75 149 LEU B N 1
ATOM 3030 C CA . LEU B 1 149 ? -6.391 -10.258 -17 1 98.75 149 LEU B CA 1
ATOM 3031 C C . LEU B 1 149 ? -6.148 -9.562 -18.328 1 98.75 149 LEU B C 1
ATOM 3033 O O . LEU B 1 149 ? -5.082 -9.727 -18.938 1 98.75 149 LEU B O 1
ATOM 3037 N N . ALA B 1 150 ? -7.098 -8.82 -18.75 1 98.38 150 ALA B N 1
ATOM 3038 C CA . ALA B 1 150 ? -6.961 -8.078 -20 1 98.38 150 ALA B CA 1
ATOM 3039 C C . ALA B 1 150 ? -5.801 -7.09 -19.922 1 98.38 150 ALA B C 1
ATOM 3041 O O . ALA B 1 150 ? -5.059 -6.918 -20.891 1 98.38 150 ALA B O 1
ATOM 3042 N N . TYR B 1 151 ? -5.645 -6.469 -18.812 1 98.12 151 TYR B N 1
ATOM 3043 C CA . TYR B 1 151 ? -4.543 -5.531 -18.625 1 98.12 151 TYR B CA 1
ATOM 3044 C C . TYR B 1 151 ? -3.201 -6.254 -18.672 1 98.12 151 TYR B C 1
ATOM 3046 O O . TYR B 1 151 ? -2.25 -5.781 -19.297 1 98.12 151 TYR B O 1
ATOM 3054 N N . ILE B 1 152 ? -3.121 -7.379 -18.016 1 98.75 152 ILE B N 1
ATOM 3055 C CA . ILE B 1 152 ? -1.911 -8.195 -18.031 1 98.75 152 ILE B CA 1
ATOM 3056 C C . ILE B 1 152 ? -1.589 -8.594 -19.469 1 98.75 152 ILE B C 1
ATOM 3058 O O . ILE B 1 152 ? -0.435 -8.516 -19.906 1 98.75 152 ILE B O 1
ATOM 3062 N N . GLY B 1 153 ? -2.643 -9.047 -20.156 1 98.69 153 GLY B N 1
ATOM 3063 C CA . GLY B 1 153 ? -2.453 -9.398 -21.562 1 98.69 153 GLY B CA 1
ATOM 3064 C C . GLY B 1 153 ? -1.912 -8.25 -22.391 1 98.69 153 GLY B C 1
ATOM 3065 O O . GLY B 1 153 ? -1.015 -8.445 -23.219 1 98.69 153 GLY B O 1
ATOM 3066 N N . TRP B 1 154 ? -2.459 -7.109 -22.172 1 98.12 154 TRP B N 1
ATOM 3067 C CA . TRP B 1 154 ? -2.008 -5.926 -22.891 1 98.12 154 TRP B CA 1
ATOM 3068 C C . TRP B 1 154 ? -0.53 -5.656 -22.625 1 98.12 154 TRP B C 1
ATOM 3070 O O . TRP B 1 154 ? 0.237 -5.387 -23.547 1 98.12 154 TRP B O 1
ATOM 3080 N N . LEU B 1 155 ? -0.091 -5.719 -21.406 1 98.19 155 LEU B N 1
ATOM 3081 C CA . LEU B 1 155 ? 1.309 -5.531 -21.031 1 98.19 155 LEU B CA 1
ATOM 3082 C C . LEU B 1 155 ? 2.188 -6.586 -21.688 1 98.19 155 LEU B C 1
ATOM 3084 O O . LEU B 1 155 ? 3.258 -6.27 -22.219 1 98.19 155 LEU B O 1
ATOM 3088 N N . ALA B 1 156 ? 1.708 -7.793 -21.719 1 98.06 156 ALA B N 1
ATOM 3089 C CA . ALA B 1 156 ? 2.494 -8.938 -22.172 1 98.06 156 ALA B CA 1
ATOM 3090 C C . ALA B 1 156 ? 2.648 -8.93 -23.688 1 98.06 156 ALA B C 1
ATOM 3092 O O . ALA B 1 156 ? 3.553 -9.562 -24.234 1 98.06 156 ALA B O 1
ATOM 3093 N N . ARG B 1 157 ? 1.772 -8.266 -24.359 1 97.81 157 ARG B N 1
ATOM 3094 C CA . ARG B 1 157 ? 1.843 -8.172 -25.812 1 97.81 157 ARG B CA 1
ATOM 3095 C C . ARG B 1 157 ? 2.895 -7.152 -26.25 1 97.81 157 ARG B C 1
ATOM 3097 O O . ARG B 1 157 ? 3.453 -7.258 -27.344 1 97.81 157 ARG B O 1
ATOM 3104 N N . THR B 1 158 ? 3.199 -6.25 -25.359 1 95.44 158 THR B N 1
ATOM 3105 C CA . THR B 1 158 ? 4.039 -5.133 -25.781 1 95.44 158 THR B CA 1
ATOM 3106 C C . THR B 1 158 ? 5.402 -5.199 -25.094 1 95.44 158 THR B C 1
ATOM 3108 O O . THR B 1 158 ? 6.332 -4.492 -25.484 1 95.44 158 THR B O 1
ATOM 3111 N N . ARG B 1 159 ? 5.527 -6.039 -24.156 1 97.25 159 ARG B N 1
ATOM 3112 C CA . ARG B 1 159 ? 6.746 -6.152 -23.359 1 97.25 159 ARG B CA 1
ATOM 3113 C C . ARG B 1 159 ? 7.137 -7.613 -23.172 1 97.25 159 ARG B C 1
ATOM 3115 O O . ARG B 1 159 ? 6.281 -8.5 -23.188 1 97.25 159 ARG B O 1
ATOM 3122 N N . ASN B 1 160 ? 8.422 -7.879 -22.969 1 97.25 160 ASN B N 1
ATOM 3123 C CA . ASN B 1 160 ? 8.867 -9.234 -22.672 1 97.25 160 ASN B CA 1
ATOM 3124 C C . ASN B 1 160 ? 8.375 -9.695 -21.297 1 97.25 160 ASN B C 1
ATOM 3126 O O . ASN B 1 160 ? 8.039 -10.867 -21.125 1 97.25 160 ASN B O 1
ATOM 3130 N N . PHE B 1 161 ? 8.422 -8.805 -20.375 1 98.62 161 PHE B N 1
ATOM 3131 C CA . PHE B 1 161 ? 7.852 -8.969 -19.047 1 98.62 161 PHE B CA 1
ATOM 3132 C C . PHE B 1 161 ? 6.941 -7.793 -18.703 1 98.62 161 PHE B C 1
ATOM 3134 O O . PHE B 1 161 ? 6.848 -6.832 -19.469 1 98.62 161 PHE B O 1
ATOM 3141 N N . LEU B 1 162 ? 6.234 -7.863 -17.656 1 98.75 162 LEU B N 1
ATOM 3142 C CA . LEU B 1 162 ? 5.145 -6.922 -17.422 1 98.75 162 LEU B CA 1
ATOM 3143 C C . LEU B 1 162 ? 5.676 -5.5 -17.297 1 98.75 162 LEU B C 1
ATOM 3145 O O . LEU B 1 162 ? 5.039 -4.551 -17.766 1 98.75 162 LEU B O 1
ATOM 3149 N N . ALA B 1 163 ? 6.836 -5.375 -16.641 1 98.38 163 ALA B N 1
ATOM 3150 C CA . ALA B 1 163 ? 7.344 -4.031 -16.391 1 98.38 163 ALA B CA 1
ATOM 3151 C C . ALA B 1 163 ? 8.406 -3.646 -17.422 1 98.38 163 ALA B C 1
ATOM 3153 O O . ALA B 1 163 ? 9 -2.568 -17.328 1 98.38 163 ALA B O 1
ATOM 3154 N N . GLY B 1 164 ? 8.75 -4.547 -18.359 1 97.19 164 GLY B N 1
ATOM 3155 C CA . GLY B 1 164 ? 9.781 -4.262 -19.344 1 97.19 164 GLY B CA 1
ATOM 3156 C C . GLY B 1 164 ? 10.422 -5.512 -19.906 1 97.19 164 GLY B C 1
ATOM 3157 O O . GLY B 1 164 ? 9.734 -6.5 -20.188 1 97.19 164 GLY B O 1
ATOM 3158 N N . ASP B 1 165 ? 11.773 -5.43 -20.047 1 96.12 165 ASP B N 1
ATOM 3159 C CA . ASP B 1 165 ? 12.469 -6.453 -20.828 1 96.12 165 ASP B CA 1
ATOM 3160 C C . ASP B 1 165 ? 12.906 -7.609 -19.922 1 96.12 165 ASP B C 1
ATOM 3162 O O . ASP B 1 165 ? 13.203 -8.703 -20.422 1 96.12 165 ASP B O 1
ATOM 3166 N N . ARG B 1 166 ? 12.953 -7.371 -18.688 1 97.06 166 ARG B N 1
ATOM 3167 C CA . ARG B 1 166 ? 13.422 -8.398 -17.75 1 97.06 166 ARG B CA 1
ATOM 3168 C C . ARG B 1 166 ? 12.383 -8.672 -16.672 1 97.06 166 ARG B C 1
ATOM 3170 O O . ARG B 1 166 ? 11.523 -7.832 -16.406 1 97.06 166 ARG B O 1
ATOM 3177 N N . MET B 1 167 ? 12.516 -9.852 -16.094 1 98.44 167 MET B N 1
ATOM 3178 C CA . MET B 1 167 ? 11.625 -10.203 -14.992 1 98.44 167 MET B CA 1
ATOM 3179 C C . MET B 1 167 ? 11.898 -9.344 -13.766 1 98.44 167 MET B C 1
ATOM 3181 O O . MET B 1 167 ? 13.055 -9.086 -13.438 1 98.44 167 MET B O 1
ATOM 3185 N N . THR B 1 168 ? 10.898 -8.883 -13.172 1 98.81 168 THR B N 1
ATOM 3186 C CA . THR B 1 168 ? 11 -8.062 -11.969 1 98.81 168 THR B CA 1
ATOM 3187 C C . THR B 1 168 ? 10.023 -8.539 -10.898 1 98.81 168 THR B C 1
ATOM 3189 O O . THR B 1 168 ? 9.32 -9.531 -11.094 1 98.81 168 THR B O 1
ATOM 3192 N N . TYR B 1 169 ? 9.938 -7.832 -9.766 1 98.88 169 TYR B N 1
ATOM 3193 C CA . TYR B 1 169 ? 8.961 -8.094 -8.711 1 98.88 169 TYR B CA 1
ATOM 3194 C C . TYR B 1 169 ? 7.543 -7.992 -9.25 1 98.88 169 TYR B C 1
ATOM 3196 O O . TYR B 1 169 ? 6.637 -8.664 -8.758 1 98.88 169 TYR B O 1
ATOM 3204 N N . ALA B 1 170 ? 7.359 -7.199 -10.273 1 98.94 170 ALA B N 1
ATOM 3205 C CA . ALA B 1 170 ? 6.023 -7.016 -10.836 1 98.94 170 ALA B CA 1
ATOM 3206 C C . ALA B 1 170 ? 5.477 -8.328 -11.391 1 98.94 170 ALA B C 1
ATOM 3208 O O . ALA B 1 170 ? 4.301 -8.648 -11.195 1 98.94 170 ALA B O 1
ATOM 3209 N N . ASP B 1 171 ? 6.324 -9.078 -12.055 1 98.94 171 ASP B N 1
ATOM 3210 C CA . ASP B 1 171 ? 5.91 -10.359 -12.609 1 98.94 171 ASP B CA 1
ATOM 3211 C C . ASP B 1 171 ? 5.551 -11.344 -11.492 1 98.94 171 ASP B C 1
ATOM 3213 O O . ASP B 1 171 ? 4.559 -12.07 -11.602 1 98.94 171 ASP B O 1
ATOM 3217 N N . LEU B 1 172 ? 6.348 -11.32 -10.492 1 98.94 172 LEU B N 1
ATOM 3218 C CA . LEU B 1 172 ? 6.148 -12.25 -9.391 1 98.94 172 LEU B CA 1
ATOM 3219 C C . LEU B 1 172 ? 4.871 -11.93 -8.625 1 98.94 172 LEU B C 1
ATOM 3221 O O . LEU B 1 172 ? 4.133 -12.828 -8.227 1 98.94 172 LEU B O 1
ATOM 3225 N N . ALA B 1 173 ? 4.613 -10.648 -8.414 1 98.94 173 ALA B N 1
ATOM 3226 C CA . ALA B 1 173 ? 3.383 -10.242 -7.742 1 98.94 173 ALA B CA 1
ATOM 3227 C C . ALA B 1 173 ? 2.152 -10.656 -8.547 1 98.94 173 ALA B C 1
ATOM 3229 O O . ALA B 1 173 ? 1.239 -11.289 -8.008 1 98.94 173 ALA B O 1
ATOM 3230 N N . ALA B 1 174 ? 2.188 -10.32 -9.805 1 98.94 174 ALA B N 1
ATOM 3231 C CA . ALA B 1 174 ? 1.065 -10.672 -10.672 1 98.94 174 ALA B CA 1
ATOM 3232 C C . ALA B 1 174 ? 0.825 -12.18 -10.672 1 98.94 174 ALA B C 1
ATOM 3234 O O . ALA B 1 174 ? -0.308 -12.633 -10.5 1 98.94 174 ALA B O 1
ATOM 3235 N N . ALA B 1 175 ? 1.84 -12.93 -10.805 1 98.88 175 ALA B N 1
ATOM 3236 C CA . ALA B 1 175 ? 1.738 -14.383 -10.891 1 98.88 175 ALA B CA 1
ATOM 3237 C C . ALA B 1 175 ? 1.235 -14.977 -9.57 1 98.88 175 ALA B C 1
ATOM 3239 O O . ALA B 1 175 ? 0.476 -15.945 -9.57 1 98.88 175 ALA B O 1
ATOM 3240 N N . ALA B 1 176 ? 1.662 -14.406 -8.484 1 98.88 176 ALA B N 1
ATOM 3241 C CA . ALA B 1 176 ? 1.23 -14.883 -7.172 1 98.88 176 ALA B CA 1
ATOM 3242 C C . ALA B 1 176 ? -0.276 -14.711 -6.996 1 98.88 176 ALA B C 1
ATOM 3244 O O . ALA B 1 176 ? -0.958 -15.617 -6.512 1 98.88 176 ALA B O 1
ATOM 3245 N N . HIS B 1 177 ? -0.762 -13.547 -7.371 1 98.81 177 HIS B N 1
ATOM 3246 C CA . HIS B 1 177 ? -2.199 -13.305 -7.293 1 98.81 177 HIS B CA 1
ATOM 3247 C C . HIS B 1 177 ? -2.967 -14.266 -8.195 1 98.81 177 HIS B C 1
ATOM 3249 O O . HIS B 1 177 ? -3.957 -14.867 -7.77 1 98.81 177 HIS B O 1
ATOM 3255 N N . LEU B 1 178 ? -2.475 -14.438 -9.414 1 98.62 178 LEU B N 1
ATOM 3256 C CA . LEU B 1 178 ? -3.133 -15.336 -10.359 1 98.62 178 LEU B CA 1
ATOM 3257 C C . LEU B 1 178 ? -3.061 -16.781 -9.875 1 98.62 178 LEU B C 1
ATOM 3259 O O . LEU B 1 178 ? -3.992 -17.562 -10.094 1 98.62 178 LEU B O 1
ATOM 3263 N N . SER B 1 179 ? -1.997 -17.141 -9.234 1 98 179 SER B N 1
ATOM 3264 C CA . SER B 1 179 ? -1.844 -18.516 -8.75 1 98 179 SER B CA 1
ATOM 3265 C C . SER B 1 179 ? -2.926 -18.859 -7.73 1 98 179 SER B C 1
ATOM 3267 O O . SER B 1 179 ? -3.475 -19.969 -7.754 1 98 179 SER B O 1
ATOM 3269 N N . ALA B 1 180 ? -3.252 -17.953 -6.836 1 97.62 180 ALA B N 1
ATOM 3270 C CA . ALA B 1 180 ? -4.285 -18.172 -5.828 1 97.62 180 ALA B CA 1
ATOM 3271 C C . ALA B 1 180 ? -5.656 -18.328 -6.473 1 97.62 180 ALA B C 1
ATOM 3273 O O . ALA B 1 180 ? -6.422 -19.234 -6.113 1 97.62 180 ALA B O 1
ATOM 3274 N N . ILE B 1 181 ? -5.902 -17.5 -7.461 1 97.88 181 ILE B N 1
ATOM 3275 C CA . ILE B 1 181 ? -7.195 -17.531 -8.141 1 97.88 181 ILE B CA 1
ATOM 3276 C C . ILE B 1 181 ? -7.285 -18.766 -9.031 1 97.88 181 ILE B C 1
ATOM 3278 O O . ILE B 1 181 ? -8.344 -19.375 -9.141 1 97.88 181 ILE B O 1
ATOM 3282 N N . ASP B 1 182 ? -6.195 -19.078 -9.656 1 97 182 ASP B N 1
ATOM 3283 C CA . ASP B 1 182 ? -6.133 -20.234 -10.539 1 97 182 ASP B CA 1
ATOM 3284 C C . ASP B 1 182 ? -6.371 -21.531 -9.773 1 97 182 ASP B C 1
ATOM 3286 O O . ASP B 1 182 ? -6.949 -22.484 -10.305 1 97 182 ASP B O 1
ATOM 3290 N N . TYR B 1 183 ? -5.926 -21.562 -8.516 1 96.69 183 TYR B N 1
ATOM 3291 C CA . TYR B 1 183 ? -6.184 -22.719 -7.668 1 96.69 183 TYR B CA 1
ATOM 3292 C C . TYR B 1 183 ? -7.676 -23.031 -7.617 1 96.69 183 TYR B C 1
ATOM 3294 O O . TYR B 1 183 ? -8.07 -24.203 -7.648 1 96.69 183 TYR B O 1
ATOM 3302 N N . LEU B 1 184 ? -8.492 -21.984 -7.629 1 94 184 LEU B N 1
ATOM 3303 C CA . LEU B 1 184 ? -9.945 -22.109 -7.504 1 94 184 LEU B CA 1
ATOM 3304 C C . LEU B 1 184 ? -10.586 -22.312 -8.867 1 94 184 LEU B C 1
ATOM 3306 O O . LEU B 1 184 ? -11.797 -22.562 -8.961 1 94 184 LEU B O 1
ATOM 3310 N N . GLY B 1 185 ? -9.805 -22.094 -9.914 1 94 185 GLY B N 1
ATOM 3311 C CA . GLY B 1 185 ? -10.328 -22.25 -11.266 1 94 185 GLY B CA 1
ATOM 3312 C C . GLY B 1 185 ? -11.047 -21.016 -11.766 1 94 185 GLY B C 1
ATOM 3313 O O . GLY B 1 185 ? -11.859 -21.094 -12.688 1 94 185 GLY B O 1
ATOM 3314 N N . ASP B 1 186 ? -10.703 -19.844 -11.227 1 94.44 186 ASP B N 1
ATOM 3315 C CA . ASP B 1 186 ? -11.477 -18.641 -11.5 1 94.44 186 ASP B CA 1
ATOM 3316 C C . ASP B 1 186 ? -10.742 -17.719 -12.469 1 94.44 186 ASP B C 1
ATOM 3318 O O . ASP B 1 186 ? -11.133 -16.562 -12.648 1 94.44 186 ASP B O 1
ATOM 3322 N N . VAL B 1 187 ? -9.656 -18.141 -13.055 1 97.56 187 VAL B N 1
ATOM 3323 C CA . VAL B 1 187 ? -9 -17.328 -14.07 1 97.56 187 VAL B CA 1
ATOM 3324 C C . VAL B 1 187 ? -9.477 -17.766 -15.461 1 97.56 187 VAL B C 1
ATOM 3326 O O . VAL B 1 187 ? -9.281 -18.906 -15.859 1 97.56 187 VAL B O 1
ATOM 3329 N N . PRO B 1 188 ? -10.062 -16.891 -16.172 1 97.25 188 PRO B N 1
ATOM 3330 C CA . PRO B 1 188 ? -10.531 -17.234 -17.516 1 97.25 188 PRO B CA 1
ATOM 3331 C C . PRO B 1 188 ? -9.414 -17.172 -18.547 1 97.25 188 PRO B C 1
ATOM 3333 O O . PRO B 1 188 ? -9.461 -16.328 -19.453 1 97.25 188 PRO B O 1
ATOM 3336 N N . TRP B 1 189 ? -8.57 -18.109 -18.578 1 96.81 189 TRP B N 1
ATOM 3337 C CA . TRP B 1 189 ? -7.367 -18.141 -19.406 1 96.81 189 TRP B CA 1
ATOM 3338 C C . TRP B 1 189 ? -7.723 -18.094 -20.891 1 96.81 189 TRP B C 1
ATOM 3340 O O . TRP B 1 189 ? -6.969 -17.547 -21.703 1 96.81 189 TRP B O 1
ATOM 3350 N N . ILE B 1 190 ? -8.812 -18.609 -21.281 1 95.94 190 ILE B N 1
ATOM 3351 C CA . ILE B 1 190 ? -9.219 -18.719 -22.672 1 95.94 190 ILE B CA 1
ATOM 3352 C C . ILE B 1 190 ? -9.469 -17.328 -23.266 1 95.94 190 ILE B C 1
ATOM 3354 O O . ILE B 1 190 ? -9.43 -17.141 -24.484 1 95.94 190 ILE B O 1
ATOM 3358 N N . GLU B 1 191 ? -9.648 -16.375 -22.422 1 97.5 191 GLU B N 1
ATOM 3359 C CA . GLU B 1 191 ? -10.031 -15.039 -22.859 1 97.5 191 GLU B CA 1
ATOM 3360 C C . GLU B 1 191 ? -8.812 -14.219 -23.25 1 97.5 191 GLU B C 1
ATOM 3362 O O . GLU B 1 191 ? -8.938 -13.164 -23.875 1 97.5 191 GLU B O 1
ATOM 3367 N N . ASP B 1 192 ? -7.609 -14.641 -22.891 1 98.19 192 ASP B N 1
ATOM 3368 C CA . ASP B 1 192 ? -6.43 -13.836 -23.203 1 98.19 192 ASP B CA 1
ATOM 3369 C C . ASP B 1 192 ? -5.184 -14.711 -23.328 1 98.19 192 ASP B C 1
ATOM 3371 O O . ASP B 1 192 ? -4.508 -14.992 -22.328 1 98.19 192 ASP B O 1
ATOM 3375 N N . GLU B 1 193 ? -4.758 -14.992 -24.547 1 97.81 193 GLU B N 1
ATOM 3376 C CA . GLU B 1 193 ? -3.658 -15.914 -24.828 1 97.81 193 GLU B CA 1
ATOM 3377 C C . GLU B 1 193 ? -2.318 -15.312 -24.406 1 97.81 193 GLU B C 1
ATOM 3379 O O . GLU B 1 193 ? -1.416 -16.031 -23.984 1 97.81 193 GLU B O 1
ATOM 3384 N N . ALA B 1 194 ? -2.219 -14.039 -24.516 1 98.38 194 ALA B N 1
ATOM 3385 C CA . ALA B 1 194 ? -0.969 -13.383 -24.141 1 98.38 194 ALA B CA 1
ATOM 3386 C C . ALA B 1 194 ? -0.733 -13.461 -22.641 1 98.38 194 ALA B C 1
ATOM 3388 O O . ALA B 1 194 ? 0.377 -13.766 -22.188 1 98.38 194 ALA B O 1
ATOM 3389 N N . ALA B 1 195 ? -1.782 -13.227 -21.891 1 98.44 195 ALA B N 1
ATOM 3390 C CA . ALA B 1 195 ? -1.685 -13.352 -20.438 1 98.44 195 ALA B CA 1
ATOM 3391 C C . ALA B 1 195 ? -1.355 -14.789 -20.031 1 98.44 195 ALA B C 1
ATOM 3393 O O . ALA B 1 195 ? -0.518 -15.016 -19.156 1 98.44 195 ALA B O 1
ATOM 3394 N N . LYS B 1 196 ? -2.016 -15.672 -20.719 1 98 196 LYS B N 1
ATOM 3395 C CA . LYS B 1 196 ? -1.801 -17.094 -20.453 1 98 196 LYS B CA 1
ATOM 3396 C C . LYS B 1 196 ? -0.353 -17.484 -20.719 1 98 196 LYS B C 1
ATOM 3398 O O . LYS B 1 196 ? 0.277 -18.156 -19.891 1 98 196 LYS B O 1
ATOM 3403 N N . ALA B 1 197 ? 0.169 -17.141 -21.797 1 98 197 ALA B N 1
ATOM 3404 C CA . ALA B 1 197 ? 1.538 -17.469 -22.188 1 98 197 ALA B CA 1
ATOM 3405 C C . ALA B 1 197 ? 2.543 -16.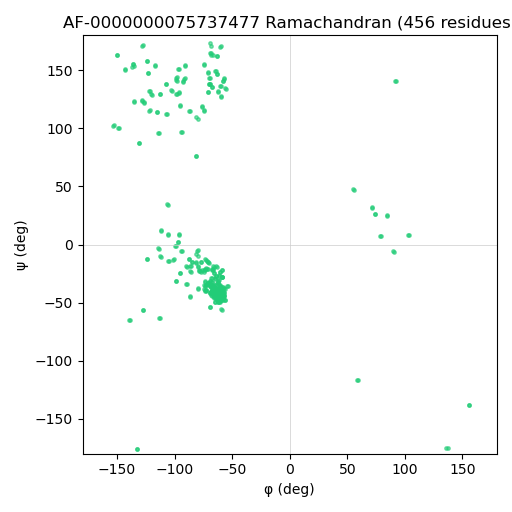875 -21.203 1 98 197 ALA B C 1
ATOM 3407 O O . ALA B 1 197 ? 3.496 -17.531 -20.797 1 98 197 ALA B O 1
ATOM 3408 N N . TRP B 1 198 ? 2.34 -15.617 -20.859 1 98.44 198 TRP B N 1
ATOM 3409 C CA . TRP B 1 198 ? 3.195 -14.961 -19.875 1 98.44 198 TRP B CA 1
ATOM 3410 C C . TRP B 1 198 ? 3.178 -15.719 -18.547 1 98.44 198 TRP B C 1
ATOM 3412 O O . TRP B 1 198 ? 4.234 -16 -17.969 1 98.44 198 TRP B O 1
ATOM 3422 N N . TYR B 1 199 ? 1.97 -16.047 -18.094 1 98.44 199 TYR B N 1
ATOM 3423 C CA . TYR B 1 199 ? 1.833 -16.734 -16.812 1 98.44 199 TYR B CA 1
ATOM 3424 C C . TYR B 1 199 ? 2.516 -18.094 -16.844 1 98.44 199 TYR B C 1
ATOM 3426 O O . TYR B 1 199 ? 3.178 -18.5 -15.883 1 98.44 199 TYR B O 1
ATOM 3434 N N . ALA B 1 200 ? 2.361 -18.812 -17.906 1 97.69 200 ALA B N 1
ATOM 3435 C CA . ALA B 1 200 ? 2.986 -20.125 -18.062 1 97.69 200 ALA B CA 1
ATOM 3436 C C . ALA B 1 200 ? 4.504 -20.031 -17.938 1 97.69 200 ALA B C 1
ATOM 3438 O O . ALA B 1 200 ? 5.145 -20.906 -17.344 1 97.69 200 ALA B O 1
ATOM 3439 N N . ARG B 1 201 ? 5.008 -19 -18.469 1 97.38 201 ARG B N 1
ATOM 3440 C CA . ARG B 1 201 ? 6.449 -18.781 -18.391 1 97.38 201 ARG B CA 1
ATOM 3441 C C . ARG B 1 201 ? 6.898 -18.547 -16.953 1 97.38 201 ARG B C 1
ATOM 3443 O O . ARG B 1 201 ? 7.898 -19.125 -16.516 1 97.38 201 ARG B O 1
ATOM 3450 N N . ILE B 1 202 ? 6.207 -17.734 -16.203 1 98.25 202 ILE B N 1
ATOM 3451 C CA . ILE B 1 202 ? 6.566 -17.453 -14.828 1 98.25 202 ILE B CA 1
ATOM 3452 C C . ILE B 1 202 ? 6.332 -18.688 -13.969 1 98.25 202 ILE B C 1
ATOM 3454 O O . ILE B 1 202 ? 7.168 -19.047 -13.125 1 98.25 202 ILE B O 1
ATOM 3458 N N . LYS B 1 203 ? 5.262 -19.359 -14.203 1 97.62 203 LYS B N 1
ATOM 3459 C CA . LYS B 1 203 ? 4.844 -20.531 -13.453 1 97.62 203 LYS B CA 1
ATOM 3460 C C . LYS B 1 203 ? 5.84 -21.672 -13.617 1 97.62 203 LYS B C 1
ATOM 3462 O O . LYS B 1 203 ? 5.961 -22.531 -12.742 1 97.62 203 LYS B O 1
ATOM 3467 N N . SER B 1 204 ? 6.539 -21.734 -14.68 1 97.25 204 SER B N 1
ATOM 3468 C CA . SER B 1 204 ? 7.461 -22.828 -14.984 1 97.25 204 SER B CA 1
ATOM 3469 C C . SER B 1 204 ? 8.781 -22.656 -14.242 1 97.25 204 SER B C 1
ATOM 3471 O O . SER B 1 204 ? 9.633 -23.547 -14.258 1 97.25 204 SER B O 1
ATOM 3473 N N . ARG B 1 205 ? 8.945 -21.609 -13.578 1 97.5 205 ARG B N 1
ATOM 3474 C CA . ARG B 1 205 ? 10.195 -21.344 -12.875 1 97.5 205 ARG B CA 1
ATOM 3475 C C . ARG B 1 205 ? 10.297 -22.203 -11.617 1 97.5 205 ARG B C 1
ATOM 3477 O O . ARG B 1 205 ? 9.281 -22.5 -10.969 1 97.5 205 ARG B O 1
ATOM 3484 N N . PRO B 1 206 ? 11.523 -22.469 -11.164 1 97.31 206 PRO B N 1
ATOM 3485 C CA . PRO B 1 206 ? 11.727 -23.297 -9.977 1 97.31 206 PRO B CA 1
ATOM 3486 C C . PRO B 1 206 ? 11.094 -22.703 -8.719 1 97.31 206 PRO B C 1
ATOM 3488 O O . PRO B 1 206 ? 10.586 -23.438 -7.871 1 97.31 206 PRO B O 1
ATOM 3491 N N . SER B 1 207 ? 11.094 -21.422 -8.602 1 97.5 207 SER B N 1
ATOM 3492 C CA . SER B 1 207 ? 10.555 -20.766 -7.41 1 97.5 207 SER B CA 1
ATOM 3493 C C . SER B 1 207 ? 9.062 -21.047 -7.254 1 97.5 207 SER B C 1
ATOM 3495 O O . SER B 1 207 ? 8.516 -20.938 -6.152 1 97.5 207 SER B O 1
ATOM 3497 N N . PHE B 1 208 ? 8.391 -21.453 -8.344 1 97.75 208 PHE B N 1
ATOM 3498 C CA . PHE B 1 208 ? 6.941 -21.641 -8.328 1 97.75 208 PHE B CA 1
ATOM 3499 C C . PHE B 1 208 ? 6.578 -23.031 -7.84 1 97.75 208 PHE B C 1
ATOM 3501 O O . PHE B 1 208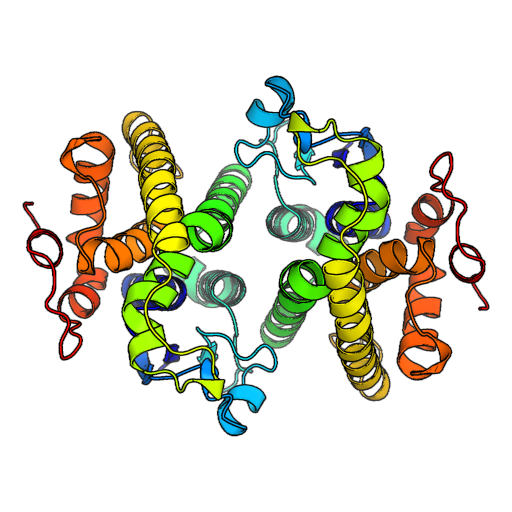 ? 5.434 -23.281 -7.457 1 97.75 208 PHE B O 1
ATOM 3508 N N . ARG B 1 209 ? 7.465 -23.938 -7.852 1 96.19 209 ARG B N 1
ATOM 3509 C CA . ARG B 1 209 ? 7.207 -25.344 -7.617 1 96.19 209 ARG B CA 1
ATOM 3510 C C . ARG B 1 209 ? 6.578 -25.578 -6.242 1 96.19 209 ARG B C 1
ATOM 3512 O O . ARG B 1 209 ? 5.582 -26.281 -6.121 1 96.19 209 ARG B O 1
ATOM 3519 N N . PRO B 1 210 ? 7.117 -24.922 -5.191 1 95.81 210 PRO B N 1
ATOM 3520 C CA . PRO B 1 210 ? 6.492 -25.141 -3.885 1 95.81 210 PRO B CA 1
ATOM 3521 C C . PRO B 1 210 ? 5.043 -24.672 -3.834 1 95.81 210 PRO B C 1
ATOM 3523 O O . PRO B 1 210 ? 4.223 -25.234 -3.113 1 95.81 210 PRO B O 1
ATOM 3526 N N . LEU B 1 211 ? 4.715 -23.625 -4.578 1 96.12 211 LEU B N 1
ATOM 3527 C CA . LEU B 1 211 ? 3.346 -23.125 -4.598 1 96.12 211 LEU B CA 1
ATOM 3528 C C . LEU B 1 211 ? 2.402 -24.125 -5.246 1 96.12 211 LEU B C 1
ATOM 3530 O O . LEU B 1 211 ? 1.281 -24.328 -4.773 1 96.12 211 LEU B O 1
ATOM 3534 N N . LEU B 1 212 ? 2.875 -24.766 -6.27 1 94.94 212 LEU B N 1
ATOM 3535 C CA . LEU B 1 212 ? 2.045 -25.672 -7.062 1 94.94 212 LEU B CA 1
ATOM 3536 C C . LEU B 1 212 ? 1.758 -26.953 -6.297 1 94.94 212 LEU B C 1
ATOM 3538 O O . LEU B 1 212 ? 0.854 -27.719 -6.66 1 94.94 212 LEU B O 1
ATOM 3542 N N . SER B 1 213 ? 2.482 -27.188 -5.211 1 91.69 213 SER B N 1
ATOM 3543 C CA . SER B 1 213 ? 2.289 -28.375 -4.391 1 91.69 213 SER B CA 1
ATOM 3544 C C . SER B 1 213 ? 1.334 -28.094 -3.234 1 91.69 213 SER B C 1
ATOM 3546 O O . SER B 1 213 ? 0.97 -29.016 -2.494 1 91.69 213 SER B O 1
ATOM 3548 N N . GLU B 1 214 ? 0.937 -26.828 -3.078 1 91.56 214 GLU B N 1
ATOM 3549 C CA . GLU B 1 214 ? 0.012 -26.469 -2.008 1 91.56 214 GLU B CA 1
ATOM 3550 C C . GLU B 1 214 ? -1.382 -27.031 -2.271 1 91.56 214 GLU B C 1
ATOM 3552 O O . GLU B 1 214 ? -1.845 -27.047 -3.412 1 91.56 214 GLU B O 1
ATOM 3557 N N . TRP B 1 215 ? -1.943 -27.531 -1.204 1 89.19 215 TRP B N 1
ATOM 3558 C CA . TRP B 1 215 ? -3.301 -28.062 -1.31 1 89.19 215 TRP B CA 1
ATOM 3559 C C . TRP B 1 215 ? -4.102 -27.75 -0.05 1 89.19 215 TRP B C 1
ATOM 3561 O O . TRP B 1 215 ? -3.531 -27.516 1.016 1 89.19 215 TRP B O 1
ATOM 3571 N N . LEU B 1 216 ? -5.375 -27.609 -0.214 1 87.5 216 LEU B N 1
ATOM 3572 C CA . LEU B 1 216 ? -6.305 -27.375 0.883 1 87.5 216 LEU B CA 1
ATOM 3573 C C . LEU B 1 216 ? -7.34 -28.484 0.976 1 87.5 216 LEU B C 1
ATOM 3575 O O . LEU B 1 216 ? -7.98 -28.828 -0.02 1 87.5 216 LEU B O 1
ATOM 3579 N N . ALA B 1 217 ? -7.426 -28.969 2.188 1 84.5 217 ALA B N 1
ATOM 3580 C CA . ALA B 1 217 ? -8.391 -30.047 2.396 1 84.5 217 ALA B CA 1
ATOM 3581 C C . ALA B 1 217 ? -9.805 -29.594 2.051 1 84.5 217 ALA B C 1
ATOM 3583 O O . ALA B 1 217 ? -10.242 -28.516 2.488 1 84.5 217 ALA B O 1
ATOM 3584 N N . GLY B 1 218 ? -10.422 -30.328 1.251 1 82.19 218 GLY B N 1
ATOM 3585 C CA . GLY B 1 218 ? -11.812 -30.047 0.927 1 82.19 218 GLY B CA 1
ATOM 3586 C C . GLY B 1 218 ? -11.969 -29.125 -0.264 1 82.19 218 GLY B C 1
ATOM 3587 O O . GLY B 1 218 ? -13.086 -28.875 -0.719 1 82.19 218 GLY B O 1
ATOM 3588 N N . VAL B 1 219 ? -10.836 -28.688 -0.668 1 85.5 219 VAL B N 1
ATOM 3589 C CA . VAL B 1 219 ? -10.875 -27.797 -1.822 1 85.5 219 VAL B CA 1
ATOM 3590 C C . VAL B 1 219 ? -9.852 -28.25 -2.857 1 85.5 219 VAL B C 1
ATOM 3592 O O . VAL B 1 219 ? -8.742 -27.719 -2.916 1 85.5 219 VAL B O 1
ATOM 3595 N N . PRO B 1 220 ? -10.219 -29.109 -3.682 1 86.56 220 PRO B N 1
ATOM 3596 C CA . PRO B 1 220 ? -9.258 -29.578 -4.672 1 86.56 220 PRO B CA 1
ATOM 3597 C C . PRO B 1 220 ? -8.812 -28.484 -5.637 1 86.56 220 PRO B C 1
ATOM 3599 O O . PRO B 1 220 ? -9.609 -27.609 -5.992 1 86.56 220 PRO B O 1
ATOM 3602 N N . ALA B 1 221 ? -7.578 -28.609 -6.09 1 89.88 221 ALA B N 1
ATOM 3603 C CA . ALA B 1 221 ? -7.02 -27.641 -7.027 1 89.88 221 ALA B CA 1
ATOM 3604 C C . ALA B 1 221 ? -7.656 -27.781 -8.406 1 89.88 221 ALA B C 1
ATOM 3606 O O . ALA B 1 221 ? -7.988 -28.891 -8.828 1 89.88 221 ALA B O 1
ATOM 3607 N N . SER B 1 222 ? -7.73 -26.719 -9.039 1 89.81 222 SER B N 1
ATOM 3608 C CA . SER B 1 222 ? -8.172 -26.766 -10.43 1 89.81 222 SER B CA 1
ATOM 3609 C C . SER B 1 222 ? -7.152 -27.453 -11.32 1 89.81 222 SER B C 1
ATOM 3611 O O . SER B 1 222 ? -5.984 -27.594 -10.938 1 89.81 222 SER B O 1
ATOM 3613 N N . ARG B 1 223 ? -7.598 -27.859 -12.508 1 86.75 223 ARG B N 1
ATOM 3614 C CA . ARG B 1 223 ? -6.727 -28.562 -13.453 1 86.75 223 ARG B CA 1
ATOM 3615 C C . ARG B 1 223 ? -5.602 -27.656 -13.938 1 86.75 223 ARG B C 1
ATOM 3617 O O . ARG B 1 223 ? -4.453 -28.078 -14.055 1 86.75 223 ARG B O 1
ATOM 3624 N N . THR B 1 224 ? -5.883 -26.453 -14.156 1 86.88 224 THR B N 1
ATOM 3625 C CA . THR B 1 224 ? -4.91 -25.516 -14.711 1 86.88 224 THR B CA 1
ATOM 3626 C C . THR B 1 224 ? -3.861 -25.141 -13.664 1 86.88 224 THR B C 1
ATOM 3628 O O . THR B 1 224 ? -2.756 -24.719 -14.008 1 86.88 224 THR B O 1
ATOM 3631 N N . TYR B 1 225 ? -4.188 -25.328 -12.422 1 89.88 225 TYR B N 1
ATOM 3632 C CA . TYR B 1 225 ? -3.301 -24.938 -11.336 1 89.88 225 TYR B CA 1
ATOM 3633 C C . TYR B 1 225 ? -2.01 -25.75 -11.367 1 89.88 225 TYR B C 1
ATOM 3635 O O . TYR B 1 225 ? -0.915 -25.188 -11.273 1 89.88 225 TYR B O 1
ATOM 3643 N N . VAL B 1 226 ? -2.066 -27.016 -11.641 1 86.38 226 VAL B N 1
ATOM 3644 C CA . VAL B 1 226 ? -0.899 -27.875 -11.523 1 86.38 226 VAL B CA 1
ATOM 3645 C C . VAL B 1 226 ? -0.296 -28.125 -12.898 1 86.38 226 VAL B C 1
ATOM 3647 O O . VAL B 1 226 ? 0.85 -28.562 -13.016 1 86.38 226 VAL B O 1
ATOM 3650 N N . ASP B 1 227 ? -1.115 -27.75 -13.938 1 87 227 ASP B N 1
ATOM 3651 C CA . ASP B 1 227 ? -0.68 -28 -15.305 1 87 227 ASP B CA 1
ATOM 3652 C C . ASP B 1 227 ? 0.179 -26.859 -15.836 1 87 227 ASP B C 1
ATOM 3654 O O . ASP B 1 227 ? -0.322 -25.75 -16.062 1 87 227 ASP B O 1
ATOM 3658 N N . LEU B 1 228 ? 1.428 -27.094 -16.109 1 85.81 228 LEU B N 1
ATOM 3659 C CA . LEU B 1 228 ? 2.348 -26.078 -16.609 1 85.81 228 LEU B CA 1
ATOM 3660 C C . LEU B 1 228 ? 2.082 -25.766 -18.078 1 85.81 228 LEU B C 1
ATOM 3662 O O . LEU B 1 228 ? 2.494 -24.719 -18.578 1 85.81 228 LEU B O 1
ATOM 3666 N N . ASP B 1 229 ? 1.457 -26.719 -18.812 1 82.5 229 ASP B N 1
ATOM 3667 C CA . ASP B 1 229 ? 1.135 -26.594 -20.219 1 82.5 229 ASP B CA 1
ATOM 3668 C C . ASP B 1 229 ? -0.36 -26.359 -20.438 1 82.5 229 ASP B C 1
ATOM 3670 O O . ASP B 1 229 ? -0.937 -26.828 -21.406 1 82.5 229 ASP B O 1
ATOM 3674 N N . PHE B 1 230 ? -0.938 -25.75 -19.672 1 84 230 PHE B N 1
ATOM 3675 C CA . PHE B 1 230 ? -2.385 -25.562 -19.688 1 84 230 PHE B CA 1
ATOM 3676 C C . PHE B 1 230 ? -2.793 -24.594 -20.797 1 84 230 PHE B C 1
ATOM 3678 O O . PHE B 1 230 ? -1.977 -23.812 -21.281 1 84 230 PHE B O 1
#

Solvent-accessible surface area (backbone atoms only — not comparable to full-atom values): 24438 Å² total; per-residue (Å²): 113,37,36,35,37,20,35,92,64,35,33,53,26,39,19,50,51,34,53,37,38,73,70,69,50,58,74,43,80,39,83,46,68,50,84,67,63,50,66,74,57,33,73,60,29,78,84,42,62,67,18,31,40,37,42,86,97,49,67,62,31,46,36,54,70,45,39,52,53,50,46,40,74,76,49,26,72,82,43,57,92,65,24,41,69,54,85,50,67,63,50,36,47,43,31,45,44,43,38,44,43,36,73,44,52,41,25,68,50,18,45,46,53,43,38,41,44,73,48,47,21,79,75,36,50,65,92,67,66,20,58,80,58,55,62,70,57,46,53,51,16,50,56,40,42,53,55,54,45,51,52,46,18,53,33,39,70,77,26,81,21,67,63,30,82,53,71,33,56,32,45,43,39,46,47,20,36,48,50,46,38,25,29,73,57,64,58,70,52,89,79,35,64,45,31,41,53,53,45,38,57,59,56,65,36,77,46,35,51,69,62,57,68,63,81,48,91,96,45,77,68,26,73,61,44,69,37,72,83,104,112,36,37,34,36,21,34,95,64,35,32,53,25,40,19,49,50,33,53,37,38,72,71,69,50,58,76,44,81,41,83,47,68,51,83,68,61,48,66,74,55,32,72,61,29,78,84,44,61,67,19,32,41,37,42,85,97,49,67,61,32,46,36,53,71,45,39,52,54,48,47,41,75,75,49,25,73,83,42,58,92,66,23,40,68,55,87,52,68,64,49,35,47,42,31,43,45,43,37,45,43,35,74,44,53,42,26,69,50,18,47,45,52,42,38,40,46,74,48,48,22,80,76,35,48,66,91,67,67,18,59,80,60,56,63,69,58,46,53,50,14,50,56,40,42,54,55,53,44,51,51,47,17,56,34,38,72,76,26,80,21,67,62,31,82,53,71,32,56,31,45,42,38,47,47,21,37,48,49,45,37,25,30,74,56,63,59,70,53,90,78,35,63,47,30,42,53,53,46,36,58,58,57,66,36,78,46,36,50,69,63,56,69,61,81,49,90,95,46,74,68,28,73,60,44,68,39,71,83,104

Sequence (460 aa):
MYTLFHHPFCPLSRFIRLALGEHGLDLRLVEERSWERRTAFLALNPAGTTPVLVAEGRPPIPGAGVIVEFLDEVHGVEMGDRRLLPQSTAERIEVRRLLSWFNDKFFEEASGPLMTERIYKRFMSEEDGGGPPAMDVIRAANANVRYHLAYIGWLARTRNFLAGDRMTYADLAAAAHLSAIDYLGDVPWIEDEAAKAWYARIKSRPSFRPLLSEWLAGVPASRTYVDLDFMYTLFHHPFCPLSRFIRLALGEHGLDLRLVEERSWERRTAFLALNPAGTTPVLVAEGRPPIPGAGVIVEFLDEVHGVEMGDRRLLPQSTAERIEVRRLLSWFNDKFFEEASGPLMTERIYKRFMSEEDGGGPPAMDVIRAANANVRYHLAYIGWLARTRNFLAGDRMTYADLAAAAHLSAIDYLGDVPWIEDEAAKAWYARIKSRPSFRPLLSEWLAGVPASRTYVDLDF

Secondary structure (DSSP, 8-state):
-EEEEE-TT-HHHHHHHHHHHHTT--EEEEE--GGG--HHHHHH-TT--S-EEEETTS--EESHHHHHHHHIIIIIGGGGGG-SS-SSHHHHHHHHHHHHIIIIIIIIIIIHHHHHHHTGGGGS-GGGT-SS--HHHHHHHHHHHHHHHHHHHHHHHHSSBTTBSS--HHHHHHHHHHHHHHHTT---GGG-HHHHHHHHHHHTSGGGHHHHT--BTTBPPPHHHH-TT-/-EEEEE-TT-HHHHHHHHHHHHTT--EEEEE--GGG--HHHHHH-TT--S-EEEETTS--EESHHHHHHHHIIIIIGGGGGG-SS-SSHHHHHHHHHHHHIIIIIIIIIIIHHHHHHHTGGGGS-GGGT-SS--HHHHHHHHHHHHHHHHHHHHHHHHSSBTTBSS--HHHHHHHHHHHHHHHTT---GGG-HHHHHHHHHHHTSGGGHHHHT--BTTBPPPHHHH-TT-

pLDDT: mean 96.38, std 3.47, range [82.19, 98.94]

Organism: Rhodopseudomonas palustris (strain ATCC BAA-98 / CGA009) (NCBI:txid258594)

Foldseek 3Di:
DKEKAEALLPLLSQLLLLVCVLLVHDYHYDYDLLLVVDPVVCVLPVVSDDIWMDDPPDRIQHTSVRSLVVCCVVRQVVCPPQRQQDDDPLLNVLLVVLLCCQRPVLCVFALVLCCVQPPSLVVDDVVSVHDHGDVVSNVRNLVVLLVVLVLLLVQLVVAVHNSHPHHHSSLSSNLSSVLSCQQQPSHPCVNHVSSVVSSLVSCPDPSNVVSLPDDDPPRGGDPVNNDSPD/DKEKAEALLPLLSQLVLLVCVLLVHDYHYDYDLLLVVDPVVCVLPVVSDDIWMDDPPDRIQHTSVRSLVVCCVVRQVVCPPQRQQDDDPLLNVLLVVLLCCQRPVLCVFALVLCCVQPPSLVVDDVVSVHDHGDVVSNVRNLVVLLVVLVLLLVCLVVAVHNSHPHHHSSLSSNLSSVLSCQQQPSHPCVNHVSSVVSSLVSCPDPSNVVSLPDDDPPRGGDPVNNDSPD